Protein AF-0000000082504392 (afdb_homodimer)

Structure (mmCIF, N/CA/C/O backbone):
data_AF-0000000082504392-model_v1
#
loop_
_entity.id
_entity.type
_entity.pdbx_description
1 polymer 'NADH kinase'
#
loop_
_atom_site.group_PDB
_atom_site.id
_atom_site.type_symbol
_atom_site.label_atom_id
_atom_site.label_alt_id
_atom_site.label_comp_id
_atom_site.label_asym_id
_atom_site.label_entity_id
_atom_site.label_seq_id
_atom_site.pdbx_PDB_ins_code
_atom_site.Cartn_x
_atom_site.Cartn_y
_atom_site.Cartn_z
_atom_site.occupancy
_atom_site.B_iso_or_equiv
_atom_site.auth_seq_id
_atom_site.auth_comp_id
_atom_site.auth_asym_id
_atom_site.auth_atom_id
_atom_site.pdbx_PDB_model_num
ATOM 1 N N . MET A 1 1 ? 8.898 -50.594 -17.516 1 49.12 1 MET A N 1
ATOM 2 C CA . MET A 1 1 ? 9.023 -49.156 -17.797 1 49.12 1 MET A CA 1
ATOM 3 C C . MET A 1 1 ? 8.969 -48.375 -16.5 1 49.12 1 MET A C 1
ATOM 5 O O . MET A 1 1 ? 8.086 -48.594 -15.664 1 49.12 1 MET A O 1
ATOM 9 N N . VAL A 1 2 ? 10.023 -47.75 -16.062 1 69.94 2 VAL A N 1
ATOM 10 C CA . VAL A 1 2 ? 10.141 -47.094 -14.75 1 69.94 2 VAL A CA 1
ATOM 11 C C . VAL A 1 2 ? 8.992 -46.094 -14.562 1 69.94 2 VAL A C 1
ATOM 13 O O . VAL A 1 2 ? 8.734 -45.281 -15.438 1 69.94 2 VAL A O 1
ATOM 16 N N . ARG A 1 3 ? 8.156 -46.344 -13.633 1 87.62 3 ARG A N 1
ATOM 17 C CA . ARG A 1 3 ? 6.988 -45.5 -13.336 1 87.62 3 ARG A CA 1
ATOM 18 C C . ARG A 1 3 ? 7.398 -44.094 -12.938 1 87.62 3 ARG A C 1
ATOM 20 O O . ARG A 1 3 ? 8.344 -43.906 -12.18 1 87.62 3 ARG A O 1
ATOM 27 N N . LYS A 1 4 ? 6.793 -43.219 -13.602 1 93.06 4 LYS A N 1
ATOM 28 C CA . LYS A 1 4 ? 7.016 -41.812 -13.227 1 93.06 4 LYS A CA 1
ATOM 29 C C . LYS A 1 4 ? 6.5 -41.531 -11.82 1 93.06 4 LYS A C 1
ATOM 31 O O . LYS A 1 4 ? 5.473 -42.062 -11.406 1 93.06 4 LYS A O 1
ATOM 36 N N . ARG A 1 5 ? 7.223 -40.781 -11.07 1 96.75 5 ARG A N 1
ATOM 37 C CA . ARG A 1 5 ? 6.863 -40.375 -9.727 1 96.75 5 ARG A CA 1
ATOM 38 C C . ARG A 1 5 ? 6.312 -38.938 -9.727 1 96.75 5 ARG A C 1
ATOM 40 O O . ARG A 1 5 ? 6.98 -38 -10.195 1 96.75 5 ARG A O 1
ATOM 47 N N . LEU A 1 6 ? 5.133 -38.844 -9.18 1 97.69 6 LEU A N 1
ATOM 48 C CA . LEU A 1 6 ? 4.469 -37.531 -9.195 1 97.69 6 LEU A CA 1
ATOM 49 C C . LEU A 1 6 ? 4.203 -37.062 -7.773 1 97.69 6 LEU A C 1
ATOM 51 O O . LEU A 1 6 ? 4.098 -37.844 -6.848 1 97.69 6 LEU A O 1
ATOM 55 N N . LEU A 1 7 ? 4.227 -35.75 -7.57 1 97.62 7 LEU A N 1
ATOM 56 C CA . LEU A 1 7 ? 3.764 -35.125 -6.34 1 97.62 7 LEU A CA 1
ATOM 57 C C . LEU A 1 7 ? 2.494 -34.312 -6.59 1 97.62 7 LEU A C 1
ATOM 59 O O . LEU A 1 7 ? 2.48 -33.406 -7.434 1 97.62 7 LEU A O 1
ATOM 63 N N . LEU A 1 8 ? 1.458 -34.688 -5.953 1 97.69 8 LEU A N 1
ATOM 64 C CA . LEU A 1 8 ? 0.21 -33.938 -5.98 1 97.69 8 LEU A CA 1
ATOM 65 C C . LEU A 1 8 ? 0.154 -32.938 -4.832 1 97.69 8 LEU A C 1
ATOM 67 O O . LEU A 1 8 ? -0.003 -33.312 -3.674 1 97.69 8 LEU A O 1
ATOM 71 N N . LEU A 1 9 ? 0.314 -31.688 -5.133 1 97.31 9 LEU A N 1
ATOM 72 C CA . LEU A 1 9 ? 0.281 -30.609 -4.145 1 97.31 9 LEU A CA 1
ATOM 73 C C . LEU A 1 9 ? -1.089 -29.938 -4.117 1 97.31 9 LEU A C 1
ATOM 75 O O . LEU A 1 9 ? -1.537 -29.391 -5.125 1 97.31 9 LEU A O 1
ATOM 79 N N . LEU A 1 10 ? -1.695 -29.875 -2.91 1 97.12 10 LEU A N 1
ATOM 80 C CA . LEU A 1 10 ? -3.104 -29.5 -2.83 1 97.12 10 LEU A CA 1
ATOM 81 C C . LEU A 1 10 ? -3.281 -28.219 -2.039 1 97.12 10 LEU A C 1
ATOM 83 O O . LEU A 1 10 ? -2.619 -28 -1.021 1 97.12 10 LEU A O 1
ATOM 87 N N . LYS A 1 11 ? -4.129 -27.344 -2.533 1 95.44 11 LYS A N 1
ATOM 88 C CA . LYS A 1 11 ? -4.66 -26.266 -1.714 1 95.44 11 LYS A CA 1
ATOM 89 C C . LYS A 1 11 ? -5.426 -26.812 -0.51 1 95.44 11 LYS A C 1
ATOM 91 O O . LYS A 1 11 ? -6.254 -27.719 -0.649 1 95.44 11 LYS A O 1
ATOM 96 N N . PRO A 1 12 ? -5.199 -26.234 0.63 1 89.81 12 PRO A N 1
ATOM 97 C CA . PRO A 1 12 ? -5.934 -26.719 1.805 1 89.81 12 PRO A CA 1
ATOM 98 C C . PRO A 1 12 ? -7.418 -26.359 1.753 1 89.81 12 PRO A C 1
ATOM 100 O O . PRO A 1 12 ? -7.812 -25.438 1.054 1 89.81 12 PRO A O 1
ATOM 103 N N . PHE A 1 13 ? -8.195 -27.062 2.527 1 81.88 13 PHE A N 1
ATOM 104 C CA . PHE A 1 13 ? -9.641 -26.875 2.531 1 81.88 13 PHE A CA 1
ATOM 105 C C . PHE A 1 13 ? -10.039 -25.734 3.467 1 81.88 13 PHE A C 1
ATOM 107 O O . PHE A 1 13 ? -11.141 -25.203 3.359 1 81.88 13 PHE A O 1
ATOM 114 N N . ASP A 1 14 ? -9.211 -25.359 4.418 1 70.5 14 ASP A N 1
ATOM 115 C CA . ASP A 1 14 ? -9.562 -24.391 5.457 1 70.5 14 ASP A CA 1
ATOM 116 C C . ASP A 1 14 ? -9.305 -22.969 4.988 1 70.5 14 ASP A C 1
ATOM 118 O O . ASP A 1 14 ? -9.242 -22.047 5.805 1 70.5 14 ASP A O 1
ATOM 122 N N . VAL A 1 15 ? -9.18 -22.719 3.805 1 65 15 VAL A N 1
ATOM 123 C CA . VAL A 1 15 ? -8.969 -21.375 3.291 1 65 15 VAL A CA 1
ATOM 124 C C . VAL A 1 15 ? -10.281 -20.578 3.346 1 65 15 VAL A C 1
ATOM 126 O O . VAL A 1 15 ? -10.273 -19.344 3.354 1 65 15 VAL A O 1
ATOM 129 N N . TYR A 1 16 ? -11.391 -21.266 3.494 1 59.88 16 TYR A N 1
ATOM 130 C CA . TYR A 1 16 ? -12.688 -20.594 3.514 1 59.88 16 TYR A CA 1
ATOM 131 C C . TYR A 1 16 ? -13.227 -20.5 4.934 1 59.88 16 TYR A C 1
ATOM 133 O O . TYR A 1 16 ? -13.016 -21.391 5.754 1 59.88 16 TYR A O 1
ATOM 141 N N . PRO A 1 17 ? -13.68 -19.25 5.297 1 58.81 17 PRO A N 1
ATOM 142 C CA . PRO A 1 17 ? -14.234 -19.141 6.648 1 58.81 17 PRO A CA 1
ATOM 143 C C . PRO A 1 17 ? -15.258 -20.219 6.965 1 58.81 17 PRO A C 1
ATOM 145 O O . PRO A 1 17 ? -15.992 -20.656 6.078 1 58.81 17 PRO A O 1
ATOM 148 N N . SER A 1 18 ? -15.117 -20.875 8.18 1 53.66 18 SER A N 1
ATOM 149 C CA . SER A 1 18 ? -16.078 -21.875 8.641 1 53.66 18 SER A CA 1
ATOM 150 C C . SER A 1 18 ? -17.391 -21.234 9.047 1 53.66 18 SER A C 1
ATOM 152 O O . SER A 1 18 ? -17.438 -20.031 9.328 1 53.66 18 SER A O 1
ATOM 154 N N . HIS A 1 19 ? -18.531 -21.938 8.82 1 53.16 19 HIS A N 1
ATOM 155 C CA . HIS A 1 19 ? -19.875 -21.547 9.266 1 53.16 19 HIS A CA 1
ATOM 156 C C . HIS A 1 19 ? -19.828 -20.906 10.648 1 53.16 19 HIS A C 1
ATOM 158 O O . HIS A 1 19 ? -20.578 -19.969 10.922 1 53.16 19 HIS A O 1
ATOM 164 N N . GLU A 1 20 ? -19.078 -21.469 11.484 1 49.19 20 GLU A N 1
ATOM 165 C CA . GLU A 1 20 ? -19.078 -21.062 12.883 1 49.19 20 GLU A CA 1
ATOM 166 C C . GLU A 1 20 ? -18.609 -19.609 13.039 1 49.19 20 GLU A C 1
ATOM 168 O O . GLU A 1 20 ? -19.047 -18.906 13.945 1 49.19 20 GLU A O 1
ATOM 173 N N . SER A 1 21 ? -17.812 -19.266 12.148 1 50.88 21 SER A N 1
ATOM 174 C CA . SER A 1 21 ? -17.25 -17.938 12.336 1 50.88 21 SER A CA 1
ATOM 175 C C . SER A 1 21 ? -18.25 -16.859 11.945 1 50.88 21 SER A C 1
ATOM 177 O O . SER A 1 21 ? -18.078 -15.688 12.281 1 50.88 21 SER A O 1
ATOM 179 N N . ILE A 1 22 ? -19.188 -17.234 11.125 1 51.91 22 ILE A N 1
ATOM 180 C CA . ILE A 1 22 ? -20.156 -16.219 10.703 1 51.91 22 ILE A CA 1
ATOM 181 C C . ILE A 1 22 ? -21.438 -16.328 11.531 1 51.91 22 ILE A C 1
ATOM 183 O O . ILE A 1 22 ? -22.328 -17.109 11.188 1 51.91 22 ILE A O 1
ATOM 187 N N . ALA A 1 23 ? -21.375 -16.5 12.852 1 45.53 23 ALA A N 1
ATOM 188 C CA . ALA A 1 23 ? -22.578 -16.547 13.664 1 45.53 23 ALA A CA 1
ATOM 189 C C . ALA A 1 23 ? -23.516 -15.383 13.328 1 45.53 23 ALA A C 1
ATOM 191 O O . ALA A 1 23 ? -23.109 -14.219 13.414 1 45.53 23 ALA A O 1
ATOM 192 N N . CYS A 1 24 ? -24.344 -15.633 12.367 1 46.5 24 CYS A N 1
ATOM 193 C CA . CYS A 1 24 ? -25.391 -14.633 12.125 1 46.5 24 CYS A CA 1
ATOM 194 C C . CYS A 1 24 ? -26.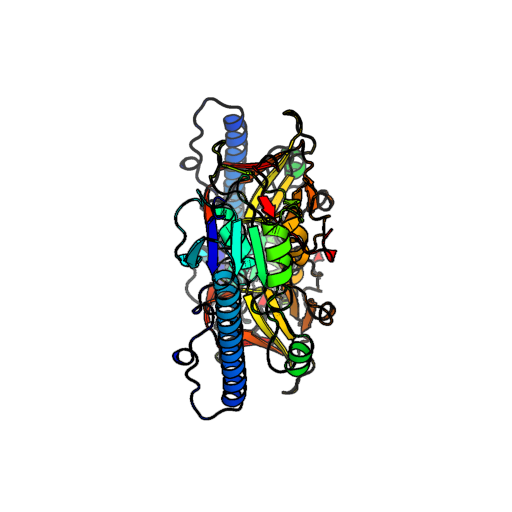312 -14.492 13.328 1 46.5 24 CYS A C 1
ATOM 196 O O . CYS A 1 24 ? -26.828 -15.492 13.836 1 46.5 24 CYS A O 1
ATOM 198 N N . SER A 1 25 ? -26.234 -13.68 14.125 1 40.56 25 SER A N 1
ATOM 199 C CA . SER A 1 25 ? -27.438 -13.43 14.891 1 40.56 25 SER A CA 1
ATOM 200 C C . SER A 1 25 ? -28.656 -13.312 13.977 1 40.56 25 SER A C 1
ATOM 202 O O . SER A 1 25 ? -28.594 -12.68 12.922 1 40.56 25 SER A O 1
ATOM 204 N N . ALA A 1 26 ? -29.766 -14.188 14.078 1 38.25 26 ALA A N 1
ATOM 205 C CA . ALA A 1 26 ? -31.031 -14.531 13.438 1 38.25 26 ALA A CA 1
ATOM 206 C C . ALA A 1 26 ? -31.656 -13.312 12.773 1 38.25 26 ALA A C 1
ATOM 208 O O . ALA A 1 26 ? -32.625 -13.438 12.016 1 38.25 26 ALA A O 1
ATOM 209 N N . PHE A 1 27 ? -31.734 -12.086 13.258 1 41.75 27 PHE A N 1
ATOM 210 C CA . PHE A 1 27 ? -32.906 -11.25 12.992 1 41.75 27 PHE A CA 1
ATOM 211 C C . PHE A 1 27 ? -32.75 -10.539 11.648 1 41.75 27 PHE A C 1
ATOM 213 O O . PHE A 1 27 ? -33.75 -10.039 11.102 1 41.75 27 PHE A O 1
ATOM 220 N N . SER A 1 28 ? -31.594 -9.734 11.094 1 46.06 28 SER A N 1
ATOM 221 C CA . SER A 1 28 ? -31.688 -8.656 10.117 1 46.06 28 SER A CA 1
ATOM 222 C C . SER A 1 28 ? -31.344 -9.148 8.711 1 46.06 28 SER A C 1
ATOM 224 O O . SER A 1 28 ? -30.797 -10.242 8.555 1 46.06 28 SER A O 1
ATOM 226 N N . SER A 1 29 ? -31.875 -8.477 7.539 1 51.91 29 SER A N 1
ATOM 227 C CA . SER A 1 29 ? -31.531 -8.508 6.121 1 51.91 29 SER A CA 1
ATOM 228 C C . SER A 1 29 ? -30.078 -8.922 5.906 1 51.91 29 SER A C 1
ATOM 230 O O . SER A 1 29 ? -29.766 -9.578 4.914 1 51.91 29 SER A O 1
ATOM 232 N N . ASN A 1 30 ? -29.266 -8.82 6.918 1 61 30 ASN A N 1
ATOM 233 C CA . ASN A 1 30 ? -27.844 -9.172 6.918 1 61 30 ASN A CA 1
ATOM 234 C C . ASN A 1 30 ? -27.641 -10.68 7.086 1 61 30 ASN A C 1
ATOM 236 O O . ASN A 1 30 ? -26.672 -11.234 6.582 1 61 30 ASN A O 1
ATOM 240 N N . CYS A 1 31 ? -28.75 -11.281 7.496 1 62.56 31 CYS A N 1
ATOM 241 C CA . CYS A 1 31 ? -28.641 -12.719 7.73 1 62.56 31 CYS A CA 1
ATOM 242 C C . CYS A 1 31 ? -28.766 -13.492 6.426 1 62.56 31 CYS A C 1
ATOM 244 O O . CYS A 1 31 ? -28.047 -14.469 6.199 1 62.56 31 CYS A O 1
ATOM 246 N N . ASN A 1 32 ? -29.797 -12.969 5.617 1 71.81 32 ASN A N 1
ATOM 247 C CA . ASN A 1 32 ? -29.969 -13.656 4.34 1 71.81 32 ASN A CA 1
ATOM 248 C C . ASN A 1 32 ? -28.719 -13.531 3.465 1 71.81 32 ASN A C 1
ATOM 250 O O . ASN A 1 32 ? -28.312 -14.5 2.822 1 71.81 32 ASN A O 1
ATOM 254 N N . LYS A 1 33 ? -28.141 -12.43 3.447 1 74.5 33 LYS A N 1
ATOM 255 C CA . LYS A 1 33 ? -26.906 -12.219 2.678 1 74.5 33 LYS A CA 1
ATOM 256 C C . LYS A 1 33 ? -25.781 -13.102 3.199 1 74.5 33 LYS A C 1
ATOM 258 O O . LYS A 1 33 ? -25.047 -13.703 2.416 1 74.5 33 LYS A O 1
ATOM 263 N N . MET A 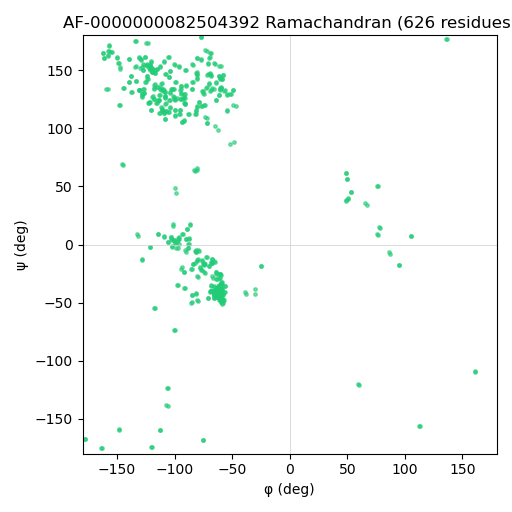1 34 ? -25.797 -13.211 4.477 1 75 34 MET A N 1
ATOM 264 C CA . MET A 1 34 ? -24.75 -14.008 5.105 1 75 34 MET A CA 1
ATOM 265 C C . MET A 1 34 ? -24.922 -15.484 4.762 1 75 34 MET A C 1
ATOM 267 O O . MET A 1 34 ? -23.938 -16.188 4.512 1 75 34 MET A O 1
ATOM 271 N N . LEU A 1 35 ? -26.141 -15.852 4.656 1 78 35 LEU A N 1
ATOM 272 C CA . LEU A 1 35 ? -26.422 -17.25 4.332 1 78 35 LEU A CA 1
ATOM 273 C C . LEU A 1 35 ? -26.016 -17.562 2.898 1 78 35 LEU A C 1
ATOM 275 O O . LEU A 1 35 ? -25.469 -18.641 2.625 1 78 35 LEU A O 1
ATOM 279 N N . LYS A 1 36 ? -26.281 -16.625 2.002 1 81.69 36 LYS A N 1
ATOM 280 C CA . LYS A 1 36 ? -25.891 -16.797 0.604 1 81.69 36 LYS A CA 1
ATOM 281 C C . LYS A 1 36 ? -24.375 -16.906 0.45 1 81.69 36 LYS A C 1
ATOM 283 O O . LYS A 1 36 ? -23.891 -17.75 -0.298 1 81.69 36 LYS A O 1
ATOM 288 N N . VAL A 1 37 ? -23.719 -16.141 1.172 1 81.62 37 VAL A N 1
ATOM 289 C CA . VAL A 1 37 ? -22.266 -16.141 1.132 1 81.62 37 VAL A CA 1
ATOM 290 C C . VAL A 1 37 ? -21.734 -17.453 1.68 1 81.62 37 VAL A C 1
ATOM 292 O O . VAL A 1 37 ? -20.812 -18.047 1.112 1 81.62 37 VAL A O 1
ATOM 295 N N . LEU A 1 38 ? -22.344 -17.906 2.689 1 81.69 38 LEU A N 1
ATOM 296 C CA . LEU A 1 38 ? -21.906 -19.156 3.295 1 81.69 38 LEU A CA 1
ATOM 297 C C . LEU A 1 38 ? -22.125 -20.328 2.34 1 81.69 38 LEU A C 1
ATOM 299 O O . LEU A 1 38 ? -21.266 -21.203 2.221 1 81.69 38 LEU A O 1
ATOM 303 N N . ARG A 1 39 ? -23.281 -20.297 1.712 1 85.62 39 ARG A N 1
ATOM 304 C CA . ARG A 1 39 ? -23.562 -21.344 0.731 1 85.62 39 ARG A CA 1
ATOM 305 C C . ARG A 1 39 ? -22.562 -21.297 -0.417 1 85.62 39 ARG A C 1
ATOM 307 O O . ARG A 1 39 ? -22.125 -22.344 -0.895 1 85.62 39 ARG A O 1
ATOM 314 N N . TYR A 1 40 ? -22.312 -20.172 -0.766 1 87.12 40 TYR A N 1
ATOM 315 C CA . TYR A 1 40 ? -21.328 -19.984 -1.834 1 87.12 40 TYR A CA 1
ATOM 316 C C . TYR A 1 40 ? -19.969 -20.547 -1.427 1 87.12 40 TYR A C 1
ATOM 318 O O . TYR A 1 40 ? -19.328 -21.25 -2.201 1 87.12 40 TYR A O 1
ATOM 326 N N . LEU A 1 41 ? -19.516 -20.281 -0.316 1 85.94 41 LEU A N 1
ATOM 327 C CA . LEU A 1 41 ? -18.234 -20.75 0.185 1 85.94 41 LEU A CA 1
ATOM 328 C C . LEU A 1 41 ? -18.219 -22.266 0.29 1 85.94 41 LEU A C 1
ATOM 330 O O . LEU A 1 41 ? -17.219 -22.906 -0.012 1 85.94 41 LEU A O 1
ATOM 334 N N . ASP A 1 42 ? -19.328 -22.812 0.688 1 88.94 42 ASP A N 1
ATOM 335 C CA . ASP A 1 42 ? -19.453 -24.266 0.751 1 88.94 42 ASP A CA 1
ATOM 336 C C . ASP A 1 42 ? -19.359 -24.891 -0.64 1 88.94 42 ASP A C 1
ATOM 338 O O . ASP A 1 42 ? -18.75 -25.953 -0.808 1 88.94 42 ASP A O 1
ATOM 342 N N . ASP A 1 43 ? -20 -24.25 -1.498 1 91.88 43 ASP A N 1
ATOM 343 C CA . ASP A 1 43 ? -19.938 -24.719 -2.879 1 91.88 43 ASP A CA 1
ATOM 344 C C . ASP A 1 43 ? -18.5 -24.719 -3.393 1 91.88 43 ASP A C 1
ATOM 346 O O . ASP A 1 43 ? -18.078 -25.656 -4.062 1 91.88 43 ASP A O 1
ATOM 350 N N . ARG A 1 44 ? -17.75 -23.672 -3.098 1 92.31 44 ARG A N 1
ATOM 351 C CA . ARG A 1 44 ? -16.359 -23.594 -3.529 1 92.31 44 ARG A CA 1
ATOM 352 C C . ARG A 1 44 ? -15.539 -24.734 -2.943 1 92.31 44 ARG A C 1
ATOM 354 O O . ARG A 1 44 ? -14.695 -25.312 -3.629 1 92.31 44 ARG A O 1
ATOM 361 N N . 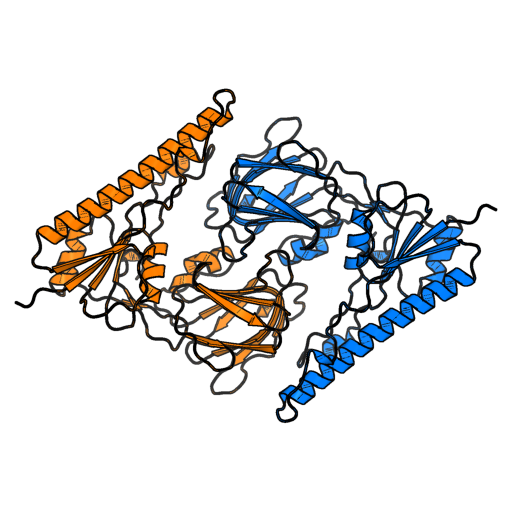ARG A 1 45 ? -15.797 -25.047 -1.698 1 92.44 45 ARG A N 1
ATOM 362 C CA . ARG A 1 45 ? -15.094 -26.141 -1.04 1 92.44 45 ARG A CA 1
ATOM 363 C C . ARG A 1 45 ? -15.398 -27.469 -1.722 1 92.44 45 ARG A C 1
ATOM 365 O O . ARG A 1 45 ? -14.5 -28.281 -1.95 1 92.44 45 ARG A O 1
ATOM 372 N N . LEU A 1 46 ? -16.641 -27.656 -2.006 1 94.25 46 LEU A N 1
ATOM 373 C CA . LEU A 1 46 ? -17.062 -28.906 -2.629 1 94.25 46 LEU A CA 1
ATOM 374 C C . LEU A 1 46 ? -16.453 -29.062 -4.016 1 94.25 46 LEU A C 1
ATOM 376 O O . LEU A 1 46 ? -15.984 -30.141 -4.371 1 94.25 46 LEU A O 1
ATOM 380 N N . VAL A 1 47 ? -16.484 -28 -4.754 1 95.75 47 VAL A N 1
ATOM 381 C CA . VAL A 1 47 ? -15.938 -28.016 -6.105 1 95.75 47 VAL A CA 1
ATOM 382 C C . VAL A 1 47 ? -14.453 -28.359 -6.055 1 95.75 47 VAL A C 1
ATOM 384 O O . VAL A 1 47 ? -13.961 -29.156 -6.859 1 95.75 47 VAL A O 1
ATOM 387 N N . HIS A 1 48 ? -13.703 -27.797 -5.133 1 95.94 48 HIS A N 1
ATOM 388 C CA . HIS A 1 48 ? -12.289 -28.078 -4.945 1 95.94 48 HIS A CA 1
ATOM 389 C C . HIS A 1 48 ? -12.062 -29.531 -4.551 1 95.94 48 HIS A C 1
ATOM 391 O O . HIS A 1 48 ? -11.203 -30.219 -5.125 1 95.94 48 HIS A O 1
ATOM 397 N N . LYS A 1 49 ? -12.859 -30.047 -3.666 1 96.12 49 LYS A N 1
ATOM 398 C CA . LYS A 1 49 ? -12.766 -31.438 -3.242 1 96.12 49 LYS A CA 1
ATOM 399 C C . LYS A 1 49 ? -13.008 -32.406 -4.414 1 96.12 49 LYS A C 1
ATOM 401 O O . LYS A 1 49 ? -12.297 -33.375 -4.57 1 96.12 49 LYS A O 1
ATOM 406 N N . ASN A 1 50 ? -14.008 -32.062 -5.145 1 97.38 50 ASN A N 1
ATOM 407 C CA . ASN A 1 50 ? -14.336 -32.875 -6.309 1 97.38 50 ASN A CA 1
ATOM 408 C C . ASN A 1 50 ? -13.203 -32.906 -7.324 1 97.38 50 ASN A C 1
ATOM 410 O O . ASN A 1 50 ? -12.914 -33.938 -7.938 1 97.38 50 ASN A O 1
ATOM 414 N N . ALA A 1 51 ? -12.609 -31.734 -7.496 1 97.94 51 ALA A N 1
ATOM 415 C CA . ALA A 1 51 ? -11.492 -31.641 -8.43 1 97.94 51 ALA A CA 1
ATOM 416 C C . ALA A 1 51 ? -10.328 -32.531 -7.973 1 97.94 51 ALA A C 1
ATOM 418 O O . ALA A 1 51 ? -9.695 -33.188 -8.789 1 97.94 51 ALA A O 1
ATOM 419 N N . ILE A 1 52 ? -10.023 -32.469 -6.691 1 97.88 52 ILE A N 1
ATOM 420 C CA . ILE A 1 52 ? -8.961 -33.312 -6.137 1 97.88 52 ILE A CA 1
ATOM 421 C C . ILE A 1 52 ? -9.266 -34.781 -6.387 1 97.88 52 ILE A C 1
ATOM 423 O O . ILE A 1 52 ? -8.414 -35.531 -6.871 1 97.88 52 ILE A O 1
ATOM 427 N N . SER A 1 53 ? -10.508 -35.188 -6.102 1 97.88 53 SER A N 1
ATOM 428 C CA . SER A 1 53 ? -10.93 -36.562 -6.301 1 97.88 53 SER A CA 1
ATOM 429 C C . SER A 1 53 ? -10.812 -36.969 -7.766 1 97.88 53 SER A C 1
ATOM 431 O O . SER A 1 53 ? -10.359 -38.062 -8.07 1 97.88 53 SER A O 1
ATOM 433 N N . PHE A 1 54 ? -11.219 -36.062 -8.547 1 98.06 54 PHE A N 1
ATOM 434 C CA . PHE A 1 54 ? -11.141 -36.312 -9.977 1 98.06 54 PHE A CA 1
ATOM 435 C C . PHE A 1 54 ? -9.703 -36.594 -10.398 1 98.06 54 PHE A C 1
ATOM 437 O O . PHE A 1 54 ? -9.422 -37.594 -11.078 1 98.06 54 PHE A O 1
ATOM 444 N N . CYS A 1 55 ? -8.766 -35.75 -10.023 1 98.38 55 CYS A N 1
ATOM 445 C CA . CYS A 1 55 ? -7.355 -35.906 -10.367 1 98.38 55 CYS A CA 1
ATOM 446 C C . CYS A 1 55 ? -6.801 -37.219 -9.828 1 98.38 55 CYS A C 1
ATOM 448 O O . CYS A 1 55 ? -6.105 -37.938 -10.547 1 98.38 55 CYS A O 1
ATOM 450 N N . GLN A 1 56 ? -7.121 -37.5 -8.633 1 97.94 56 GLN A N 1
ATOM 451 C CA . GLN A 1 56 ? -6.633 -38.719 -8.016 1 97.94 56 GLN A CA 1
ATOM 452 C C . GLN A 1 56 ? -7.168 -39.969 -8.742 1 97.94 56 GLN A C 1
ATOM 454 O O . GLN A 1 56 ? -6.449 -40.938 -8.93 1 97.94 56 GLN A O 1
ATOM 459 N N . ASN A 1 57 ? -8.453 -39.906 -9.117 1 98.12 57 ASN A N 1
ATOM 460 C CA . ASN A 1 57 ? -9.047 -41 -9.852 1 98.12 57 ASN A CA 1
ATOM 461 C C . ASN A 1 57 ? -8.352 -41.219 -11.188 1 98.12 57 ASN A C 1
ATOM 463 O O . ASN A 1 57 ? -8.164 -42.375 -11.609 1 98.12 57 ASN A O 1
ATOM 467 N N . ILE A 1 58 ? -8.023 -40.156 -11.812 1 97.94 58 ILE A N 1
ATOM 468 C CA . ILE A 1 58 ? -7.309 -40.25 -13.086 1 97.94 58 ILE A CA 1
ATOM 469 C C . ILE A 1 58 ? -5.934 -40.875 -12.852 1 97.94 58 ILE A C 1
ATOM 471 O O . ILE A 1 58 ? -5.504 -41.75 -13.609 1 97.94 58 ILE A O 1
ATOM 475 N N . LEU A 1 59 ? -5.215 -40.438 -11.812 1 97.12 59 LEU A N 1
ATOM 476 C CA . LEU A 1 59 ? -3.879 -40.938 -11.508 1 97.12 59 LEU A CA 1
ATOM 477 C C . LEU A 1 59 ? -3.922 -42.438 -11.211 1 97.12 59 LEU A C 1
ATOM 479 O O . LEU A 1 59 ? -3.01 -43.188 -11.586 1 97.12 59 LEU A O 1
ATOM 483 N N . LYS A 1 60 ? -4.98 -42.906 -10.594 1 96.62 60 LYS A N 1
ATOM 484 C CA . LYS A 1 60 ? -5.141 -44.312 -10.242 1 96.62 60 LYS A CA 1
ATOM 485 C C . LYS A 1 60 ? -5.207 -45.188 -11.484 1 96.62 60 LYS A C 1
ATOM 487 O O . LYS A 1 60 ? -4.824 -46.375 -11.453 1 96.62 60 LYS A O 1
ATOM 492 N N . LYS A 1 61 ? -5.625 -44.594 -12.547 1 95.62 61 LYS A N 1
ATOM 493 C CA . LYS A 1 61 ? -5.812 -45.344 -13.789 1 95.62 61 LYS A CA 1
ATOM 494 C C . LYS A 1 61 ? -4.543 -45.344 -14.633 1 95.62 61 LYS A C 1
ATOM 496 O O . LYS A 1 61 ? -4.484 -45.969 -15.688 1 95.62 61 LYS A O 1
ATOM 501 N N . LYS A 1 62 ? -3.578 -44.594 -14.188 1 94.88 62 LYS A N 1
ATOM 502 C CA . LYS A 1 62 ? -2.34 -44.469 -14.953 1 94.88 62 LYS A CA 1
ATOM 503 C C . LYS A 1 62 ? -1.189 -45.188 -14.266 1 94.88 62 LYS A C 1
ATOM 505 O O . LYS A 1 62 ? -1.264 -45.5 -13.07 1 94.88 62 LYS A O 1
ATOM 510 N N . ALA A 1 63 ? -0.187 -45.531 -15.031 1 93.19 63 ALA A N 1
ATOM 511 C CA . ALA A 1 63 ? 0.985 -46.25 -14.508 1 93.19 63 ALA A CA 1
ATOM 512 C C . ALA A 1 63 ? 1.973 -45.25 -13.883 1 93.19 63 ALA A C 1
ATOM 514 O O . ALA A 1 63 ? 3.107 -45.125 -14.352 1 93.19 63 ALA A O 1
ATOM 515 N N . VAL A 1 64 ? 1.551 -44.594 -12.82 1 96.38 64 VAL A N 1
ATOM 516 C CA . VAL A 1 64 ? 2.387 -43.594 -12.125 1 96.38 64 VAL A CA 1
ATOM 517 C C . VAL A 1 64 ? 2.301 -43.844 -10.617 1 96.38 64 VAL A C 1
ATOM 519 O O . VAL A 1 64 ? 1.344 -44.438 -10.133 1 96.38 64 VAL A O 1
ATOM 522 N N . ASP A 1 65 ? 3.34 -43.469 -9.914 1 96.75 65 ASP A N 1
ATOM 523 C CA . ASP A 1 65 ? 3.324 -43.344 -8.461 1 96.75 65 ASP A CA 1
ATOM 524 C C . ASP A 1 65 ? 3.148 -41.875 -8.047 1 96.75 65 ASP A C 1
ATOM 526 O O . ASP A 1 65 ? 3.652 -40.969 -8.719 1 96.75 65 ASP A O 1
ATOM 530 N N . TRP A 1 66 ? 2.383 -41.719 -7.078 1 95.38 66 TRP A N 1
ATOM 531 C CA . TRP A 1 66 ? 2.256 -40.312 -6.652 1 95.38 66 TRP A CA 1
ATOM 532 C C . TRP A 1 66 ? 2.049 -40.219 -5.145 1 95.38 66 TRP A C 1
ATOM 534 O O . TRP A 1 66 ? 1.616 -41.188 -4.512 1 95.38 66 TRP A O 1
ATOM 544 N N . LYS A 1 67 ? 2.473 -39.156 -4.547 1 95.56 67 LYS A N 1
ATOM 545 C CA . LYS A 1 67 ? 2.195 -38.75 -3.172 1 95.56 67 LYS A CA 1
ATOM 546 C C . LYS A 1 67 ? 1.431 -37.438 -3.123 1 95.56 67 LYS A C 1
ATOM 548 O O . LYS A 1 67 ? 1.545 -36.594 -4.031 1 95.56 67 LYS A O 1
ATOM 553 N N . THR A 1 68 ? 0.633 -37.312 -2.088 1 95.94 68 THR A N 1
ATOM 554 C CA . THR A 1 68 ? -0.161 -36.125 -1.905 1 95.94 68 THR A CA 1
ATOM 555 C C . THR A 1 68 ? 0.353 -35.312 -0.716 1 95.94 68 THR A C 1
ATOM 557 O O . THR A 1 68 ? 0.687 -35.875 0.327 1 95.94 68 THR A O 1
ATOM 560 N N . VAL A 1 69 ? 0.472 -34 -0.938 1 95.19 69 VAL A N 1
ATOM 561 C CA . VAL A 1 69 ? 0.858 -33.125 0.144 1 95.19 69 VAL A CA 1
ATOM 562 C C . VAL A 1 69 ? 0.04 -31.828 0.063 1 95.19 69 VAL A C 1
ATOM 564 O O . VAL A 1 69 ? -0.209 -31.312 -1.028 1 95.19 69 VAL A O 1
ATOM 567 N N . PHE A 1 70 ? -0.391 -31.328 1.226 1 93.56 70 PHE A N 1
ATOM 568 C CA . PHE A 1 70 ? -1.001 -30 1.259 1 93.56 70 PHE A CA 1
ATOM 569 C C . PHE A 1 70 ? 0.067 -28.922 1.259 1 93.56 70 PHE A C 1
ATOM 571 O O . PHE A 1 70 ? 1.105 -29.062 1.906 1 93.56 70 PHE A O 1
ATOM 578 N N . ARG A 1 71 ? -0.264 -27.844 0.62 1 88.19 71 ARG A N 1
ATOM 579 C CA . ARG A 1 71 ? 0.728 -26.781 0.438 1 88.19 71 ARG A CA 1
ATOM 580 C C . ARG A 1 71 ? 1.226 -26.266 1.783 1 88.19 71 ARG A C 1
ATOM 582 O O . ARG A 1 71 ? 2.385 -25.859 1.908 1 88.19 71 ARG A O 1
ATOM 589 N N . ASN A 1 72 ? 0.351 -26.25 2.807 1 86.94 72 ASN A N 1
ATOM 590 C CA . ASN A 1 72 ? 0.729 -25.719 4.117 1 86.94 72 ASN A CA 1
ATOM 591 C C . ASN A 1 72 ? 1.689 -26.672 4.84 1 86.94 72 ASN A C 1
ATOM 593 O O . ASN A 1 72 ? 2.33 -26.281 5.816 1 86.94 72 ASN A O 1
ATOM 597 N N . ASP A 1 73 ? 1.842 -27.844 4.316 1 87.81 73 ASP A N 1
ATOM 598 C CA . ASP A 1 73 ? 2.674 -28.859 4.965 1 87.81 73 ASP A CA 1
ATOM 599 C C . ASP A 1 73 ? 4.031 -28.969 4.277 1 87.81 73 ASP A C 1
ATOM 601 O O . ASP A 1 73 ? 4.887 -29.75 4.711 1 87.81 73 ASP A O 1
ATOM 605 N N . LEU A 1 74 ? 4.195 -28.234 3.273 1 88.06 74 LEU A N 1
ATOM 606 C CA . LEU A 1 74 ? 5.469 -28.266 2.561 1 88.06 74 LEU A CA 1
ATOM 607 C C . LEU A 1 74 ? 6.539 -27.5 3.326 1 88.06 74 LEU A C 1
ATOM 609 O O . LEU A 1 74 ? 6.375 -26.312 3.611 1 88.06 74 LEU A O 1
ATOM 613 N N . SER A 1 75 ? 7.59 -28.156 3.713 1 87.38 75 SER A N 1
ATOM 614 C CA . SER A 1 75 ? 8.641 -27.5 4.488 1 87.38 75 SER A CA 1
ATOM 615 C C . SER A 1 75 ? 10.008 -27.719 3.863 1 87.38 75 SER A C 1
ATOM 617 O O . SER A 1 75 ? 10.984 -27.062 4.223 1 87.38 75 SER A O 1
ATOM 619 N N . GLN A 1 76 ? 10.023 -28.641 2.938 1 89.62 76 GLN A N 1
ATOM 620 C CA . GLN A 1 76 ? 11.305 -28.969 2.312 1 89.62 76 GLN A CA 1
ATOM 621 C C . GLN A 1 76 ? 11.219 -28.859 0.793 1 89.62 76 GLN A C 1
ATOM 623 O O . GLN A 1 76 ? 10.125 -28.891 0.225 1 89.62 76 GLN A O 1
ATOM 628 N N . SER A 1 77 ? 12.352 -28.766 0.209 1 93.5 77 SER A N 1
ATOM 629 C CA . SER A 1 77 ? 12.445 -28.703 -1.246 1 93.5 77 SER A CA 1
ATOM 630 C C . SER A 1 77 ? 11.859 -29.953 -1.893 1 93.5 77 SER A C 1
ATOM 632 O O . SER A 1 77 ? 12.023 -31.062 -1.374 1 93.5 77 SER A O 1
ATOM 634 N N . ILE A 1 78 ? 11.227 -29.797 -2.965 1 94.31 78 ILE A N 1
ATOM 635 C CA . ILE A 1 78 ? 10.656 -30.906 -3.719 1 94.31 78 ILE A CA 1
ATOM 636 C C . ILE A 1 78 ? 11.742 -31.578 -4.559 1 94.31 78 ILE A C 1
ATOM 638 O O . ILE A 1 78 ? 12.336 -30.938 -5.434 1 94.31 78 ILE A O 1
ATOM 642 N N . ARG A 1 79 ? 11.953 -32.812 -4.273 1 91.69 79 ARG A N 1
ATOM 643 C CA . ARG A 1 79 ? 12.953 -33.594 -4.992 1 91.69 79 ARG A CA 1
ATOM 644 C C . ARG A 1 79 ? 12.445 -35.031 -5.27 1 91.69 79 ARG A C 1
ATOM 646 O O . ARG A 1 79 ? 11.516 -35.5 -4.613 1 91.69 79 ARG A O 1
ATOM 653 N N . GLY A 1 80 ? 13.047 -35.656 -6.23 1 92.12 80 GLY A N 1
ATOM 654 C CA . GLY A 1 80 ? 12.812 -37.062 -6.461 1 92.12 80 GLY A CA 1
ATOM 655 C C . GLY A 1 80 ? 11.5 -37.344 -7.172 1 92.12 80 GLY A C 1
ATOM 656 O O . GLY A 1 80 ? 10.977 -38.469 -7.098 1 92.12 80 GLY A O 1
ATOM 657 N N . VAL A 1 81 ? 10.945 -36.344 -7.719 1 96.25 81 VAL A N 1
ATOM 658 C CA . VAL A 1 81 ? 9.727 -36.562 -8.5 1 96.25 81 VAL A CA 1
ATOM 659 C C . VAL A 1 81 ? 9.945 -36.094 -9.93 1 96.25 81 VAL A C 1
ATOM 661 O O . VAL A 1 81 ? 10.836 -35.281 -10.195 1 96.25 81 VAL A O 1
ATOM 664 N N . ASP A 1 82 ? 9.133 -36.625 -10.805 1 96.56 82 ASP A N 1
ATOM 665 C CA . ASP A 1 82 ? 9.258 -36.312 -12.219 1 96.56 82 ASP A CA 1
ATOM 666 C C . ASP A 1 82 ? 8.328 -35.156 -12.609 1 96.56 82 ASP A C 1
ATOM 668 O O . ASP A 1 82 ? 8.523 -34.531 -13.656 1 96.56 82 ASP A O 1
ATOM 672 N N . LEU A 1 83 ? 7.34 -34.969 -11.781 1 97.81 83 LEU A N 1
ATOM 673 C CA . LEU A 1 83 ? 6.316 -33.969 -12.07 1 97.81 83 LEU A CA 1
ATOM 674 C C . LEU A 1 83 ? 5.59 -33.531 -10.797 1 97.81 83 LEU A C 1
ATOM 676 O O . LEU A 1 83 ? 5.246 -34.375 -9.969 1 97.81 83 LEU A O 1
ATOM 680 N N . VAL A 1 84 ? 5.418 -32.281 -10.625 1 98.25 84 VAL A N 1
ATOM 681 C CA . VAL A 1 84 ? 4.543 -31.734 -9.594 1 98.25 84 VAL A CA 1
ATOM 682 C C . VAL A 1 84 ? 3.207 -31.312 -10.203 1 98.25 84 VAL A C 1
ATOM 684 O O . VAL A 1 84 ? 3.176 -30.641 -11.234 1 98.25 84 VAL A O 1
ATOM 687 N N . ILE A 1 85 ? 2.123 -31.781 -9.664 1 98.5 85 ILE A N 1
ATOM 688 C CA . ILE A 1 85 ? 0.778 -31.344 -10.031 1 98.5 85 ILE A CA 1
ATOM 689 C C . ILE A 1 85 ? 0.182 -30.516 -8.898 1 98.5 85 ILE A C 1
ATOM 691 O O . ILE A 1 85 ? -0.087 -31.031 -7.812 1 98.5 85 ILE A O 1
ATOM 695 N N . SER A 1 86 ? 0.065 -29.25 -9.094 1 98.19 86 SER A N 1
ATOM 696 C CA . SER A 1 86 ? -0.559 -28.375 -8.102 1 98.19 86 SER A CA 1
ATOM 697 C C . SER A 1 86 ? -2.057 -28.234 -8.359 1 98.19 86 SER A C 1
ATOM 699 O O . SER A 1 86 ? -2.473 -27.812 -9.438 1 98.19 86 SER A O 1
ATOM 701 N N . VAL A 1 87 ? -2.912 -28.594 -7.406 1 98.25 87 VAL A N 1
ATOM 702 C CA . VAL A 1 87 ? -4.363 -28.531 -7.539 1 98.25 87 VAL A CA 1
ATOM 703 C C . VAL A 1 87 ? -4.914 -27.422 -6.656 1 98.25 87 VAL A C 1
ATOM 705 O O . VAL A 1 87 ? -4.887 -27.516 -5.43 1 98.25 87 VAL A O 1
ATOM 708 N N . GLY A 1 88 ? -5.422 -26.453 -7.176 1 96.62 88 GLY A N 1
ATOM 709 C CA . GLY A 1 88 ? -5.906 -25.219 -6.566 1 96.62 88 GLY A CA 1
ATOM 710 C C . GLY A 1 88 ? -6.039 -24.078 -7.555 1 96.62 88 GLY A C 1
ATOM 711 O O . GLY A 1 88 ? -6.984 -24.031 -8.344 1 96.62 88 GLY A O 1
ATOM 712 N N . GLY A 1 89 ? -5.25 -23.141 -7.492 1 95.25 89 GLY A N 1
ATOM 713 C CA . GLY A 1 89 ? -5.113 -22 -8.391 1 95.25 89 GLY A CA 1
ATOM 714 C C . GLY A 1 89 ? -3.688 -21.5 -8.492 1 95.25 89 GLY A C 1
ATOM 715 O O . GLY A 1 89 ? -2.736 -22.234 -8.211 1 95.25 89 GLY A O 1
ATOM 716 N N . ASP A 1 90 ? -3.535 -20.297 -8.906 1 94.5 90 ASP A N 1
ATOM 717 C CA . ASP A 1 90 ? -2.217 -19.703 -9.07 1 94.5 90 ASP A CA 1
ATOM 718 C C . ASP A 1 90 ? -1.482 -19.625 -7.734 1 94.5 90 ASP A C 1
ATOM 720 O O . ASP A 1 90 ? -0.271 -19.844 -7.676 1 94.5 90 ASP A O 1
ATOM 724 N N . GLY A 1 91 ? -2.242 -19.312 -6.699 1 93.75 91 GLY A N 1
ATOM 725 C CA . GLY A 1 91 ? -1.627 -19.219 -5.387 1 93.75 91 GLY A CA 1
ATOM 726 C C . GLY A 1 91 ? -0.974 -20.516 -4.938 1 93.75 91 GLY A C 1
ATOM 727 O O . GLY A 1 91 ? 0.096 -20.5 -4.324 1 93.75 91 GLY A O 1
ATOM 728 N N . THR A 1 92 ? -1.615 -21.578 -5.203 1 95 92 THR A N 1
ATOM 729 C CA . THR A 1 92 ? -1.07 -22.891 -4.852 1 95 92 THR A CA 1
ATOM 730 C C . THR A 1 92 ? 0.189 -23.188 -5.66 1 95 92 THR A C 1
ATOM 732 O O . THR A 1 92 ? 1.187 -23.656 -5.113 1 95 92 THR A O 1
ATOM 735 N N . LEU A 1 93 ? 0.09 -22.922 -6.918 1 96.38 93 LEU A N 1
ATOM 736 C CA . LEU A 1 93 ? 1.26 -23.109 -7.77 1 96.38 93 LEU A CA 1
ATOM 737 C C . LEU A 1 93 ? 2.406 -22.203 -7.32 1 96.38 93 LEU A C 1
ATOM 739 O O . LEU A 1 93 ? 3.562 -22.641 -7.297 1 96.38 93 LEU A O 1
ATOM 743 N N . LEU A 1 94 ? 2.053 -21.031 -7.008 1 95.44 94 LEU A N 1
ATOM 744 C CA . LEU A 1 94 ? 3.035 -20.078 -6.52 1 95.44 94 LEU A CA 1
ATOM 745 C C . LEU A 1 94 ? 3.738 -20.609 -5.273 1 95.44 94 LEU A C 1
ATOM 747 O O . LEU A 1 94 ? 4.965 -20.516 -5.164 1 95.44 94 LEU A O 1
ATOM 751 N N . ARG A 1 95 ? 3.01 -21.172 -4.406 1 93.38 95 ARG A N 1
ATOM 752 C CA . ARG A 1 95 ? 3.588 -21.75 -3.193 1 93.38 95 ARG A CA 1
ATOM 753 C C . ARG A 1 95 ? 4.488 -22.922 -3.523 1 93.38 95 ARG A C 1
ATOM 755 O O . ARG A 1 95 ? 5.57 -23.078 -2.945 1 93.38 95 ARG A O 1
ATOM 762 N N . ALA A 1 96 ? 4.055 -23.703 -4.383 1 94.06 96 ALA A N 1
ATOM 763 C CA . ALA A 1 96 ? 4.875 -24.828 -4.832 1 94.06 96 ALA A CA 1
ATOM 764 C C . ALA A 1 96 ? 6.219 -24.344 -5.375 1 94.06 96 ALA A C 1
ATOM 766 O O . ALA A 1 96 ? 7.262 -24.938 -5.086 1 94.06 96 ALA A O 1
ATOM 767 N N . SER A 1 97 ? 6.184 -23.328 -6.07 1 96.31 97 SER A N 1
ATOM 768 C CA . SER A 1 97 ? 7.352 -22.828 -6.781 1 96.31 97 SER A CA 1
ATOM 769 C C . SER A 1 97 ? 8.484 -22.484 -5.816 1 96.31 97 SER A C 1
ATOM 771 O O . SER A 1 97 ? 9.656 -22.562 -6.168 1 96.31 97 SER A O 1
ATOM 773 N N . HIS A 1 98 ? 8.148 -22.109 -4.613 1 95.81 98 HIS A N 1
ATOM 774 C CA . HIS A 1 98 ? 9.141 -21.734 -3.617 1 95.81 98 HIS A CA 1
ATOM 775 C C . HIS A 1 98 ? 9.977 -22.922 -3.188 1 95.81 98 HIS A C 1
ATOM 777 O O . HIS A 1 98 ? 11.047 -22.766 -2.598 1 95.81 98 HIS A O 1
ATOM 783 N N . PHE A 1 99 ? 9.469 -24.141 -3.516 1 95.56 99 PHE A 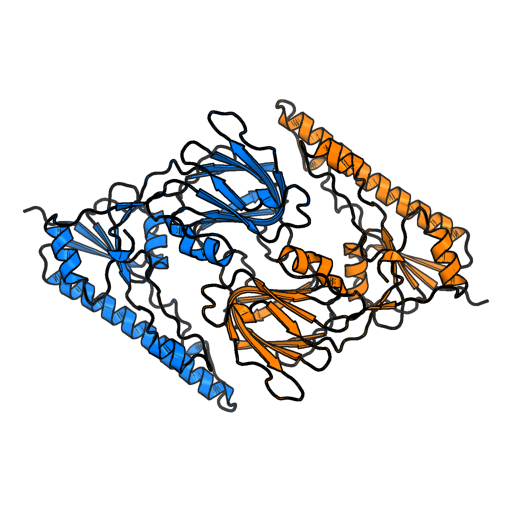N 1
ATOM 784 C CA . PHE A 1 99 ? 10.141 -25.359 -3.064 1 95.56 99 PHE A CA 1
ATOM 785 C C . PHE A 1 99 ? 10.695 -26.141 -4.25 1 95.56 99 PHE A C 1
ATOM 787 O O . PHE A 1 99 ? 11.133 -27.281 -4.094 1 95.56 99 PHE A O 1
ATOM 794 N N . MET A 1 100 ? 10.633 -25.531 -5.355 1 95.75 100 MET A N 1
ATOM 795 C CA . MET A 1 100 ? 11.047 -26.219 -6.578 1 95.75 100 MET A CA 1
ATOM 796 C C . MET A 1 100 ? 12.266 -25.547 -7.195 1 95.75 100 MET A C 1
ATOM 798 O O . MET A 1 100 ? 12.484 -24.359 -7 1 95.75 100 MET A O 1
ATOM 802 N N . ASP A 1 101 ? 13.031 -26.312 -7.855 1 91.62 101 ASP A N 1
ATOM 803 C CA . ASP A 1 101 ? 14.102 -25.766 -8.688 1 91.62 101 ASP A CA 1
ATOM 804 C C . ASP A 1 101 ? 13.82 -26.016 -10.172 1 91.62 101 ASP A C 1
ATOM 806 O O . ASP A 1 101 ? 12.672 -26.203 -10.57 1 91.62 101 ASP A O 1
ATOM 810 N N . ASP A 1 102 ? 14.891 -25.953 -10.969 1 93.38 102 ASP A N 1
ATOM 811 C CA . ASP A 1 102 ? 14.672 -26 -12.414 1 93.38 102 ASP A CA 1
ATOM 812 C C . ASP A 1 102 ? 14.68 -27.438 -12.938 1 93.38 102 ASP A C 1
ATOM 814 O O . ASP A 1 102 ? 14.672 -27.656 -14.148 1 93.38 102 ASP A O 1
ATOM 818 N N . SER A 1 103 ? 14.602 -28.391 -12.062 1 93.44 103 SER A N 1
ATOM 819 C CA . SER A 1 103 ? 14.742 -29.781 -12.5 1 93.44 103 SER A CA 1
ATOM 820 C C . SER A 1 103 ? 13.383 -30.438 -12.688 1 93.44 103 SER A C 1
ATOM 822 O O . SER A 1 103 ? 13.211 -31.281 -13.57 1 93.44 103 SER A O 1
ATOM 824 N N . VAL A 1 104 ? 12.445 -30.078 -11.875 1 95.69 104 VAL A N 1
ATOM 825 C CA . VAL A 1 104 ? 11.141 -30.734 -11.875 1 95.69 104 VAL A CA 1
ATOM 826 C C . VAL A 1 104 ? 10.086 -29.797 -12.453 1 95.69 104 VAL A C 1
ATOM 828 O O . VAL A 1 104 ? 9.961 -28.641 -12.016 1 95.69 104 VAL A O 1
ATOM 831 N N . PRO A 1 105 ? 9.312 -30.234 -13.469 1 97.75 105 PRO A N 1
ATOM 832 C CA . PRO A 1 105 ? 8.242 -29.391 -14.008 1 97.75 105 PRO A CA 1
ATOM 833 C C . PRO A 1 105 ? 6.973 -29.422 -13.164 1 97.75 105 PRO A C 1
ATOM 835 O O . PRO A 1 105 ? 6.785 -30.344 -12.359 1 97.75 105 PRO A O 1
ATOM 838 N N . VAL A 1 106 ? 6.156 -28.422 -13.344 1 98.38 106 VAL A N 1
ATOM 839 C CA . VAL A 1 106 ? 4.906 -28.328 -12.594 1 98.38 106 VAL A CA 1
ATOM 840 C C . VAL A 1 106 ? 3.738 -28.141 -13.562 1 98.38 106 VAL A C 1
ATOM 842 O O . VAL A 1 106 ? 3.848 -27.406 -14.547 1 98.38 106 VAL A O 1
ATOM 845 N N . LEU A 1 107 ? 2.709 -28.875 -13.359 1 98.5 107 LEU A N 1
ATOM 846 C CA . LEU A 1 107 ? 1.409 -28.703 -14 1 98.5 107 LEU A CA 1
ATOM 847 C C . LEU A 1 107 ? 0.381 -28.156 -13.016 1 98.5 107 LEU A C 1
ATOM 849 O O . LEU A 1 107 ? 0.058 -28.812 -12.023 1 98.5 107 LEU A O 1
ATOM 853 N N . GLY A 1 108 ? -0.114 -26.938 -13.258 1 98.38 108 GLY A N 1
ATOM 854 C CA . GLY A 1 108 ? -1.171 -26.375 -12.438 1 98.38 108 GLY A CA 1
ATOM 855 C C . GLY A 1 108 ? -2.561 -26.797 -12.875 1 98.38 108 GLY A C 1
ATOM 856 O O . GLY A 1 108 ? -2.863 -26.812 -14.07 1 98.38 108 GLY A O 1
ATOM 857 N N . VAL A 1 109 ? -3.4 -27.188 -11.938 1 98.56 109 VAL A N 1
ATOM 858 C CA . VAL A 1 109 ? -4.809 -27.5 -12.156 1 98.56 109 VAL A CA 1
ATOM 859 C C . VAL A 1 109 ? -5.684 -26.484 -11.438 1 98.56 109 VAL A C 1
ATOM 861 O O . VAL A 1 109 ? -5.672 -26.406 -10.203 1 98.56 109 VAL A O 1
ATOM 864 N N . ASN A 1 110 ? -6.387 -25.703 -12.156 1 98.19 110 ASN A N 1
ATOM 865 C CA . ASN A 1 110 ? -7.383 -24.812 -11.57 1 98.19 110 ASN A CA 1
ATOM 866 C C . ASN A 1 110 ? -8.602 -25.594 -11.07 1 98.19 110 ASN A C 1
ATOM 868 O O . ASN A 1 110 ? -9.461 -25.969 -11.859 1 98.19 110 ASN A O 1
ATOM 872 N N . SER A 1 111 ? -8.688 -25.75 -9.766 1 98 111 SER A N 1
ATOM 873 C CA . SER A 1 111 ? -9.703 -26.641 -9.195 1 98 111 SER A CA 1
ATOM 874 C C . SER A 1 111 ? -11.039 -25.922 -9.047 1 98 111 SER A C 1
ATOM 876 O O . SER A 1 111 ? -12.07 -26.578 -8.836 1 98 111 SER A O 1
ATOM 878 N N . ASP A 1 112 ? -11.016 -24.609 -9.109 1 96.44 112 ASP A N 1
ATOM 879 C CA . ASP A 1 112 ? -12.211 -23.812 -8.867 1 96.44 112 ASP A CA 1
ATOM 880 C C . ASP A 1 112 ? -12.234 -22.578 -9.758 1 96.44 112 ASP A C 1
ATOM 882 O O . ASP A 1 112 ? -12.18 -21.438 -9.258 1 96.44 112 ASP A O 1
ATOM 886 N N . PRO A 1 113 ? -12.398 -22.828 -11.07 1 96.06 113 PRO A N 1
ATOM 887 C CA . PRO A 1 113 ? -12.344 -21.688 -11.984 1 96.06 113 PRO A CA 1
ATOM 888 C C . PRO A 1 113 ? -13.531 -20.75 -11.82 1 96.06 113 PRO A C 1
ATOM 890 O O . PRO A 1 113 ? -14.648 -21.188 -11.555 1 96.06 113 PRO A O 1
ATOM 893 N N . THR A 1 114 ? -13.328 -19.516 -11.992 1 94 114 THR A N 1
ATOM 894 C CA . THR A 1 114 ? -14.367 -18.5 -11.945 1 94 114 THR A CA 1
ATOM 895 C C . THR A 1 114 ? -15.438 -18.766 -12.992 1 94 114 THR A C 1
ATOM 897 O O . THR A 1 114 ? -15.117 -19.109 -14.133 1 94 114 THR A O 1
ATOM 900 N N . GLN A 1 115 ? -16.641 -18.641 -12.562 1 93.44 115 GLN A N 1
ATOM 901 C CA . GLN A 1 115 ? -17.781 -18.688 -13.461 1 93.44 115 GLN A CA 1
ATOM 902 C C . GLN A 1 115 ? -18.375 -17.297 -13.68 1 93.44 115 GLN A C 1
ATOM 904 O O . GLN A 1 115 ? -18.984 -16.719 -12.773 1 93.44 115 GLN A O 1
ATOM 909 N N . GLN A 1 116 ? -18.297 -16.797 -14.836 1 90.44 116 GLN A N 1
ATOM 910 C CA . GLN A 1 116 ? -18.703 -15.422 -15.102 1 90.44 116 GLN A CA 1
ATOM 911 C C . GLN A 1 116 ? -20.172 -15.203 -14.789 1 90.44 116 GLN A C 1
ATOM 913 O O . GLN A 1 116 ? -20.562 -14.133 -14.305 1 90.44 116 GLN A O 1
ATOM 918 N N . GLU A 1 117 ? -20.953 -16.188 -15.086 1 93.44 117 GLU A N 1
ATOM 919 C CA . GLU A 1 117 ? -22.391 -16.078 -14.82 1 93.44 117 GLU A CA 1
ATOM 920 C C . GLU A 1 117 ? -22.672 -15.859 -13.336 1 93.44 117 GLU A C 1
ATOM 922 O O . GLU A 1 117 ? -23.547 -15.078 -12.969 1 93.44 117 GLU A O 1
ATOM 927 N N . GLU A 1 118 ? -21.922 -16.547 -12.523 1 91.94 118 GLU A N 1
ATOM 928 C CA . GLU A 1 118 ? -22.062 -16.391 -11.086 1 91.94 118 GLU A CA 1
ATOM 929 C C . GLU A 1 118 ? -21.656 -14.992 -10.641 1 91.94 118 GLU A C 1
ATOM 931 O O . GLU A 1 118 ? -22.312 -14.391 -9.781 1 91.94 118 GLU A O 1
ATOM 936 N N . VAL A 1 119 ? -20.578 -14.469 -11.188 1 89.12 119 VAL A N 1
ATOM 937 C CA . VAL A 1 119 ? -20.094 -13.133 -10.852 1 89.12 119 VAL A CA 1
ATOM 938 C C . VAL A 1 119 ? -21.156 -12.094 -11.188 1 89.12 119 VAL A C 1
ATOM 940 O O . VAL A 1 119 ? -21.453 -11.203 -10.383 1 89.12 119 VAL A O 1
ATOM 943 N N . GLU A 1 120 ? -21.781 -12.242 -12.312 1 89.25 120 GLU A N 1
ATOM 944 C CA . GLU A 1 120 ? -22.828 -11.312 -12.758 1 89.25 120 GLU A CA 1
ATOM 945 C C . GLU A 1 120 ? -24.078 -11.422 -11.891 1 89.25 120 GLU A C 1
ATOM 947 O O . GLU A 1 120 ? -24.688 -10.414 -11.531 1 89.25 120 GLU A O 1
ATOM 952 N N . GLU A 1 121 ? -24.375 -12.602 -11.578 1 90.06 121 GLU A N 1
ATOM 953 C CA . GLU A 1 121 ? -25.578 -12.867 -10.805 1 90.06 121 GLU A CA 1
ATOM 954 C C . GLU A 1 121 ? -25.484 -12.273 -9.406 1 90.06 121 GLU A C 1
ATOM 956 O O . GLU A 1 121 ? -26.453 -11.727 -8.891 1 90.06 121 GLU A O 1
ATOM 961 N N . PHE A 1 122 ? -24.312 -12.281 -8.789 1 88.12 122 PHE A N 1
ATOM 962 C CA . PHE A 1 122 ? -24.203 -11.953 -7.375 1 88.12 122 PHE A CA 1
ATOM 963 C C . PHE A 1 122 ? -23.516 -10.602 -7.188 1 88.12 122 PHE A C 1
ATOM 965 O O . PHE A 1 122 ? -23.25 -10.188 -6.055 1 88.12 122 PHE A O 1
ATOM 972 N N . CYS A 1 123 ? -23.266 -9.898 -8.227 1 82.94 123 CYS A N 1
ATOM 973 C CA . CYS A 1 123 ? -22.438 -8.695 -8.188 1 82.94 123 CYS A CA 1
ATOM 974 C C . CYS A 1 123 ? -23.047 -7.652 -7.254 1 82.94 123 CYS A C 1
ATOM 976 O O . CYS A 1 123 ? -22.328 -6.828 -6.688 1 82.94 123 CYS A O 1
ATOM 978 N N . GLU A 1 124 ? -24.375 -7.68 -7.023 1 82.81 124 GLU A N 1
ATOM 979 C CA . GLU A 1 124 ? -25.031 -6.699 -6.16 1 82.81 124 GLU A CA 1
ATOM 980 C C . GLU A 1 124 ? -25.031 -7.164 -4.707 1 82.81 124 GLU A C 1
ATOM 982 O O . GLU A 1 124 ? -25.484 -6.43 -3.818 1 82.81 124 GLU A O 1
ATOM 987 N N . GLU A 1 125 ? -24.516 -8.328 -4.531 1 82.75 125 GLU A N 1
ATOM 988 C CA . GLU A 1 125 ? -24.578 -8.875 -3.178 1 82.75 125 GLU A CA 1
ATOM 989 C C . GLU A 1 125 ? -23.188 -9.109 -2.611 1 82.75 125 GLU A C 1
ATOM 991 O O . GLU A 1 125 ? -22.875 -8.656 -1.508 1 82.75 125 GLU A O 1
ATOM 996 N N . PHE A 1 126 ? -22.406 -9.859 -3.357 1 84.5 126 PHE A N 1
ATOM 997 C CA . PHE A 1 126 ? -21.031 -10.125 -2.93 1 84.5 126 PHE A CA 1
ATOM 998 C C . PHE A 1 126 ? -20.156 -10.5 -4.117 1 84.5 126 PHE A C 1
ATOM 1000 O O . PHE A 1 126 ? -20.656 -10.688 -5.23 1 84.5 126 PHE A O 1
ATOM 1007 N N . ASP A 1 127 ? -18.859 -10.578 -3.904 1 86.06 127 ASP A N 1
ATOM 1008 C CA . ASP A 1 127 ? -17.906 -10.953 -4.938 1 86.06 127 ASP A CA 1
ATOM 1009 C C . ASP A 1 127 ? -17.844 -12.469 -5.109 1 86.06 127 ASP A C 1
ATOM 1011 O O . ASP A 1 127 ? -17.297 -13.172 -4.258 1 86.06 127 ASP A O 1
ATOM 1015 N N . ALA A 1 128 ? -18.297 -12.891 -6.234 1 88.81 128 ALA A N 1
ATOM 1016 C CA . ALA A 1 128 ? -18.375 -14.328 -6.465 1 88.81 128 ALA A CA 1
ATOM 1017 C C . ALA A 1 128 ? -17.203 -14.797 -7.34 1 88.81 128 ALA A C 1
ATOM 1019 O O . ALA A 1 128 ? -17.25 -15.891 -7.906 1 88.81 128 ALA A O 1
ATOM 1020 N N . THR A 1 129 ? -16.203 -13.961 -7.449 1 89.31 129 THR A N 1
ATOM 1021 C CA . THR A 1 129 ? -15.031 -14.359 -8.227 1 89.31 129 THR A CA 1
ATOM 1022 C C . THR A 1 129 ? -14.312 -15.531 -7.562 1 89.31 129 THR A C 1
ATOM 1024 O O . THR A 1 129 ? -14.141 -15.555 -6.344 1 89.31 129 THR A O 1
ATOM 1027 N N . ARG A 1 130 ? -13.977 -16.516 -8.398 1 92.25 130 ARG A N 1
ATOM 1028 C CA . ARG A 1 130 ? -13.203 -17.672 -7.941 1 92.25 130 ARG A CA 1
ATOM 1029 C C . ARG A 1 130 ? -11.766 -17.594 -8.445 1 92.25 130 ARG A C 1
ATOM 1031 O O . ARG A 1 130 ? -11.125 -16.547 -8.352 1 92.25 130 ARG A O 1
ATOM 1038 N N . SER A 1 131 ? -11.188 -18.719 -8.891 1 93.06 131 SER A N 1
ATOM 1039 C CA . SER A 1 131 ? -9.789 -18.703 -9.32 1 93.06 131 SER A CA 1
ATOM 1040 C C . SER A 1 131 ? -9.664 -18.391 -10.805 1 93.06 131 SER A C 1
ATOM 1042 O O . SER A 1 131 ? -10.43 -18.906 -11.617 1 93.06 131 SER A O 1
ATOM 1044 N N . THR A 1 132 ? -8.711 -17.547 -11.141 1 90.81 132 THR A N 1
ATOM 1045 C CA . THR A 1 132 ? -8.43 -17.234 -12.539 1 90.81 132 THR A CA 1
ATOM 1046 C C . THR A 1 132 ? -7.582 -18.328 -13.172 1 90.81 132 THR A C 1
ATOM 1048 O O . THR A 1 132 ? -7.883 -18.797 -14.281 1 90.81 132 THR A O 1
ATOM 1051 N N . GLY A 1 133 ? -6.59 -18.719 -12.547 1 94.06 133 GLY A N 1
ATOM 1052 C CA . GLY A 1 133 ? -5.754 -19.812 -13.031 1 94.06 133 GLY A CA 1
ATOM 1053 C C . GLY A 1 133 ? -4.844 -19.391 -14.172 1 94.06 133 GLY A C 1
ATOM 1054 O O . GLY A 1 133 ? -4.77 -20.078 -15.195 1 94.06 133 GLY A O 1
ATOM 1055 N N . TYR A 1 134 ? -4.129 -18.344 -14.047 1 92.88 134 TYR A N 1
ATOM 1056 C CA . TYR A 1 134 ? -3.258 -17.812 -15.094 1 92.88 134 TYR A CA 1
ATOM 1057 C C . TYR A 1 134 ? -2.152 -18.812 -15.438 1 92.88 134 TYR A C 1
ATOM 1059 O O . TYR A 1 134 ? -1.804 -18.984 -16.609 1 92.88 134 TYR A O 1
ATOM 1067 N N . LEU A 1 135 ? -1.642 -19.484 -14.469 1 95.69 135 LEU A N 1
ATOM 1068 C CA . LEU A 1 135 ? -0.51 -20.375 -14.672 1 95.69 135 LEU A CA 1
ATOM 1069 C C . LEU A 1 135 ? -0.972 -21.828 -14.719 1 95.69 135 LEU A C 1
ATOM 1071 O O . LEU A 1 135 ? -0.149 -22.75 -14.781 1 95.69 135 LEU A O 1
ATOM 1075 N N . CYS A 1 136 ? -2.25 -22 -14.656 1 97.06 136 CYS A N 1
ATOM 1076 C CA . CYS A 1 136 ? -2.801 -23.344 -14.648 1 97.06 136 CYS A CA 1
ATOM 1077 C C . CYS A 1 136 ? -3.207 -23.781 -16.047 1 97.06 136 CYS A C 1
ATOM 1079 O O . CYS A 1 136 ? -4.203 -23.297 -16.594 1 97.06 136 CYS A O 1
ATOM 1081 N N . ALA A 1 137 ? -2.535 -24.703 -16.547 1 97.44 137 ALA A N 1
ATOM 1082 C CA . ALA A 1 137 ? -2.85 -25.188 -17.891 1 97.44 137 ALA A CA 1
ATOM 1083 C C . ALA A 1 137 ? -4.055 -26.109 -17.859 1 97.44 137 ALA A C 1
ATOM 1085 O O . ALA A 1 137 ? -4.703 -26.328 -18.891 1 97.44 137 ALA A O 1
ATOM 1086 N N . ALA A 1 138 ? -4.352 -26.641 -16.688 1 97.81 138 ALA A N 1
ATOM 1087 C CA . ALA A 1 138 ? -5.395 -27.672 -16.625 1 97.81 138 ALA A CA 1
ATOM 1088 C C . ALA A 1 138 ? -6.539 -27.234 -15.719 1 97.81 138 ALA A C 1
ATOM 1090 O O . ALA A 1 138 ? -6.348 -26.406 -14.82 1 97.81 138 ALA A O 1
ATOM 1091 N N . THR A 1 139 ? -7.676 -27.656 -16.016 1 97.5 139 THR A N 1
ATOM 1092 C CA . THR A 1 139 ? -8.828 -27.844 -15.133 1 97.5 139 THR A CA 1
ATOM 1093 C C . THR A 1 139 ? -9.266 -29.297 -15.109 1 97.5 139 THR A C 1
ATOM 1095 O O . THR A 1 139 ? -8.641 -30.156 -15.734 1 97.5 139 THR A O 1
ATOM 1098 N N . THR A 1 140 ? -10.352 -29.578 -14.445 1 97.12 140 THR A N 1
ATOM 1099 C CA . THR A 1 140 ? -10.852 -30.938 -14.469 1 97.12 140 THR A CA 1
ATOM 1100 C C . THR A 1 140 ? -11.289 -31.328 -15.875 1 97.12 140 THR A C 1
ATOM 1102 O O . THR A 1 140 ? -11.359 -32.531 -16.203 1 97.12 140 THR A O 1
ATOM 1105 N N . ASN A 1 141 ? -11.453 -30.391 -16.734 1 96.88 141 ASN A N 1
ATOM 1106 C CA . ASN A 1 141 ? -11.992 -30.641 -18.062 1 96.88 141 ASN A CA 1
ATOM 1107 C C . ASN A 1 141 ? -10.922 -31.188 -19 1 96.88 141 ASN A C 1
ATOM 1109 O O . ASN A 1 141 ? -11.234 -31.906 -19.953 1 96.88 141 ASN A O 1
ATOM 1113 N N . ASN A 1 142 ? -9.688 -30.906 -18.797 1 96.94 142 ASN A N 1
ATOM 1114 C CA . ASN A 1 142 ? -8.664 -31.297 -19.766 1 96.94 142 ASN A CA 1
ATOM 1115 C C . ASN A 1 142 ? -7.469 -31.953 -19.062 1 96.94 142 ASN A C 1
ATOM 1117 O O . ASN A 1 142 ? -6.465 -32.25 -19.703 1 96.94 142 ASN A O 1
ATOM 1121 N N . PHE A 1 143 ? -7.609 -32.219 -17.797 1 98.25 143 PHE A N 1
ATOM 1122 C CA . PHE A 1 143 ? -6.516 -32.719 -16.984 1 98.25 143 PHE A CA 1
ATOM 1123 C C . PHE A 1 143 ? -5.996 -34.031 -17.531 1 98.25 143 PHE A C 1
ATOM 1125 O O . PHE A 1 143 ? -4.789 -34.219 -17.719 1 98.25 143 PHE A O 1
ATOM 1132 N N . GLU A 1 144 ? -6.879 -34.938 -17.797 1 98.12 144 GLU A N 1
ATOM 1133 C CA . GLU A 1 144 ? -6.469 -36.25 -18.234 1 98.12 144 GLU A CA 1
ATOM 1134 C C . GLU A 1 144 ? -5.688 -36.188 -19.531 1 98.12 144 GLU A C 1
ATOM 1136 O O . GLU A 1 144 ? -4.621 -36.812 -19.656 1 98.12 144 GLU A O 1
ATOM 1141 N N . ARG A 1 145 ? -6.254 -35.469 -20.422 1 97.31 145 ARG A N 1
ATOM 1142 C CA . ARG A 1 145 ? -5.594 -35.344 -21.719 1 97.31 145 ARG A CA 1
ATOM 1143 C C . ARG A 1 145 ? -4.207 -34.719 -21.562 1 97.31 145 ARG A C 1
ATOM 1145 O O . ARG A 1 145 ? -3.236 -35.219 -22.141 1 97.31 145 ARG A O 1
ATOM 1152 N N . LEU A 1 146 ? -4.059 -33.688 -20.828 1 97.38 146 LEU A N 1
ATOM 1153 C CA . LEU A 1 146 ? -2.779 -33 -20.641 1 97.38 146 LEU A CA 1
ATOM 1154 C C . LEU A 1 146 ? -1.788 -33.906 -19.922 1 97.38 146 LEU A C 1
ATOM 1156 O O . LEU A 1 146 ? -0.606 -33.969 -20.266 1 97.38 146 LEU A O 1
ATOM 1160 N N . LEU A 1 147 ? -2.279 -34.625 -18.953 1 97.62 147 LEU A N 1
ATOM 1161 C CA . LEU A 1 147 ? -1.43 -35.594 -18.234 1 97.62 147 LEU A CA 1
ATOM 1162 C C . LEU A 1 147 ? -0.897 -36.656 -19.172 1 97.62 147 LEU A C 1
ATOM 1164 O O . LEU A 1 147 ? 0.289 -37 -19.125 1 97.62 147 LEU A O 1
ATOM 1168 N N . ASP A 1 148 ? -1.776 -37.156 -20.016 1 97.38 148 ASP A N 1
ATOM 1169 C CA . ASP A 1 148 ? -1.354 -38.125 -21.016 1 97.38 148 ASP A CA 1
ATOM 1170 C C . ASP A 1 148 ? -0.252 -37.594 -21.906 1 97.38 148 ASP A C 1
ATOM 1172 O O . ASP A 1 148 ? 0.757 -38.25 -22.141 1 97.38 148 ASP A O 1
ATOM 1176 N N . ASP A 1 149 ? -0.506 -36.406 -22.359 1 96.94 149 ASP A N 1
ATOM 1177 C CA . ASP A 1 149 ? 0.48 -35.781 -23.234 1 96.94 149 ASP A CA 1
ATOM 1178 C C . ASP A 1 149 ? 1.83 -35.656 -22.531 1 96.94 149 ASP A C 1
ATOM 1180 O O . ASP A 1 149 ? 2.877 -35.875 -23.141 1 96.94 149 ASP A O 1
ATOM 1184 N N . ILE A 1 150 ? 1.831 -35.344 -21.266 1 96.81 150 ILE A N 1
ATOM 1185 C CA . ILE A 1 150 ? 3.051 -35.156 -20.484 1 96.81 150 ILE A CA 1
ATOM 1186 C C . ILE A 1 150 ? 3.727 -36.5 -20.266 1 96.81 150 ILE A C 1
ATOM 1188 O O . ILE A 1 150 ? 4.93 -36.656 -20.484 1 96.81 150 ILE A O 1
ATOM 1192 N N . LEU A 1 151 ? 2.947 -37.5 -19.891 1 95.5 151 LEU A N 1
ATOM 1193 C CA . LEU A 1 151 ? 3.486 -38.844 -19.562 1 95.5 151 LEU A CA 1
ATOM 1194 C C . LEU A 1 151 ? 4.059 -39.5 -20.797 1 95.5 151 LEU A C 1
ATOM 1196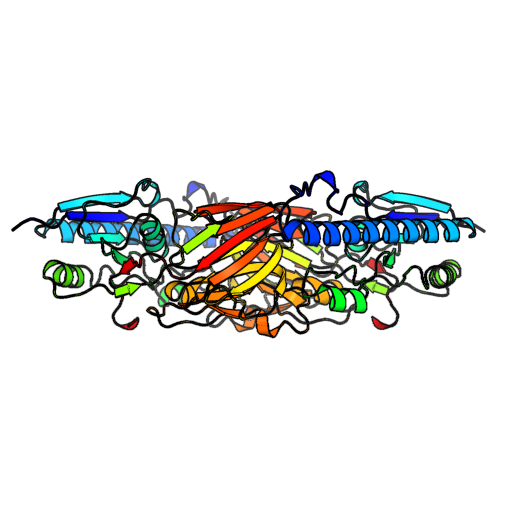 O O . LEU A 1 151 ? 5.008 -40.281 -20.703 1 95.5 151 LEU A O 1
ATOM 1200 N N . GLU A 1 152 ? 3.486 -39.125 -21.953 1 94.94 152 GLU A N 1
ATOM 1201 C CA . GLU A 1 152 ? 3.928 -39.719 -23.203 1 94.94 152 GLU A CA 1
ATOM 1202 C C . GLU A 1 152 ? 4.965 -38.844 -23.906 1 94.94 152 GLU A C 1
ATOM 1204 O O . GLU A 1 152 ? 5.316 -39.094 -25.062 1 94.94 152 GLU A O 1
ATOM 1209 N N . ASN A 1 153 ? 5.375 -37.781 -23.281 1 94.56 153 ASN A N 1
ATOM 1210 C CA . ASN A 1 153 ? 6.398 -36.875 -23.781 1 94.56 153 ASN A CA 1
ATOM 1211 C C . ASN A 1 153 ? 5.949 -36.156 -25.062 1 94.56 153 ASN A C 1
ATOM 1213 O O . ASN A 1 153 ? 6.742 -35.969 -25.984 1 94.56 153 ASN A O 1
ATOM 1217 N N . ARG A 1 154 ? 4.652 -35.844 -25.109 1 95.19 154 ARG A N 1
ATOM 1218 C CA . ARG A 1 154 ? 4.094 -35.125 -26.234 1 95.19 154 ARG A CA 1
ATOM 1219 C C . ARG A 1 154 ? 3.951 -33.625 -25.922 1 95.19 154 ARG A C 1
ATOM 1221 O O . ARG A 1 154 ? 3.447 -32.875 -26.75 1 95.19 154 ARG A O 1
ATOM 1228 N N . SER A 1 155 ? 4.266 -33.281 -24.766 1 94.5 155 SER A N 1
ATOM 1229 C CA . SER A 1 155 ? 4.238 -31.875 -24.344 1 94.5 155 SER A CA 1
ATOM 1230 C C . SER A 1 155 ? 5.512 -31.5 -23.594 1 94.5 155 SER A C 1
ATOM 1232 O O . SER A 1 155 ? 6.035 -32.312 -22.812 1 94.5 155 SER A O 1
ATOM 1234 N N . GLU A 1 156 ? 6.012 -30.281 -23.859 1 95.31 156 GLU A N 1
ATOM 1235 C CA . GLU A 1 156 ? 7.191 -29.781 -23.172 1 95.31 156 GLU A CA 1
ATOM 1236 C C . GLU A 1 156 ? 6.848 -28.578 -22.297 1 95.31 156 GLU A C 1
ATOM 1238 O O . GLU A 1 156 ? 6.09 -27.703 -22.734 1 95.31 156 GLU A O 1
ATOM 1243 N N . PRO A 1 157 ? 7.359 -28.578 -21.094 1 97.06 157 PRO A N 1
ATOM 1244 C CA . PRO A 1 157 ? 7.117 -27.406 -20.25 1 97.06 157 PRO A CA 1
ATOM 1245 C C . PRO A 1 157 ? 7.898 -26.172 -20.719 1 97.06 157 PRO A C 1
ATOM 1247 O O . PRO A 1 157 ? 8.898 -26.312 -21.438 1 97.06 157 PRO A O 1
ATOM 1250 N N . SER A 1 158 ? 7.453 -25 -20.406 1 97 158 SER A N 1
ATOM 1251 C CA . SER A 1 158 ? 8.141 -23.734 -20.641 1 97 158 SER A CA 1
ATOM 1252 C C . SER A 1 158 ? 9.016 -23.359 -19.453 1 97 158 SER A C 1
ATOM 1254 O O . SER A 1 158 ? 8.711 -23.703 -18.312 1 97 158 SER A O 1
ATOM 1256 N N . GLU A 1 159 ? 10.094 -22.641 -19.734 1 97.06 159 GLU A N 1
ATOM 1257 C CA . GLU A 1 159 ? 10.953 -22.125 -18.672 1 97.06 159 GLU A CA 1
ATOM 1258 C C . GLU A 1 159 ? 10.562 -20.703 -18.281 1 97.06 159 GLU A C 1
ATOM 1260 O O . GLU A 1 159 ? 10.859 -19.75 -19.016 1 97.06 159 GLU A O 1
ATOM 1265 N N . VAL A 1 160 ? 9.938 -20.562 -17.156 1 97.75 160 VAL A N 1
ATOM 1266 C CA . VAL A 1 160 ? 9.453 -19.281 -16.672 1 97.75 160 VAL A CA 1
ATOM 1267 C C . VAL A 1 160 ? 10.484 -18.656 -15.742 1 97.75 160 VAL A C 1
ATOM 1269 O O . VAL A 1 160 ? 10.977 -19.312 -14.828 1 97.75 160 VAL A O 1
ATOM 1272 N N . SER A 1 161 ? 10.805 -17.406 -16 1 97.94 161 SER A N 1
ATOM 1273 C CA . SER A 1 161 ? 11.828 -16.703 -15.227 1 97.94 161 SER A CA 1
ATOM 1274 C C . SER A 1 161 ? 11.359 -16.438 -13.805 1 97.94 161 SER A C 1
ATOM 1276 O O . SER A 1 161 ? 10.164 -16.219 -13.57 1 97.94 161 SER A O 1
ATOM 1278 N N . ARG A 1 162 ? 12.312 -16.469 -12.883 1 98.38 162 ARG A N 1
ATOM 1279 C CA . ARG A 1 162 ? 12.109 -16.062 -11.492 1 98.38 162 ARG A CA 1
ATOM 1280 C C . ARG A 1 162 ? 13.094 -14.961 -11.094 1 98.38 162 ARG A C 1
ATOM 1282 O O . ARG A 1 162 ? 13.922 -14.539 -11.898 1 98.38 162 ARG A O 1
ATOM 1289 N N . MET A 1 163 ? 12.906 -14.43 -9.914 1 98.56 163 MET A N 1
ATOM 1290 C CA . MET A 1 163 ? 13.719 -13.312 -9.445 1 98.56 163 MET A CA 1
ATOM 1291 C C . MET A 1 163 ? 14.594 -13.727 -8.273 1 98.56 163 MET A C 1
ATOM 1293 O O . MET A 1 163 ? 14.109 -14.297 -7.297 1 98.56 163 MET A O 1
ATOM 1297 N N . ALA A 1 164 ? 15.883 -13.508 -8.438 1 98.44 164 ALA A N 1
ATOM 1298 C CA . ALA A 1 164 ? 16.812 -13.703 -7.332 1 98.44 164 ALA A CA 1
ATOM 1299 C C . ALA A 1 164 ? 16.891 -12.461 -6.453 1 98.44 164 ALA A C 1
ATOM 1301 O O . ALA A 1 164 ? 16.891 -11.336 -6.957 1 98.44 164 ALA A O 1
ATOM 1302 N N . ILE A 1 165 ? 16.953 -12.633 -5.16 1 98.69 165 ILE A N 1
ATOM 1303 C CA . ILE A 1 165 ? 16.984 -11.555 -4.18 1 98.69 165 ILE A CA 1
ATOM 1304 C C . ILE A 1 165 ? 18.188 -11.734 -3.25 1 98.69 165 ILE A C 1
ATOM 1306 O O . ILE A 1 165 ? 18.422 -12.82 -2.723 1 98.69 165 ILE A O 1
ATOM 1310 N N . SER A 1 166 ? 18.953 -10.727 -3.059 1 98.5 166 SER A N 1
ATOM 1311 C CA . SER A 1 166 ? 20.016 -10.727 -2.064 1 98.5 166 SER A CA 1
ATOM 1312 C C . SER A 1 166 ? 19.859 -9.57 -1.079 1 98.5 166 SER A C 1
ATOM 1314 O O . SER A 1 166 ? 19.359 -8.508 -1.44 1 98.5 166 SER A O 1
ATOM 1316 N N . VAL A 1 167 ? 20.203 -9.766 0.115 1 98.44 167 VAL A N 1
ATOM 1317 C CA . VAL A 1 167 ? 20.25 -8.742 1.153 1 98.44 167 VAL A CA 1
ATOM 1318 C C . VAL A 1 167 ? 21.656 -8.656 1.728 1 98.44 167 VAL A C 1
ATOM 1320 O O . VAL A 1 167 ? 22.203 -9.656 2.193 1 98.44 167 VAL A O 1
ATOM 1323 N N . ASN A 1 168 ? 22.25 -7.465 1.662 1 97.5 168 ASN A N 1
ATOM 1324 C CA . ASN A 1 168 ? 23.625 -7.266 2.088 1 97.5 168 ASN A CA 1
ATOM 1325 C C . ASN A 1 168 ? 24.562 -8.289 1.45 1 97.5 168 ASN A C 1
ATOM 1327 O O . ASN A 1 168 ? 25.375 -8.914 2.141 1 97.5 168 ASN A O 1
ATOM 1331 N N . SER A 1 169 ? 24.297 -8.547 0.22 1 95.75 169 SER A N 1
ATOM 1332 C CA . SER A 1 169 ? 25.125 -9.383 -0.649 1 95.75 169 SER A CA 1
ATOM 1333 C C . SER A 1 169 ? 24.953 -10.859 -0.328 1 95.75 169 SER A C 1
ATOM 1335 O O . SER A 1 169 ? 25.766 -11.688 -0.735 1 95.75 169 SER A O 1
ATOM 1337 N N . LYS A 1 170 ? 24.016 -11.172 0.5 1 97.56 170 LYS A N 1
ATOM 1338 C CA . LYS A 1 170 ? 23.688 -12.57 0.767 1 97.56 170 LYS A CA 1
ATOM 1339 C C . LYS A 1 170 ? 22.391 -12.977 0.064 1 97.56 170 LYS A C 1
ATOM 1341 O O . LYS A 1 170 ? 21.344 -12.375 0.292 1 97.56 170 LYS A O 1
ATOM 1346 N N . LEU A 1 171 ? 22.5 -13.984 -0.712 1 97 171 LEU A N 1
ATOM 1347 C CA . LEU A 1 171 ? 21.344 -14.477 -1.471 1 97 171 LEU A CA 1
ATOM 1348 C C . LEU A 1 171 ? 20.312 -15.094 -0.544 1 97 171 LEU A C 1
ATOM 1350 O O . LEU A 1 171 ? 20.641 -15.875 0.347 1 97 171 LEU A O 1
ATOM 1354 N N . ILE A 1 172 ? 19.031 -14.711 -0.746 1 95.69 172 ILE A N 1
ATOM 1355 C CA . ILE A 1 172 ? 17.922 -15.352 -0.066 1 95.69 172 ILE A CA 1
ATOM 1356 C C . ILE A 1 172 ? 17.547 -16.641 -0.789 1 95.69 172 ILE A C 1
ATOM 1358 O O . ILE A 1 172 ? 17.672 -16.734 -2.014 1 95.69 172 ILE A O 1
ATOM 1362 N N . SER A 1 173 ? 17.109 -17.609 -0.096 1 92.06 173 SER A N 1
ATOM 1363 C CA . SER A 1 173 ? 16.891 -18.953 -0.643 1 92.06 173 SER A CA 1
ATOM 1364 C C . SER A 1 173 ? 15.656 -18.969 -1.544 1 92.06 173 SER A C 1
ATOM 1366 O O . SER A 1 173 ? 15.57 -19.797 -2.463 1 92.06 173 SER A O 1
ATOM 1368 N N . THR A 1 174 ? 14.758 -18.125 -1.388 1 94.94 174 THR A N 1
ATOM 1369 C CA . THR A 1 174 ? 13.508 -18.125 -2.135 1 94.94 174 THR A CA 1
ATOM 1370 C C . THR A 1 174 ? 13.625 -17.297 -3.4 1 94.94 174 THR A C 1
ATOM 1372 O O . THR A 1 174 ? 14.055 -16.141 -3.348 1 94.94 174 THR A O 1
ATOM 1375 N N . PHE A 1 175 ? 13.297 -17.875 -4.527 1 97.56 175 PHE A N 1
ATOM 1376 C CA . PHE A 1 175 ? 13.172 -17.156 -5.789 1 97.56 175 PHE A CA 1
ATOM 1377 C C . PHE A 1 175 ? 11.727 -16.75 -6.047 1 97.56 175 PHE A C 1
ATOM 1379 O O . PHE A 1 175 ? 10.82 -17.578 -5.98 1 97.56 175 PHE A O 1
ATOM 1386 N N . ALA A 1 176 ? 11.508 -15.492 -6.27 1 98.38 176 ALA A N 1
ATOM 1387 C CA . ALA A 1 176 ? 10.148 -15.016 -6.5 1 98.38 176 ALA A CA 1
ATOM 1388 C C . ALA A 1 176 ? 9.672 -15.375 -7.906 1 98.38 176 ALA A C 1
ATOM 1390 O O . ALA A 1 176 ? 10.383 -15.148 -8.891 1 98.38 176 ALA A O 1
ATOM 1391 N N . LEU A 1 177 ? 8.508 -15.898 -7.973 1 98.31 177 LEU A N 1
ATOM 1392 C CA . LEU A 1 177 ? 7.91 -16.219 -9.266 1 98.31 177 LEU A CA 1
ATOM 1393 C C . LEU A 1 177 ? 7.07 -15.047 -9.773 1 98.31 177 LEU A C 1
ATOM 1395 O O . LEU A 1 177 ? 7.016 -14.797 -10.977 1 98.31 177 LEU A O 1
ATOM 1399 N N . ASN A 1 178 ? 6.371 -14.352 -8.875 1 98.12 178 ASN A N 1
ATOM 1400 C CA . ASN A 1 178 ? 5.52 -13.219 -9.234 1 98.12 178 ASN A CA 1
ATOM 1401 C C . ASN A 1 178 ? 6.211 -11.891 -8.961 1 98.12 178 ASN A C 1
ATOM 1403 O O . ASN A 1 178 ? 6.648 -11.211 -9.891 1 98.12 178 ASN A O 1
ATOM 1407 N N . ASP A 1 179 ? 6.309 -11.539 -7.75 1 98.69 179 ASP A N 1
ATOM 1408 C CA . ASP A 1 179 ? 6.812 -10.203 -7.43 1 98.69 179 ASP A CA 1
ATOM 1409 C C . ASP A 1 179 ? 7.375 -10.156 -6.012 1 98.69 179 ASP A C 1
ATOM 1411 O O . ASP A 1 179 ? 7.195 -11.094 -5.234 1 98.69 179 ASP A O 1
ATOM 1415 N N . ILE A 1 180 ? 8.086 -9.117 -5.715 1 98.81 180 ILE A N 1
ATOM 1416 C CA . ILE A 1 180 ? 8.391 -8.742 -4.34 1 98.81 180 ILE A CA 1
ATOM 1417 C C . ILE A 1 180 ? 7.844 -7.344 -4.059 1 98.81 180 ILE A C 1
ATOM 1419 O O . ILE A 1 180 ? 7.676 -6.539 -4.977 1 98.81 180 ILE A O 1
ATOM 1423 N N . LEU A 1 181 ? 7.516 -7.09 -2.838 1 98.88 181 LEU A N 1
ATOM 1424 C CA . LEU A 1 181 ? 7.207 -5.762 -2.312 1 98.88 181 LEU A CA 1
ATOM 1425 C C . LEU A 1 181 ? 8.156 -5.391 -1.18 1 98.88 181 LEU A C 1
ATOM 1427 O O . LEU A 1 181 ? 8.234 -6.102 -0.173 1 98.88 181 LEU A O 1
ATOM 1431 N N . VAL A 1 182 ? 8.945 -4.383 -1.366 1 98.94 182 VAL A N 1
ATOM 1432 C CA . VAL A 1 182 ? 9.773 -3.809 -0.311 1 98.94 182 VAL A CA 1
ATOM 1433 C C . VAL A 1 182 ? 9.055 -2.615 0.316 1 98.94 182 VAL A C 1
ATOM 1435 O O . VAL A 1 182 ? 8.82 -1.604 -0.348 1 98.94 182 VAL A O 1
ATOM 1438 N N . ALA A 1 183 ? 8.719 -2.742 1.583 1 98.88 183 ALA A N 1
ATOM 1439 C CA . ALA A 1 183 ? 7.895 -1.691 2.174 1 98.88 183 ALA A CA 1
ATOM 1440 C C . ALA A 1 183 ? 7.977 -1.723 3.697 1 98.88 183 ALA A C 1
ATOM 1442 O O . ALA A 1 183 ? 8.391 -2.725 4.285 1 98.88 183 ALA A O 1
ATOM 1443 N N . HIS A 1 184 ? 7.629 -0.632 4.309 1 98.69 184 HIS A N 1
ATOM 1444 C CA . HIS A 1 184 ? 7.348 -0.637 5.742 1 98.69 184 HIS A CA 1
ATOM 1445 C C . HIS A 1 184 ? 6.223 -1.61 6.078 1 98.69 184 HIS A C 1
ATOM 1447 O O . HIS A 1 184 ? 5.254 -1.729 5.324 1 98.69 184 HIS A O 1
ATOM 1453 N N . PRO A 1 185 ? 6.332 -2.309 7.223 1 98.12 185 PRO A N 1
ATOM 1454 C CA . PRO A 1 185 ? 5.297 -3.293 7.555 1 98.12 185 PRO A CA 1
ATOM 1455 C C . PRO A 1 185 ? 3.928 -2.658 7.781 1 98.12 185 PRO A C 1
ATOM 1457 O O . PRO A 1 185 ? 2.902 -3.328 7.637 1 98.12 185 PRO A O 1
ATOM 1460 N N . CYS A 1 186 ? 3.85 -1.426 8.117 1 98.12 186 CYS A N 1
ATOM 1461 C CA . CYS A 1 186 ? 2.594 -0.692 8.234 1 98.12 186 CYS A CA 1
ATOM 1462 C C . CYS A 1 186 ? 2.242 -0.007 6.918 1 98.12 186 CYS A C 1
ATOM 1464 O O . CYS A 1 186 ? 2.996 0.837 6.43 1 98.12 186 CYS A O 1
ATOM 1466 N N . PRO A 1 187 ? 1.07 -0.332 6.359 1 98.25 187 PRO A N 1
ATOM 1467 C CA . PRO A 1 187 ? 0.722 0.216 5.047 1 98.25 187 PRO A CA 1
ATOM 1468 C C . PRO A 1 187 ? 0.485 1.724 5.082 1 98.25 187 PRO A C 1
ATOM 1470 O O . PRO A 1 187 ? 0.403 2.363 4.031 1 98.25 187 PRO A O 1
ATOM 1473 N N . ALA A 1 188 ? 0.373 2.311 6.227 1 97.94 188 ALA A N 1
ATOM 1474 C CA . ALA A 1 188 ? 0.112 3.742 6.352 1 97.94 188 ALA A CA 1
ATOM 1475 C C . ALA A 1 188 ? 1.395 4.508 6.664 1 97.94 188 ALA A C 1
ATOM 1477 O O . ALA A 1 188 ? 1.353 5.699 6.977 1 97.94 188 ALA A O 1
ATOM 1478 N N . THR A 1 189 ? 2.469 3.859 6.699 1 97.25 189 THR A N 1
ATOM 1479 C CA . THR A 1 189 ? 3.754 4.488 6.988 1 97.25 189 THR A CA 1
ATOM 1480 C C . THR A 1 189 ? 4.582 4.629 5.715 1 97.25 189 THR A C 1
ATOM 1482 O O . THR A 1 189 ? 4.594 3.73 4.871 1 97.25 189 THR A O 1
ATOM 1485 N N . VAL A 1 190 ? 5.289 5.688 5.641 1 95.94 190 VAL A N 1
ATOM 1486 C CA . VAL A 1 190 ? 6.121 5.984 4.48 1 95.94 190 VAL A CA 1
ATOM 1487 C C . VAL A 1 190 ? 7.332 5.051 4.465 1 95.94 190 VAL A C 1
ATOM 1489 O O . VAL A 1 190 ? 7.949 4.809 5.504 1 95.94 190 VAL A O 1
ATOM 1492 N N . SER A 1 191 ? 7.625 4.527 3.311 1 97.5 191 SER A N 1
ATOM 1493 C CA . SER A 1 191 ? 8.867 3.814 3.045 1 97.5 191 SER A CA 1
ATOM 1494 C C . SER A 1 191 ? 9.914 4.738 2.43 1 97.5 191 SER A C 1
ATOM 1496 O O . SER A 1 191 ? 9.602 5.527 1.532 1 97.5 191 SER A O 1
ATOM 1498 N N . ARG A 1 192 ? 11.125 4.684 2.943 1 94.94 192 ARG A N 1
ATOM 1499 C CA . ARG A 1 192 ? 12.234 5.48 2.424 1 94.94 192 ARG A CA 1
ATOM 1500 C C . ARG A 1 192 ? 13.344 4.586 1.894 1 94.94 192 ARG A C 1
ATOM 1502 O O . ARG A 1 192 ? 13.859 3.732 2.617 1 94.94 192 ARG A O 1
ATOM 1509 N N . PHE A 1 193 ? 13.695 4.809 0.671 1 96.06 193 PHE A N 1
ATOM 1510 C CA . PHE A 1 193 ? 14.727 4 0.034 1 96.06 193 PHE A CA 1
ATOM 1511 C C . PHE A 1 193 ? 15.281 4.699 -1.203 1 96.06 193 PHE A C 1
ATOM 1513 O O . PHE A 1 193 ? 14.719 5.703 -1.654 1 96.06 193 PHE A O 1
ATOM 1520 N N . SER A 1 194 ? 16.359 4.266 -1.667 1 94.62 194 SER A N 1
ATOM 1521 C CA . SER A 1 194 ? 16.891 4.637 -2.973 1 94.62 194 SER A CA 1
ATOM 1522 C C . SER A 1 194 ? 17.156 3.404 -3.834 1 94.62 194 SER A C 1
ATOM 1524 O O . SER A 1 194 ? 17.234 2.287 -3.32 1 94.62 194 SER A O 1
ATOM 1526 N N . PHE A 1 195 ? 17.141 3.605 -5.109 1 96.38 195 PHE A N 1
ATOM 1527 C CA . PHE A 1 195 ? 17.516 2.486 -5.969 1 96.38 195 PHE A CA 1
ATOM 1528 C C . PHE A 1 195 ? 18.156 2.984 -7.258 1 96.38 195 PHE A C 1
ATOM 1530 O O . PHE A 1 195 ? 18.047 4.164 -7.598 1 96.38 195 PHE A O 1
ATOM 1537 N N . ARG A 1 196 ? 18.844 2.143 -7.867 1 95.69 196 ARG A N 1
ATOM 1538 C CA . ARG A 1 196 ? 19.422 2.354 -9.188 1 95.69 196 ARG A CA 1
ATOM 1539 C C . ARG A 1 196 ? 19.5 1.047 -9.969 1 95.69 196 ARG A C 1
ATOM 1541 O O . ARG A 1 196 ? 19.453 -0.037 -9.383 1 95.69 196 ARG A O 1
ATOM 1548 N N . ILE A 1 197 ? 19.531 1.145 -11.211 1 97 197 ILE A N 1
ATOM 1549 C CA . ILE A 1 197 ? 19.734 0.009 -12.109 1 97 197 ILE A CA 1
ATOM 1550 C C . ILE A 1 197 ? 21.172 -0.033 -12.578 1 97 197 ILE A C 1
ATOM 1552 O O . ILE A 1 197 ? 21.75 0.998 -12.945 1 97 197 ILE A O 1
ATOM 1556 N N . ARG A 1 198 ? 21.766 -1.189 -12.531 1 95.81 198 ARG A N 1
ATOM 1557 C CA . ARG A 1 198 ? 23.172 -1.352 -12.906 1 95.81 198 ARG A CA 1
ATOM 1558 C C . ARG A 1 198 ? 23.312 -2.363 -14.039 1 95.81 198 ARG A C 1
ATOM 1560 O O . ARG A 1 198 ? 22.484 -3.262 -14.188 1 95.81 198 ARG A O 1
ATOM 1567 N N . LYS A 1 199 ? 24.328 -2.141 -14.781 1 93.88 199 LYS A N 1
ATOM 1568 C CA . LYS A 1 199 ? 24.781 -3.078 -15.805 1 93.88 199 LYS A CA 1
ATOM 1569 C C . LYS A 1 199 ? 26.297 -3.213 -15.789 1 93.88 199 LYS A C 1
ATOM 1571 O O . LYS A 1 199 ? 27.016 -2.213 -15.828 1 93.88 199 LYS A O 1
ATOM 1576 N N . ASP A 1 200 ? 26.812 -4.398 -15.789 1 88.62 200 ASP A N 1
ATOM 1577 C CA . ASP A 1 200 ? 28.25 -4.676 -15.82 1 88.62 200 ASP A CA 1
ATOM 1578 C C . ASP A 1 200 ? 28.984 -3.85 -14.773 1 88.62 200 ASP A C 1
ATOM 1580 O O . ASP A 1 200 ? 30.016 -3.244 -15.07 1 88.62 200 ASP A O 1
ATOM 1584 N N . GLY A 1 201 ? 28.406 -3.674 -13.648 1 81 201 GLY A N 1
ATOM 1585 C CA . GLY A 1 201 ? 29.062 -2.99 -12.539 1 81 201 GLY A CA 1
ATOM 1586 C C . GLY A 1 201 ? 28.891 -1.483 -12.586 1 81 201 GLY A C 1
ATOM 1587 O O . GLY A 1 201 ? 29.234 -0.785 -11.633 1 81 201 GLY A O 1
ATOM 1588 N N . ALA A 1 202 ? 28.297 -1.006 -13.68 1 86.69 202 ALA A N 1
ATOM 1589 C CA . ALA A 1 202 ? 28.125 0.437 -13.828 1 86.69 202 ALA A CA 1
ATOM 1590 C C . ALA A 1 202 ? 26.672 0.832 -13.672 1 86.69 202 ALA A C 1
ATOM 1592 O O . ALA A 1 202 ? 25.766 0.083 -14.062 1 86.69 202 ALA A O 1
ATOM 1593 N N . SER A 1 203 ? 26.5 1.992 -13.133 1 86 203 SER A N 1
ATOM 1594 C CA . SER A 1 203 ? 25.141 2.5 -13 1 86 203 SER A CA 1
ATOM 1595 C C . SER A 1 203 ? 24.594 2.969 -14.336 1 86 203 SER A C 1
ATOM 1597 O O . SER A 1 203 ? 25.266 3.713 -15.062 1 86 203 SER A O 1
ATOM 1599 N N . ARG A 1 204 ? 23.469 2.523 -14.664 1 85.06 204 ARG A N 1
ATOM 1600 C CA . ARG A 1 204 ? 22.797 2.912 -15.898 1 85.06 204 ARG A CA 1
ATOM 1601 C C . ARG A 1 204 ? 21.891 4.113 -15.672 1 85.06 204 ARG A C 1
ATOM 1603 O O . ARG A 1 204 ? 21.578 4.855 -16.609 1 85.06 204 ARG A O 1
ATOM 1610 N N . THR A 1 205 ? 21.5 4.234 -14.398 1 84.31 205 THR A N 1
ATOM 1611 C CA . THR A 1 205 ? 20.594 5.328 -14.047 1 84.31 205 THR A CA 1
ATOM 1612 C C . THR A 1 205 ? 21.141 6.113 -12.852 1 84.31 205 THR A C 1
ATOM 1614 O O . THR A 1 205 ? 22.031 5.633 -12.141 1 84.31 205 THR A O 1
ATOM 1617 N N . SER A 1 206 ? 20.656 7.281 -12.773 1 85.75 206 SER A N 1
ATOM 1618 C CA . SER A 1 206 ? 20.953 8.047 -11.57 1 85.75 206 SER A CA 1
ATOM 1619 C C . SER A 1 206 ? 20.328 7.398 -10.336 1 85.75 206 SER A C 1
ATOM 1621 O O . SER A 1 206 ? 19.422 6.57 -10.453 1 85.75 206 SER A O 1
ATOM 1623 N N . LEU A 1 207 ? 20.906 7.688 -9.266 1 90.62 207 LEU A N 1
ATOM 1624 C CA . LEU A 1 207 ? 20.312 7.254 -8.008 1 90.62 207 LEU A CA 1
ATOM 1625 C C . LEU A 1 207 ? 18.953 7.918 -7.793 1 90.62 207 LEU A C 1
ATOM 1627 O O . LEU A 1 207 ? 18.828 9.141 -7.922 1 90.62 207 LEU A O 1
ATOM 1631 N N . LEU A 1 208 ? 17.984 7.156 -7.598 1 92.62 208 LEU A N 1
ATOM 1632 C CA . LEU A 1 208 ? 16.656 7.668 -7.316 1 92.62 208 LEU A CA 1
ATOM 1633 C C . LEU A 1 208 ? 16.312 7.531 -5.832 1 92.62 208 LEU A C 1
ATOM 1635 O O . LEU A 1 208 ? 16.312 6.422 -5.297 1 92.62 208 LEU A O 1
ATOM 1639 N N . ASN A 1 209 ? 16.094 8.617 -5.191 1 91.44 209 ASN A N 1
ATOM 1640 C CA . ASN A 1 209 ? 15.633 8.641 -3.809 1 91.44 209 ASN A CA 1
ATOM 1641 C C . ASN A 1 209 ? 14.109 8.695 -3.734 1 91.44 209 ASN A C 1
ATOM 1643 O O . ASN A 1 209 ? 13.484 9.555 -4.355 1 91.44 209 ASN A O 1
ATOM 1647 N N . CYS A 1 210 ? 13.57 7.777 -2.92 1 93.44 210 CYS A N 1
ATOM 1648 C CA . CYS A 1 210 ? 12.117 7.652 -2.973 1 93.44 210 CYS A CA 1
ATOM 1649 C C . CYS A 1 210 ? 11.516 7.676 -1.573 1 93.44 210 CYS A C 1
ATOM 1651 O O . CYS A 1 210 ? 12.055 7.059 -0.653 1 93.44 210 CYS A O 1
ATOM 1653 N N . LYS A 1 211 ? 10.5 8.438 -1.393 1 94.69 211 LYS A N 1
ATOM 1654 C CA . LYS A 1 211 ? 9.492 8.312 -0.345 1 94.69 211 LYS A CA 1
ATOM 1655 C C . LYS A 1 211 ? 8.164 7.82 -0.917 1 94.69 211 LYS A C 1
ATOM 1657 O O . LYS A 1 211 ? 7.625 8.422 -1.85 1 94.69 211 LYS A O 1
ATOM 1662 N N . SER A 1 212 ? 7.691 6.711 -0.413 1 97.31 212 SER A N 1
ATOM 1663 C CA . SER A 1 212 ? 6.523 6.086 -1.024 1 97.31 212 SER A CA 1
ATOM 1664 C C . SER A 1 212 ? 5.895 5.059 -0.09 1 97.31 212 SER A C 1
ATOM 1666 O O . SER A 1 212 ? 6.27 4.961 1.08 1 97.31 212 SER A O 1
ATOM 1668 N N . SER A 1 213 ? 4.859 4.363 -0.635 1 98 213 SER A N 1
ATOM 1669 C CA . SER A 1 213 ? 4.273 3.262 0.123 1 98 213 SER A CA 1
ATOM 1670 C C . SER A 1 213 ? 5.012 1.955 -0.135 1 98 213 SER A C 1
ATOM 1672 O O . SER A 1 213 ? 4.59 0.894 0.329 1 98 213 SER A O 1
ATOM 1674 N N . GLY A 1 214 ? 6.105 2.006 -0.893 1 98.44 214 GLY A N 1
ATOM 1675 C CA . GLY A 1 214 ? 6.922 0.828 -1.148 1 98.44 214 GLY A CA 1
ATOM 1676 C C . GLY A 1 214 ? 7.348 0.702 -2.598 1 98.44 214 GLY A C 1
ATOM 1677 O O . GLY A 1 214 ? 7.012 1.551 -3.426 1 98.44 214 GLY A O 1
ATOM 1678 N N . LEU A 1 215 ? 8.125 -0.306 -2.844 1 98.81 215 LEU A N 1
ATOM 1679 C CA . LEU A 1 215 ? 8.617 -0.637 -4.176 1 98.81 215 LEU A CA 1
ATOM 1680 C C . LEU A 1 215 ? 8.219 -2.055 -4.57 1 98.81 215 LEU A C 1
ATOM 1682 O O . LEU A 1 215 ? 8.523 -3.012 -3.852 1 98.81 215 LEU A O 1
ATOM 1686 N N . ARG A 1 216 ? 7.488 -2.148 -5.684 1 98.81 216 ARG A N 1
ATOM 1687 C CA . ARG A 1 216 ? 7.141 -3.455 -6.23 1 98.81 216 ARG A CA 1
ATOM 1688 C C . ARG A 1 216 ? 8.023 -3.797 -7.43 1 98.81 216 ARG A C 1
ATOM 1690 O O . ARG A 1 216 ? 8.266 -2.945 -8.281 1 98.81 216 ARG A O 1
ATOM 1697 N N . VAL A 1 217 ? 8.539 -4.988 -7.457 1 98.88 217 VAL A N 1
ATOM 1698 C CA . VAL A 1 217 ? 9.273 -5.508 -8.609 1 98.88 217 VAL A CA 1
ATOM 1699 C C . VAL A 1 217 ? 8.703 -6.863 -9.016 1 98.88 217 VAL A C 1
ATOM 1701 O O . VAL A 1 217 ? 8.523 -7.746 -8.172 1 98.88 217 VAL A O 1
ATOM 1704 N N . SER A 1 218 ? 8.406 -7.02 -10.234 1 98.81 218 SER A N 1
ATOM 1705 C CA . SER A 1 218 ? 7.727 -8.234 -10.656 1 98.81 218 SER A CA 1
ATOM 1706 C C . SER A 1 218 ? 8.461 -8.906 -11.82 1 98.81 218 SER A C 1
ATOM 1708 O O . SER A 1 218 ? 9.172 -8.242 -12.57 1 98.81 218 SER A O 1
ATOM 1710 N N . THR A 1 219 ? 8.359 -10.203 -11.898 1 98.69 219 THR A N 1
ATOM 1711 C CA . THR A 1 219 ? 8.734 -10.961 -13.086 1 98.69 219 THR A CA 1
ATOM 1712 C C . THR A 1 219 ? 7.668 -10.836 -14.172 1 98.69 219 THR A C 1
ATOM 1714 O O . THR A 1 219 ? 6.645 -10.18 -13.969 1 98.69 219 THR A O 1
ATOM 1717 N N . ALA A 1 220 ? 7.938 -11.484 -15.328 1 98.06 220 ALA A N 1
ATOM 1718 C CA . ALA A 1 220 ? 6.945 -11.516 -16.406 1 98.06 220 ALA A CA 1
ATOM 1719 C C . ALA A 1 220 ? 5.684 -12.25 -15.961 1 98.06 220 ALA A C 1
ATOM 1721 O O . ALA A 1 220 ? 4.566 -11.797 -16.234 1 98.06 220 ALA A O 1
ATOM 1722 N N . ALA A 1 221 ? 5.82 -13.359 -15.266 1 97.31 221 ALA A N 1
ATOM 1723 C CA . ALA A 1 221 ? 4.672 -14.109 -14.766 1 97.31 221 ALA A CA 1
ATOM 1724 C C . ALA A 1 221 ? 3.836 -13.258 -13.812 1 97.31 221 ALA A C 1
ATOM 1726 O O . ALA A 1 221 ? 2.605 -13.25 -13.891 1 97.31 221 ALA A O 1
ATOM 1727 N N . GLY A 1 222 ? 4.52 -12.445 -13.008 1 97.69 222 GLY A N 1
ATOM 1728 C CA . GLY A 1 222 ? 3.846 -11.617 -12.016 1 97.69 222 GLY A CA 1
ATOM 1729 C C . GLY A 1 222 ? 3.27 -10.336 -12.594 1 97.69 222 GLY A C 1
ATOM 1730 O O . GLY A 1 222 ? 2.545 -9.609 -11.914 1 97.69 222 GLY A O 1
ATOM 1731 N N . SER A 1 223 ? 3.539 -10.023 -13.875 1 97.81 223 SER A N 1
ATOM 1732 C CA . SER A 1 223 ? 3.123 -8.758 -14.477 1 97.81 223 SER A CA 1
ATOM 1733 C C . SER A 1 223 ? 1.605 -8.688 -14.617 1 97.81 223 SER A C 1
ATOM 1735 O O . SER A 1 223 ? 1.041 -7.602 -14.773 1 97.81 223 SER A O 1
ATOM 1737 N N . THR A 1 224 ? 0.887 -9.852 -14.5 1 94.38 224 THR A N 1
ATOM 1738 C CA . THR A 1 224 ? -0.566 -9.883 -14.625 1 94.38 224 THR A CA 1
ATOM 1739 C C . THR A 1 224 ? -1.229 -9.914 -13.25 1 94.38 224 THR A C 1
ATOM 1741 O O . THR A 1 224 ? -2.455 -9.984 -13.148 1 94.38 224 THR A O 1
ATOM 1744 N N . ALA A 1 225 ? -0.435 -9.859 -12.211 1 95.5 225 ALA A N 1
ATOM 1745 C CA . ALA A 1 225 ? -0.94 -9.945 -10.844 1 95.5 225 ALA A CA 1
ATOM 1746 C C . ALA A 1 225 ? -0.889 -8.586 -10.156 1 95.5 225 ALA A C 1
ATOM 1748 O O . ALA A 1 225 ? -1.464 -7.613 -10.648 1 95.5 225 ALA A O 1
ATOM 1749 N N . ALA A 1 226 ? -0.216 -8.469 -9.023 1 96.69 226 ALA A N 1
ATOM 1750 C CA . ALA A 1 226 ? -0.177 -7.238 -8.234 1 96.69 226 ALA A CA 1
ATOM 1751 C C . ALA A 1 226 ? 0.398 -6.086 -9.055 1 96.69 226 ALA A C 1
ATOM 1753 O O . ALA A 1 226 ? -0.016 -4.934 -8.898 1 96.69 226 ALA A O 1
ATOM 1754 N N . MET A 1 227 ? 1.336 -6.352 -9.93 1 97.88 227 MET A N 1
ATOM 1755 C CA . MET A 1 227 ? 1.928 -5.312 -10.773 1 97.88 227 MET A CA 1
ATOM 1756 C C . MET A 1 227 ? 0.871 -4.656 -11.648 1 97.88 227 MET A C 1
ATOM 1758 O O . MET A 1 227 ? 0.824 -3.428 -11.758 1 97.88 227 MET A O 1
ATOM 1762 N N . LEU A 1 228 ? 0.09 -5.484 -12.219 1 96.62 228 LEU A N 1
ATOM 1763 C CA . LEU A 1 228 ? -0.965 -4.941 -13.062 1 96.62 228 LEU A CA 1
ATOM 1764 C C . LEU A 1 228 ? -1.937 -4.094 -12.25 1 96.62 228 LEU A C 1
ATOM 1766 O O . LEU A 1 228 ? -2.348 -3.018 -12.68 1 96.62 228 LEU A O 1
ATOM 1770 N N . SER A 1 229 ? -2.312 -4.547 -11.102 1 95.62 229 SER A N 1
ATOM 1771 C CA . SER A 1 229 ? -3.203 -3.812 -10.211 1 95.62 229 SER A CA 1
ATOM 1772 C C . SER A 1 229 ? -2.611 -2.459 -9.836 1 95.62 229 SER A C 1
ATOM 1774 O O . SER A 1 229 ? -3.346 -1.497 -9.602 1 95.62 229 SER A O 1
ATOM 1776 N N . ALA A 1 230 ? -1.297 -2.389 -9.742 1 95.56 230 ALA A N 1
ATOM 1777 C CA . ALA A 1 230 ? -0.589 -1.177 -9.344 1 95.56 230 ALA A CA 1
ATOM 1778 C C . ALA A 1 230 ? -0.477 -0.193 -10.5 1 95.56 230 ALA A C 1
ATOM 1780 O O . ALA A 1 230 ? 0.016 0.925 -10.328 1 95.56 230 ALA A O 1
ATOM 1781 N N . GLY A 1 231 ? -0.898 -0.581 -11.625 1 94.06 231 GLY A N 1
ATOM 1782 C CA . GLY A 1 231 ? -0.846 0.305 -12.773 1 94.06 231 GLY A CA 1
ATOM 1783 C C . GLY A 1 231 ? 0.256 -0.053 -13.758 1 94.06 231 GLY A C 1
ATOM 1784 O O . GLY A 1 231 ? 0.522 0.694 -14.695 1 94.06 231 GLY A O 1
ATOM 1785 N N . GLY A 1 232 ? 0.918 -1.173 -13.539 1 97.31 232 GLY A N 1
ATOM 1786 C CA . GLY A 1 232 ? 1.909 -1.655 -14.484 1 97.31 232 GLY A CA 1
ATOM 1787 C C . GLY A 1 232 ? 1.295 -2.258 -15.734 1 97.31 232 GLY A C 1
ATOM 1788 O O . GLY A 1 232 ? 0.125 -2.014 -16.047 1 97.31 232 GLY A O 1
ATOM 1789 N N . PHE A 1 233 ? 2.186 -2.939 -16.516 1 97.56 233 PHE A N 1
ATOM 1790 C CA . PHE A 1 233 ? 1.688 -3.541 -17.75 1 97.56 233 PHE A CA 1
ATOM 1791 C C . PHE A 1 233 ? 2.041 -5.023 -17.812 1 97.56 233 PHE A C 1
ATOM 1793 O O . PHE A 1 233 ? 2.982 -5.469 -17.156 1 97.56 233 PHE A O 1
ATOM 1800 N N . THR A 1 234 ? 1.251 -5.723 -18.547 1 97.06 234 THR A N 1
ATOM 1801 C CA . THR A 1 234 ? 1.476 -7.148 -18.766 1 97.06 234 THR A CA 1
ATOM 1802 C C . THR A 1 234 ? 2.707 -7.379 -19.641 1 97.06 234 THR A C 1
ATOM 1804 O O . THR A 1 234 ? 2.912 -6.676 -20.625 1 97.06 234 THR A O 1
ATOM 1807 N N . MET A 1 235 ? 3.477 -8.344 -19.281 1 97.62 235 MET A N 1
ATOM 1808 C CA . MET A 1 235 ? 4.648 -8.734 -20.062 1 97.62 235 MET A CA 1
ATOM 1809 C C . MET A 1 235 ? 4.461 -10.117 -20.672 1 97.62 235 MET A C 1
ATOM 1811 O O . MET A 1 235 ? 3.721 -10.945 -20.141 1 97.62 235 MET A O 1
ATOM 1815 N N . PRO A 1 236 ? 5.168 -10.336 -21.828 1 96.5 236 PRO A N 1
ATOM 1816 C CA . PRO A 1 236 ? 5.156 -11.727 -22.297 1 96.5 236 PRO A CA 1
ATOM 1817 C C . PRO A 1 236 ? 5.664 -12.711 -21.25 1 96.5 236 PRO A C 1
ATOM 1819 O O . PRO A 1 236 ? 6.715 -12.492 -20.656 1 96.5 236 PRO A O 1
ATOM 1822 N N . ILE A 1 237 ? 5.004 -13.75 -21.047 1 96.31 237 ILE A N 1
ATOM 1823 C CA . ILE A 1 237 ? 5.188 -14.633 -19.906 1 96.31 237 ILE A CA 1
ATOM 1824 C C . ILE A 1 237 ? 6.609 -15.188 -19.891 1 96.31 237 ILE A C 1
ATOM 1826 O O . ILE A 1 237 ? 7.16 -15.492 -18.844 1 96.31 237 ILE A O 1
ATOM 1830 N N . LEU A 1 238 ? 7.277 -15.273 -21.062 1 96.81 238 LEU A N 1
ATOM 1831 C CA . LEU A 1 238 ? 8.602 -15.883 -21.125 1 96.81 238 LEU A CA 1
ATOM 1832 C C . LEU A 1 238 ? 9.688 -14.812 -21.094 1 96.81 238 LEU A C 1
ATOM 1834 O O . LEU A 1 238 ? 10.883 -15.125 -21.156 1 96.81 238 LEU A O 1
ATOM 1838 N N . SER A 1 239 ? 9.266 -13.594 -20.984 1 97.88 239 SER A N 1
ATOM 1839 C CA . SER A 1 239 ? 10.25 -12.523 -20.828 1 97.88 239 SER A CA 1
ATOM 1840 C C . SER A 1 239 ? 11.125 -12.742 -19.609 1 97.88 239 SER A C 1
ATOM 1842 O O . SER A 1 239 ? 10.641 -13.195 -18.562 1 97.88 239 SER A O 1
ATOM 1844 N N . LYS A 1 240 ? 12.391 -12.336 -19.719 1 97.94 240 LYS A N 1
ATOM 1845 C CA . LYS A 1 240 ? 13.328 -12.453 -18.609 1 97.94 240 LYS A CA 1
ATOM 1846 C C . LYS A 1 240 ? 13.555 -11.102 -17.938 1 97.94 240 LYS A C 1
ATOM 1848 O O . LYS A 1 240 ? 14.414 -10.977 -17.062 1 97.94 240 LYS A O 1
ATOM 1853 N N . GLU A 1 241 ? 12.812 -10.148 -18.359 1 98.31 241 GLU A N 1
ATOM 1854 C CA . GLU A 1 241 ? 12.93 -8.82 -17.766 1 98.31 241 GLU A CA 1
ATOM 1855 C C . GLU A 1 241 ? 12.094 -8.695 -16.5 1 98.31 241 GLU A C 1
ATOM 1857 O O . GLU A 1 241 ? 11.164 -9.469 -16.281 1 98.31 241 GLU A O 1
ATOM 1862 N N . LEU A 1 242 ? 12.539 -7.789 -15.688 1 98.75 242 LEU A N 1
ATOM 1863 C CA . LEU A 1 242 ? 11.727 -7.406 -14.531 1 98.75 242 LEU A CA 1
ATOM 1864 C C . LEU A 1 242 ? 11.055 -6.055 -14.766 1 98.75 242 LEU A C 1
ATOM 1866 O O . LEU A 1 242 ? 11.539 -5.246 -15.562 1 98.75 242 LEU A O 1
ATOM 1870 N N . GLN A 1 243 ? 9.938 -5.887 -14.203 1 98.75 243 GLN A N 1
ATOM 1871 C CA . GLN A 1 243 ? 9.234 -4.613 -14.156 1 98.75 243 GLN A CA 1
ATOM 1872 C C . GLN A 1 243 ? 9.18 -4.07 -12.727 1 98.75 243 GLN A C 1
ATOM 1874 O O . GLN A 1 243 ? 8.945 -4.824 -11.781 1 98.75 243 GLN A O 1
ATOM 1879 N N . TYR A 1 244 ? 9.484 -2.779 -12.539 1 98.62 244 TYR A N 1
ATOM 1880 C CA . TYR A 1 244 ? 9.383 -2.197 -11.203 1 98.62 244 TYR A CA 1
ATOM 1881 C C . TYR A 1 244 ? 8.414 -1.023 -11.195 1 98.62 244 TYR A C 1
ATOM 1883 O O . TYR A 1 244 ? 8.172 -0.4 -12.227 1 98.62 244 TYR A O 1
ATOM 1891 N N . MET A 1 245 ? 7.859 -0.767 -10.031 1 98.06 245 MET A N 1
ATOM 1892 C CA . MET A 1 245 ? 6.941 0.342 -9.797 1 98.06 245 MET A CA 1
ATOM 1893 C C . MET A 1 245 ? 7.078 0.869 -8.375 1 98.06 245 MET A C 1
ATOM 1895 O O . MET A 1 245 ? 6.941 0.111 -7.41 1 98.06 245 MET A O 1
ATOM 1899 N N . VAL A 1 246 ? 7.43 2.145 -8.25 1 98.19 246 VAL A N 1
ATOM 1900 C CA . VAL A 1 246 ? 7.355 2.807 -6.949 1 98.19 246 VAL A CA 1
ATOM 1901 C C . VAL A 1 246 ? 5.898 3.098 -6.598 1 98.19 246 VAL A C 1
ATOM 1903 O O . VAL A 1 246 ? 5.207 3.801 -7.336 1 98.19 246 VAL A O 1
ATOM 1906 N N . ARG A 1 247 ? 5.426 2.549 -5.48 1 97.75 247 ARG A N 1
ATOM 1907 C CA . ARG A 1 247 ? 4.023 2.676 -5.098 1 97.75 247 ARG A CA 1
ATOM 1908 C C . ARG A 1 247 ? 3.748 4.039 -4.473 1 97.75 247 ARG A C 1
ATOM 1910 O O . ARG A 1 247 ? 4.379 4.414 -3.484 1 97.75 247 ARG A O 1
ATOM 1917 N N . GLU A 1 248 ? 2.812 4.816 -5.043 1 97.06 248 GLU A N 1
ATOM 1918 C CA . GLU A 1 248 ? 2.354 6.086 -4.488 1 97.06 248 GLU A CA 1
ATOM 1919 C C . GLU A 1 248 ? 3.531 6.988 -4.129 1 97.06 248 GLU A C 1
ATOM 1921 O O . GLU A 1 248 ? 3.662 7.418 -2.98 1 97.06 248 GLU A O 1
ATOM 1926 N N . PRO A 1 249 ? 4.395 7.281 -5.094 1 96.62 249 PRO A N 1
ATOM 1927 C CA . PRO A 1 249 ? 5.562 8.117 -4.809 1 96.62 249 PRO A CA 1
ATOM 1928 C C . PRO A 1 249 ? 5.184 9.508 -4.309 1 96.62 249 PRO A C 1
ATOM 1930 O O . PRO A 1 249 ? 4.289 10.148 -4.867 1 96.62 249 PRO A O 1
ATOM 1933 N N . ILE A 1 250 ? 5.793 9.945 -3.295 1 93.44 250 ILE A N 1
ATOM 1934 C CA . ILE A 1 250 ? 5.543 11.258 -2.717 1 93.44 250 ILE A CA 1
ATOM 1935 C C . ILE A 1 250 ? 6.422 12.297 -3.406 1 93.44 250 ILE A C 1
ATOM 1937 O O . ILE A 1 250 ? 7.648 12.266 -3.283 1 93.44 250 ILE A O 1
ATOM 1941 N N . SER A 1 251 ? 5.875 13.195 -4.141 1 85.31 251 SER A N 1
ATOM 1942 C CA . SER A 1 251 ? 6.508 14.336 -4.793 1 85.31 251 SER A CA 1
ATOM 1943 C C . SER A 1 251 ? 7.766 13.914 -5.551 1 85.31 251 SER A C 1
ATOM 1945 O O . SER A 1 251 ? 8.852 14.43 -5.289 1 85.31 251 SER A O 1
ATOM 1947 N N . PRO A 1 252 ? 7.598 13.086 -6.496 1 81.62 252 PRO A N 1
ATOM 1948 C CA . PRO A 1 252 ? 8.789 12.617 -7.211 1 81.62 252 PRO A CA 1
ATOM 1949 C C . PRO A 1 252 ? 9.422 13.711 -8.078 1 81.62 252 PRO A C 1
ATOM 1951 O O . PRO A 1 252 ? 10.57 13.578 -8.5 1 81.62 252 PRO A O 1
ATOM 1954 N N . GLY A 1 253 ? 8.641 14.719 -8.352 1 80.5 253 GLY A N 1
ATOM 1955 C CA . GLY A 1 253 ? 9.18 15.828 -9.125 1 80.5 253 GLY A CA 1
ATOM 1956 C C . GLY A 1 253 ? 9.688 15.406 -10.492 1 80.5 253 GLY A C 1
ATOM 1957 O O . GLY A 1 253 ? 8.953 14.781 -11.266 1 80.5 253 GLY A O 1
ATOM 1958 N N . THR A 1 254 ? 10.977 15.625 -10.773 1 77.44 254 THR A N 1
ATOM 1959 C CA . THR A 1 254 ? 11.586 15.367 -12.078 1 77.44 254 THR A CA 1
ATOM 1960 C C . THR A 1 254 ? 11.82 13.875 -12.273 1 77.44 254 THR A C 1
ATOM 1962 O O . THR A 1 254 ? 12.055 13.422 -13.398 1 77.44 254 THR A O 1
ATOM 1965 N N . SER A 1 255 ? 11.711 13.188 -11.203 1 83.12 255 SER A N 1
ATOM 1966 C CA . SER A 1 255 ? 11.969 11.75 -11.297 1 83.12 255 SER A CA 1
ATOM 1967 C C . SER A 1 255 ? 10.68 10.969 -11.523 1 83.12 255 SER A C 1
ATOM 1969 O O . SER A 1 255 ? 10.672 9.742 -11.438 1 83.12 255 SER A O 1
ATOM 1971 N N . ALA A 1 256 ? 9.594 11.672 -11.789 1 86.69 256 ALA A N 1
ATOM 1972 C CA . ALA A 1 256 ? 8.289 11.023 -11.914 1 86.69 256 ALA A CA 1
ATOM 1973 C C . ALA A 1 256 ? 8.32 9.93 -12.977 1 86.69 256 ALA A C 1
ATOM 1975 O O . ALA A 1 256 ? 7.723 8.867 -12.797 1 86.69 256 ALA A O 1
ATOM 1976 N N . HIS A 1 257 ? 9.039 10.148 -14 1 89.75 257 HIS A N 1
ATOM 1977 C CA . HIS A 1 257 ? 9.07 9.195 -15.109 1 89.75 257 HIS A CA 1
ATOM 1978 C C . HIS A 1 257 ? 9.867 7.949 -14.742 1 89.75 257 HIS A C 1
ATOM 1980 O O . HIS A 1 257 ? 9.773 6.926 -15.422 1 89.75 257 HIS A O 1
ATOM 1986 N N . SER A 1 258 ? 10.656 8.055 -13.695 1 94 258 SER A N 1
ATOM 1987 C CA . SER A 1 258 ? 11.523 6.945 -13.305 1 94 258 SER A CA 1
ATOM 1988 C C . SER A 1 258 ? 10.883 6.105 -12.211 1 94 258 SER A C 1
ATOM 1990 O O . SER A 1 258 ? 11.5 5.172 -11.688 1 94 258 SER A O 1
ATOM 1992 N N . MET A 1 259 ? 9.641 6.41 -11.883 1 96.12 259 MET A N 1
ATOM 1993 C CA . MET A 1 259 ? 8.977 5.688 -10.805 1 96.12 259 MET A CA 1
ATOM 1994 C C . MET A 1 259 ? 8.414 4.359 -11.305 1 96.12 259 MET A C 1
ATOM 1996 O O . MET A 1 259 ? 7.875 3.574 -10.523 1 96.12 259 MET A O 1
ATOM 2000 N N . HIS A 1 260 ? 8.5 4.117 -12.602 1 97.38 260 HIS A N 1
ATOM 2001 C CA . HIS A 1 260 ? 8.078 2.891 -13.273 1 97.38 260 HIS A CA 1
ATOM 2002 C C . HIS A 1 260 ? 9.008 2.547 -14.43 1 97.38 260 HIS A C 1
ATOM 2004 O O . HIS A 1 260 ? 9.406 3.43 -15.195 1 97.38 260 HIS A O 1
ATOM 2010 N N . GLY A 1 261 ? 9.375 1.286 -14.492 1 97.19 261 GLY A N 1
ATOM 2011 C CA . GLY A 1 261 ? 10.266 0.914 -15.578 1 97.19 261 GLY A CA 1
ATOM 2012 C C . GLY A 1 261 ? 10.602 -0.566 -15.594 1 97.19 261 GLY A C 1
ATOM 2013 O O . GLY A 1 261 ? 9.914 -1.37 -14.961 1 97.19 261 GLY A O 1
ATOM 2014 N N . LEU A 1 262 ? 11.641 -0.878 -16.438 1 97.94 262 LEU A N 1
ATOM 2015 C CA . LEU A 1 262 ? 12.07 -2.26 -16.625 1 97.94 262 LEU A CA 1
ATOM 2016 C C . LEU A 1 262 ? 13.5 -2.459 -16.141 1 97.94 262 LEU A C 1
ATOM 2018 O O . LEU A 1 262 ? 14.281 -1.505 -16.094 1 97.94 262 LEU A O 1
ATOM 2022 N N . VAL A 1 263 ? 13.773 -3.559 -15.672 1 97.94 263 VAL A N 1
ATOM 2023 C CA . VAL A 1 263 ? 15.125 -4.055 -15.438 1 97.94 263 VAL A CA 1
ATOM 2024 C C . VAL A 1 263 ? 15.438 -5.184 -16.422 1 97.94 263 VAL A C 1
ATOM 2026 O O . VAL A 1 263 ? 14.859 -6.266 -16.328 1 97.94 263 VAL A O 1
ATOM 2029 N N . LYS A 1 264 ? 16.359 -5.02 -17.297 1 97.12 264 LYS A N 1
ATOM 2030 C CA . LYS A 1 264 ? 16.703 -6 -18.328 1 97.12 264 LYS A CA 1
ATOM 2031 C C . LYS A 1 264 ? 17.422 -7.199 -17.719 1 97.12 264 LYS A C 1
ATOM 2033 O O . LYS A 1 264 ? 17.906 -7.137 -16.594 1 97.12 264 LYS A O 1
ATOM 2038 N N . PHE A 1 265 ? 17.531 -8.266 -18.484 1 96.31 265 PHE A N 1
ATOM 2039 C CA . PHE A 1 265 ? 18.109 -9.523 -18.031 1 96.31 265 PHE A CA 1
ATOM 2040 C C . PHE A 1 265 ? 19.547 -9.32 -17.578 1 96.31 265 PHE A C 1
ATOM 2042 O O . PHE A 1 265 ? 19.984 -9.922 -16.594 1 96.31 265 PHE A O 1
ATOM 2049 N N . GLU A 1 266 ? 20.297 -8.445 -18.25 1 95.31 266 GLU A N 1
ATOM 2050 C CA . GLU A 1 266 ? 21.719 -8.242 -17.953 1 95.31 266 GLU A CA 1
ATOM 2051 C C . GLU A 1 266 ? 21.922 -7.184 -16.875 1 95.31 266 GLU A C 1
ATOM 2053 O O . GLU A 1 266 ? 23.047 -6.898 -16.469 1 95.31 266 GLU A O 1
ATOM 2058 N N . GLU A 1 267 ? 20.797 -6.699 -16.438 1 96.94 267 GLU A N 1
ATOM 2059 C CA . GLU A 1 267 ? 20.844 -5.629 -15.453 1 96.94 267 GLU A CA 1
ATOM 2060 C C . GLU A 1 267 ? 20.469 -6.137 -14.062 1 96.94 267 GLU A C 1
ATOM 2062 O O . GLU A 1 267 ? 19.922 -7.23 -13.922 1 96.94 267 GLU A O 1
ATOM 2067 N N . THR A 1 268 ? 20.859 -5.352 -13.078 1 97.25 268 THR A N 1
ATOM 2068 C CA . THR A 1 268 ? 20.469 -5.578 -11.688 1 97.25 268 THR A CA 1
ATOM 2069 C C . THR A 1 268 ? 19.891 -4.305 -11.078 1 97.25 268 THR A C 1
ATOM 2071 O O . THR A 1 268 ? 20.188 -3.201 -11.539 1 97.25 268 THR A O 1
ATOM 2074 N N . MET A 1 269 ? 19.062 -4.496 -10.148 1 98 269 MET A N 1
ATOM 2075 C CA . MET A 1 269 ? 18.562 -3.377 -9.359 1 98 269 MET A CA 1
ATOM 2076 C C . MET A 1 269 ? 19.141 -3.396 -7.953 1 98 269 MET A C 1
ATOM 2078 O O . MET A 1 269 ? 19.078 -4.418 -7.262 1 98 269 MET A O 1
ATOM 2082 N N . ASP A 1 270 ? 19.641 -2.285 -7.52 1 97.44 270 ASP A N 1
ATOM 2083 C CA . ASP A 1 270 ? 20.188 -2.125 -6.176 1 97.44 270 ASP A CA 1
ATOM 2084 C C . ASP A 1 270 ? 19.359 -1.151 -5.355 1 97.44 270 ASP A C 1
ATOM 2086 O O . ASP A 1 270 ? 19.188 0.008 -5.738 1 97.44 270 ASP A O 1
ATOM 2090 N N . ILE A 1 271 ? 18.906 -1.609 -4.254 1 98.06 271 ILE A N 1
ATOM 2091 C CA . ILE A 1 271 ? 18.062 -0.812 -3.379 1 98.06 271 ILE A CA 1
ATOM 2092 C C . ILE A 1 271 ? 18.75 -0.603 -2.035 1 98.06 271 ILE A C 1
ATOM 2094 O O . ILE A 1 271 ? 19.344 -1.534 -1.482 1 98.06 271 ILE A O 1
ATOM 2098 N N . THR A 1 272 ? 18.734 0.544 -1.545 1 95.88 272 THR A N 1
ATOM 2099 C CA . THR A 1 272 ? 19.156 0.823 -0.174 1 95.88 272 THR A CA 1
ATOM 2100 C C . THR A 1 272 ? 17.969 1.282 0.667 1 95.88 272 THR A C 1
ATOM 2102 O O . THR A 1 272 ? 17.234 2.191 0.272 1 95.88 272 THR A O 1
ATOM 2105 N N . TRP A 1 273 ? 17.797 0.631 1.799 1 96.19 273 TRP A N 1
ATOM 2106 C CA . TRP A 1 273 ? 16.672 0.909 2.678 1 96.19 273 TRP A CA 1
ATOM 2107 C C . TRP A 1 273 ? 17.062 1.909 3.762 1 96.19 273 TRP A C 1
ATOM 2109 O O . TRP A 1 273 ? 18.094 1.759 4.414 1 96.19 273 TRP A O 1
ATOM 2119 N N . PHE A 1 274 ? 16.172 2.889 4.016 1 92.06 274 PHE A N 1
ATOM 2120 C CA . PHE A 1 274 ? 16.547 3.943 4.953 1 92.06 274 PHE A CA 1
ATOM 2121 C C . PHE A 1 274 ? 15.562 4.004 6.117 1 92.06 274 PHE A C 1
ATOM 2123 O O . PHE A 1 274 ? 15.719 4.82 7.027 1 92.06 274 PHE A O 1
ATOM 2130 N N . GLY A 1 275 ? 14.531 3.205 6.145 1 91.12 275 GLY A N 1
ATOM 2131 C CA . GLY A 1 275 ? 13.641 3.117 7.293 1 91.12 275 GLY A CA 1
ATOM 2132 C C . GLY A 1 275 ? 14.227 2.311 8.438 1 91.12 275 GLY A C 1
ATOM 2133 O O . GLY A 1 275 ? 15.117 1.49 8.234 1 91.12 275 GLY A O 1
ATOM 2134 N N . ARG A 1 276 ? 13.656 2.586 9.641 1 91.38 276 ARG A N 1
ATOM 2135 C CA . ARG A 1 276 ? 14.078 1.785 10.781 1 91.38 276 ARG A CA 1
ATOM 2136 C C . ARG A 1 276 ? 13.688 0.323 10.602 1 91.38 276 ARG A C 1
ATOM 2138 O O . ARG A 1 276 ? 14.492 -0.577 10.859 1 91.38 276 ARG A O 1
ATOM 2145 N N . GLU A 1 277 ? 12.477 0.173 10.188 1 96.56 277 GLU A N 1
ATOM 2146 C CA . GLU A 1 277 ? 11.953 -1.163 9.93 1 96.56 277 GLU A CA 1
ATOM 2147 C C . GLU A 1 277 ? 11.438 -1.284 8.5 1 96.56 277 GLU A C 1
ATOM 2149 O O . GLU A 1 277 ? 10.898 -0.324 7.945 1 96.56 277 GLU A O 1
ATOM 2154 N N . GLY A 1 278 ? 11.648 -2.445 7.887 1 98.38 278 GLY A N 1
ATOM 2155 C CA . GLY A 1 278 ? 11.133 -2.779 6.57 1 98.38 278 GLY A CA 1
ATOM 2156 C C . GLY A 1 278 ? 10.984 -4.273 6.348 1 98.38 278 GLY A C 1
ATOM 2157 O O . GLY A 1 278 ? 11.477 -5.074 7.148 1 98.38 278 GLY A O 1
ATOM 2158 N N . ASN A 1 279 ? 10.289 -4.617 5.363 1 98.88 279 ASN A N 1
ATOM 2159 C CA . ASN A 1 279 ? 10.125 -6.016 4.973 1 98.88 279 ASN A CA 1
ATOM 2160 C C . ASN A 1 279 ? 10.203 -6.188 3.459 1 98.88 279 ASN A C 1
ATOM 2162 O O . ASN A 1 279 ? 9.789 -5.301 2.707 1 98.88 279 ASN A O 1
ATOM 2166 N N . ILE A 1 280 ? 10.742 -7.262 3.066 1 98.88 280 ILE A N 1
ATOM 2167 C CA . ILE A 1 280 ? 10.602 -7.781 1.71 1 98.88 280 ILE A CA 1
ATOM 2168 C C . ILE A 1 280 ? 9.547 -8.883 1.682 1 98.88 280 ILE A C 1
ATOM 2170 O O . ILE A 1 280 ? 9.727 -9.945 2.281 1 98.88 280 ILE A O 1
ATOM 2174 N N . TYR A 1 281 ? 8.477 -8.609 1.064 1 98.81 281 TYR A N 1
ATOM 2175 C CA . TYR A 1 281 ? 7.43 -9.602 0.87 1 98.81 281 TYR A CA 1
ATOM 2176 C C . TYR A 1 281 ? 7.602 -10.32 -0.463 1 98.81 281 TYR A C 1
ATOM 2178 O O . TYR A 1 281 ? 7.664 -9.688 -1.517 1 98.81 281 TYR A O 1
ATOM 2186 N N . ILE A 1 282 ? 7.656 -11.617 -0.433 1 98.38 282 ILE A N 1
ATOM 2187 C CA . ILE A 1 282 ? 7.945 -12.398 -1.629 1 98.38 282 ILE A CA 1
ATOM 2188 C C . ILE A 1 282 ? 6.699 -13.172 -2.055 1 98.38 282 ILE A C 1
ATOM 2190 O O . ILE A 1 282 ? 6.234 -14.062 -1.332 1 98.38 282 ILE A O 1
ATOM 2194 N N . ASP A 1 283 ? 6.199 -12.828 -3.223 1 97.75 283 ASP A N 1
ATOM 2195 C CA . ASP A 1 283 ? 5.039 -13.5 -3.812 1 97.75 283 ASP A CA 1
ATOM 2196 C C . ASP A 1 283 ? 3.865 -13.523 -2.838 1 97.75 283 ASP A C 1
ATOM 2198 O O . ASP A 1 283 ? 3.238 -14.562 -2.639 1 97.75 283 ASP A O 1
ATOM 2202 N N . GLY A 1 284 ? 3.645 -12.391 -2.23 1 96 284 GLY A N 1
ATOM 2203 C CA . GLY A 1 284 ? 2.57 -12.289 -1.257 1 96 284 GLY A CA 1
ATOM 2204 C C . GLY A 1 284 ? 3.068 -12.07 0.16 1 96 284 GLY A C 1
ATOM 2205 O O . GLY A 1 284 ? 4.168 -11.547 0.364 1 96 284 GLY A O 1
ATOM 2206 N N . SER A 1 285 ? 2.248 -12.453 1.181 1 95.56 285 SER A N 1
ATOM 2207 C CA . SER A 1 285 ? 2.535 -12.039 2.551 1 95.56 285 SER A CA 1
ATOM 2208 C C . SER A 1 285 ? 3.078 -13.203 3.377 1 95.56 285 SER A C 1
ATOM 2210 O O . SER A 1 285 ? 3.395 -13.039 4.555 1 95.56 285 SER A O 1
ATOM 2212 N N . HIS A 1 286 ? 3.252 -14.359 2.766 1 91.62 286 HIS A N 1
ATOM 2213 C CA . HIS A 1 286 ? 3.611 -15.539 3.545 1 91.62 286 HIS A CA 1
ATOM 2214 C C . HIS A 1 286 ? 5.117 -15.609 3.771 1 91.62 286 HIS A C 1
ATOM 2216 O O . HIS A 1 286 ? 5.57 -16 4.852 1 91.62 286 HIS A O 1
ATOM 2222 N N . VAL A 1 287 ? 5.902 -15.336 2.746 1 94.94 287 VAL A N 1
ATOM 2223 C CA . VAL A 1 287 ? 7.355 -15.328 2.859 1 94.94 287 VAL A CA 1
ATOM 2224 C C . VAL A 1 287 ? 7.855 -13.891 3.016 1 94.94 287 VAL A C 1
ATOM 2226 O O . VAL A 1 287 ? 7.695 -13.07 2.107 1 94.94 287 VAL A O 1
ATOM 2229 N N . VAL A 1 288 ? 8.438 -13.648 4.18 1 97.69 288 VAL A N 1
ATOM 2230 C CA . VAL A 1 288 ? 8.828 -12.281 4.52 1 97.69 288 VAL A CA 1
ATOM 2231 C C . VAL A 1 288 ? 10.273 -12.266 5.016 1 97.69 288 VAL A C 1
ATOM 2233 O O . VAL A 1 288 ? 10.688 -13.141 5.785 1 97.69 288 VAL A O 1
ATOM 2236 N N . HIS A 1 289 ? 11.055 -11.375 4.527 1 98.25 289 HIS A N 1
ATOM 2237 C CA . HIS A 1 289 ? 12.398 -11.109 5.027 1 98.25 289 HIS A CA 1
ATOM 2238 C C . HIS A 1 289 ? 12.508 -9.703 5.602 1 98.25 289 HIS A C 1
ATOM 2240 O O . HIS A 1 289 ? 12.312 -8.719 4.883 1 98.25 289 HIS A O 1
ATOM 2246 N N . SER A 1 290 ? 12.883 -9.578 6.852 1 98.25 290 SER A N 1
ATOM 2247 C CA . SER A 1 290 ? 12.969 -8.273 7.5 1 98.25 290 SER A CA 1
ATOM 2248 C C . SER A 1 290 ? 14.266 -7.559 7.129 1 98.25 290 SER A C 1
ATOM 2250 O O . SER A 1 290 ? 15.312 -8.195 6.996 1 98.25 290 SER A O 1
ATOM 2252 N N . ILE A 1 291 ? 14.156 -6.27 6.973 1 97.75 291 ILE A N 1
ATOM 2253 C CA . ILE A 1 291 ? 15.32 -5.43 6.711 1 97.75 291 ILE A CA 1
ATOM 2254 C C . ILE A 1 291 ? 15.312 -4.227 7.652 1 97.75 291 ILE A C 1
ATOM 2256 O O . ILE A 1 291 ? 14.281 -3.91 8.258 1 97.75 291 ILE A O 1
ATOM 2260 N N . GLN A 1 292 ? 16.406 -3.627 7.816 1 95.94 292 GLN A N 1
ATOM 2261 C CA . GLN A 1 292 ? 16.562 -2.459 8.68 1 95.94 292 GLN A CA 1
ATOM 2262 C C . GLN A 1 292 ? 17.359 -1.368 7.977 1 95.94 292 GLN A C 1
ATOM 2264 O O . GLN A 1 292 ? 17.906 -1.586 6.891 1 95.94 292 GLN A O 1
ATOM 2269 N N . HIS A 1 293 ? 17.453 -0.271 8.633 1 92.62 293 HIS A N 1
ATOM 2270 C CA . HIS A 1 293 ? 18.141 0.894 8.086 1 92.62 293 HIS A CA 1
ATOM 2271 C C . HIS A 1 293 ? 19.547 0.528 7.59 1 92.62 293 HIS A C 1
ATOM 2273 O O . HIS A 1 293 ? 20.312 -0.107 8.312 1 92.62 293 HIS A O 1
ATOM 2279 N N . GLY A 1 294 ? 19.828 0.932 6.34 1 91.25 294 GLY A N 1
ATOM 2280 C CA . GLY A 1 294 ? 21.172 0.741 5.793 1 91.25 294 GLY A CA 1
ATOM 2281 C C . GLY A 1 294 ? 21.297 -0.536 4.984 1 91.25 294 GLY A C 1
ATOM 2282 O O . GLY A 1 294 ? 22.266 -0.704 4.238 1 91.25 294 GLY A O 1
ATOM 2283 N N . ASP A 1 295 ? 20.359 -1.474 5.152 1 95.94 295 ASP A N 1
ATOM 2284 C CA . ASP A 1 295 ? 20.422 -2.725 4.402 1 95.94 295 ASP A CA 1
ATOM 2285 C C . ASP A 1 295 ? 20.344 -2.469 2.9 1 95.94 295 ASP A C 1
ATOM 2287 O O . ASP A 1 295 ? 19.672 -1.539 2.459 1 95.94 295 ASP A O 1
ATOM 2291 N N . THR A 1 296 ? 21.047 -3.264 2.164 1 97.5 296 THR A N 1
ATOM 2292 C CA . THR A 1 296 ? 21.031 -3.203 0.707 1 97.5 296 THR A CA 1
ATOM 2293 C C . THR A 1 296 ? 20.344 -4.438 0.122 1 97.5 296 THR A C 1
ATOM 2295 O O . THR A 1 296 ? 20.531 -5.551 0.623 1 97.5 296 THR A O 1
ATOM 2298 N N . ILE A 1 297 ? 19.562 -4.254 -0.871 1 98.69 297 ILE A N 1
ATOM 2299 C CA . ILE A 1 297 ? 18.828 -5.324 -1.538 1 98.69 297 ILE A CA 1
ATOM 2300 C C . ILE A 1 297 ? 19.234 -5.391 -3.008 1 98.69 297 ILE A C 1
ATOM 2302 O O . ILE A 1 297 ? 19.25 -4.371 -3.703 1 98.69 297 ILE A O 1
ATOM 2306 N N . GLY A 1 298 ? 19.609 -6.508 -3.451 1 98.38 298 GLY A N 1
ATOM 2307 C CA . GLY A 1 298 ? 19.891 -6.746 -4.855 1 98.38 298 GLY A CA 1
ATOM 2308 C C . GLY A 1 298 ? 18.859 -7.629 -5.535 1 98.38 298 GLY A C 1
ATOM 2309 O O . GLY A 1 298 ? 18.469 -8.664 -4.996 1 98.38 298 GLY A O 1
ATOM 2310 N N . LEU A 1 299 ? 18.406 -7.227 -6.703 1 98.62 299 LEU A N 1
ATOM 2311 C CA . LEU A 1 299 ? 17.422 -7.98 -7.473 1 98.62 299 LEU A CA 1
ATOM 2312 C C . LEU A 1 299 ? 17.938 -8.258 -8.883 1 98.62 299 LEU A C 1
ATOM 2314 O O . LEU A 1 299 ? 18.547 -7.391 -9.508 1 98.62 299 LEU A O 1
ATOM 2318 N N . SER A 1 300 ? 17.688 -9.438 -9.383 1 97.56 300 SER A N 1
ATOM 2319 C CA . SER A 1 300 ? 18.031 -9.781 -10.758 1 97.56 300 SER A CA 1
ATOM 2320 C C . SER A 1 300 ? 17.188 -10.953 -11.258 1 97.56 300 SER A C 1
ATOM 2322 O O . SER A 1 300 ? 16.609 -11.695 -10.461 1 97.56 300 SER A O 1
ATOM 2324 N N . SER A 1 301 ? 17.141 -11.125 -12.516 1 96.75 301 SER A N 1
ATOM 2325 C CA . SER A 1 301 ? 16.422 -12.242 -13.117 1 96.75 301 SER A CA 1
ATOM 2326 C C . SER A 1 301 ? 17.344 -13.461 -13.273 1 96.75 301 SER A C 1
ATOM 2328 O O . SER A 1 301 ? 16.953 -14.453 -13.883 1 96.75 301 SER A O 1
ATOM 2330 N N . LYS A 1 302 ? 18.516 -13.359 -12.781 1 95.5 302 LYS A N 1
ATOM 2331 C CA . LYS A 1 302 ? 19.453 -14.477 -12.867 1 95.5 302 LYS A CA 1
ATOM 2332 C C . LYS A 1 302 ? 19.172 -15.508 -11.773 1 95.5 302 LYS A C 1
ATOM 2334 O O . LYS A 1 302 ? 20.016 -15.734 -10.898 1 95.5 302 LYS A O 1
ATOM 2339 N N . ALA A 1 303 ? 18.062 -16.141 -11.773 1 96.75 303 ALA A N 1
ATOM 2340 C CA . ALA A 1 303 ? 17.609 -17.219 -10.891 1 96.75 303 ALA A CA 1
ATOM 2341 C C . ALA A 1 303 ? 17.266 -18.469 -11.688 1 96.75 303 ALA A C 1
ATOM 2343 O O . ALA A 1 303 ? 16.984 -18.391 -12.891 1 96.75 303 ALA A O 1
ATOM 2344 N N . PRO A 1 304 ? 17.375 -19.641 -11.016 1 96.12 304 PRO A N 1
ATOM 2345 C CA . PRO A 1 304 ? 16.875 -20.828 -11.711 1 96.12 304 PRO A CA 1
ATOM 2346 C C . PRO A 1 304 ? 15.422 -20.688 -12.172 1 96.12 304 PRO A C 1
ATOM 2348 O O . PRO A 1 304 ? 14.562 -20.25 -11.391 1 96.12 304 PRO A O 1
ATOM 2351 N N . THR A 1 305 ? 15.18 -20.984 -13.43 1 97.62 305 THR A N 1
ATOM 2352 C CA . THR A 1 305 ? 13.836 -20.891 -13.984 1 97.62 305 THR A CA 1
ATOM 2353 C C . THR A 1 305 ? 12.93 -21.984 -13.398 1 97.62 305 THR A C 1
ATOM 2355 O O . THR A 1 305 ? 13.406 -22.906 -12.742 1 97.62 305 THR A O 1
ATOM 2358 N N . LEU A 1 306 ? 11.711 -21.797 -13.578 1 98.12 306 LEU A N 1
ATOM 2359 C CA . LEU A 1 306 ? 10.727 -22.828 -13.25 1 98.12 306 LEU A CA 1
ATOM 2360 C C . LEU A 1 306 ? 10.133 -23.438 -14.516 1 98.12 306 LEU A C 1
ATOM 2362 O O . LEU A 1 306 ? 9.703 -22.719 -15.414 1 98.12 306 LEU A O 1
ATOM 2366 N N . LYS A 1 307 ? 10.172 -24.766 -14.586 1 97.94 307 LYS A N 1
ATOM 2367 C CA . LYS A 1 307 ? 9.516 -25.438 -15.703 1 97.94 307 LYS A CA 1
ATOM 2368 C C . LYS A 1 307 ? 8.016 -25.578 -15.461 1 97.94 307 LYS A C 1
ATOM 2370 O O . LYS A 1 307 ? 7.594 -26.281 -14.547 1 97.94 307 LYS A O 1
ATOM 2375 N N . VAL A 1 308 ? 7.215 -24.922 -16.297 1 98.19 308 VAL A N 1
ATOM 2376 C CA . VAL A 1 308 ? 5.77 -24.859 -16.094 1 98.19 308 VAL A CA 1
ATOM 2377 C C . VAL A 1 308 ? 5.051 -25.281 -17.359 1 98.19 308 VAL A C 1
ATOM 2379 O O . VAL A 1 308 ? 5.398 -24.828 -18.453 1 98.19 308 VAL A O 1
ATOM 2382 N N . TYR A 1 309 ? 4.16 -26.219 -17.281 1 97.81 309 TYR A N 1
ATOM 2383 C CA . TYR A 1 309 ? 3.23 -26.438 -18.375 1 97.81 309 TYR A CA 1
ATOM 2384 C C . TYR A 1 309 ? 2.191 -25.312 -18.438 1 97.81 309 TYR A C 1
ATOM 2386 O O . TYR A 1 309 ? 1.319 -25.219 -17.578 1 97.81 309 TYR A O 1
ATOM 2394 N N . LEU A 1 310 ? 2.277 -24.469 -19.438 1 96.38 310 LEU A N 1
ATOM 2395 C CA . LEU A 1 310 ? 1.438 -23.281 -19.562 1 96.38 310 LEU A CA 1
ATOM 2396 C C . LEU A 1 310 ? 0.237 -23.547 -20.453 1 96.38 310 LEU A C 1
ATOM 2398 O O . LEU A 1 310 ? 0.286 -24.438 -21.312 1 96.38 310 LEU A O 1
ATOM 2402 N N . PRO A 1 311 ? -0.809 -22.766 -20.156 1 90.25 311 PRO A N 1
ATOM 2403 C CA . PRO A 1 311 ? -1.935 -22.859 -21.094 1 90.25 311 PRO A CA 1
ATOM 2404 C C . PRO A 1 311 ? -1.557 -22.469 -22.516 1 90.25 311 PRO A C 1
ATOM 2406 O O . PRO A 1 311 ? -0.655 -21.656 -22.719 1 90.25 311 PRO A O 1
ATOM 2409 N N . SER A 1 312 ? -2.26 -23 -23.469 1 78.75 312 SER A N 1
ATOM 2410 C CA . SER A 1 312 ? -1.963 -22.75 -24.875 1 78.75 312 SER A CA 1
ATOM 2411 C C . SER A 1 312 ? -2.113 -21.281 -25.219 1 78.75 312 SER A C 1
ATOM 2413 O O . SER A 1 312 ? -1.362 -20.734 -26.047 1 78.75 312 SER A O 1
ATOM 2415 N N . HIS A 1 313 ? -3.111 -20.625 -24.578 1 71.44 313 HIS A N 1
ATOM 2416 C CA . HIS A 1 313 ? -3.365 -19.234 -24.906 1 71.44 313 HIS A CA 1
ATOM 2417 C C . HIS A 1 313 ? -2.303 -18.312 -24.297 1 71.44 313 HIS A C 1
ATOM 2419 O O . HIS A 1 313 ? -2.191 -17.156 -24.688 1 71.44 313 HIS A O 1
ATOM 2425 N N . SER A 1 314 ? -1.559 -18.766 -23.344 1 70.94 314 SER A N 1
ATOM 2426 C CA . SER A 1 314 ? -0.546 -17.953 -22.672 1 70.94 314 SER A CA 1
ATOM 2427 C C . SER A 1 314 ? 0.732 -17.875 -23.5 1 70.94 314 SER A C 1
ATOM 2429 O O . SER A 1 314 ? 1.616 -17.062 -23.203 1 70.94 314 SER A O 1
ATOM 2431 N N . LEU A 1 315 ? 0.818 -18.703 -24.469 1 54.06 315 LEU A N 1
ATOM 2432 C CA . LEU A 1 315 ? 2.006 -18.75 -25.312 1 54.06 315 LEU A CA 1
ATOM 2433 C C . LEU A 1 315 ? 1.778 -18 -26.625 1 54.06 315 LEU A C 1
ATOM 2435 O O . LEU A 1 315 ? 0.665 -17.984 -27.156 1 54.06 315 LEU A O 1
ATOM 2439 N N . MET B 1 1 ? -6.633 44.469 30.047 1 49.06 1 MET B N 1
ATOM 2440 C CA . MET B 1 1 ? -7.023 43.75 28.844 1 49.06 1 MET B CA 1
ATOM 2441 C C . MET B 1 1 ? -6.699 42.281 28.969 1 49.06 1 MET B C 1
ATOM 2443 O O . MET B 1 1 ? -5.594 41.906 29.375 1 49.06 1 MET B O 1
ATOM 2447 N N . VAL B 1 2 ? -7.652 41.406 29.047 1 69.75 2 VAL B N 1
ATOM 2448 C CA . VAL B 1 2 ? -7.473 40 29.359 1 69.75 2 VAL B CA 1
ATOM 2449 C C . VAL B 1 2 ? -6.469 39.375 28.406 1 69.75 2 VAL B C 1
ATOM 2451 O O . VAL B 1 2 ? -6.59 39.531 27.188 1 69.75 2 VAL B O 1
ATOM 2454 N N . ARG B 1 3 ? -5.371 38.938 28.875 1 87.81 3 ARG B N 1
ATOM 2455 C CA . ARG B 1 3 ? -4.289 38.344 28.094 1 87.81 3 ARG B CA 1
ATOM 2456 C C . ARG B 1 3 ? -4.754 37.094 27.391 1 87.81 3 ARG B C 1
ATOM 2458 O O . ARG B 1 3 ? -5.465 36.25 27.969 1 87.81 3 ARG B O 1
ATOM 2465 N N . LYS B 1 4 ? -4.492 37.094 26.156 1 93.25 4 LYS B N 1
ATOM 2466 C CA . LYS B 1 4 ? -4.781 35.875 25.406 1 93.25 4 LYS B CA 1
ATOM 2467 C C . LYS B 1 4 ? -3.926 34.719 25.891 1 93.25 4 LYS B C 1
ATOM 2469 O O . LYS B 1 4 ? -2.762 34.875 26.25 1 93.25 4 LYS B O 1
ATOM 2474 N N . ARG B 1 5 ? -4.492 33.562 25.984 1 96.75 5 ARG B N 1
ATOM 2475 C CA . ARG B 1 5 ? -3.82 32.312 26.359 1 96.75 5 ARG B CA 1
ATOM 2476 C C . ARG B 1 5 ? -3.486 31.484 25.141 1 96.75 5 ARG B C 1
ATOM 2478 O O . ARG B 1 5 ? -4.375 31.141 24.359 1 96.75 5 ARG B O 1
ATOM 2485 N N . LEU B 1 6 ? -2.219 31.172 25.047 1 97.69 6 LEU B N 1
ATOM 2486 C CA . LEU B 1 6 ? -1.766 30.422 23.875 1 97.69 6 LEU B CA 1
ATOM 2487 C C . LEU B 1 6 ? -1.175 29.078 24.281 1 97.69 6 LEU B C 1
ATOM 2489 O O . LEU B 1 6 ? -0.707 28.922 25.422 1 97.69 6 LEU B O 1
ATOM 2493 N N . LEU B 1 7 ? -1.311 28.094 23.438 1 97.62 7 LEU B N 1
ATOM 2494 C CA . LEU B 1 7 ? -0.604 26.812 23.562 1 97.62 7 LEU B CA 1
ATOM 2495 C C . LEU B 1 7 ? 0.421 26.656 22.453 1 97.62 7 LEU B C 1
ATOM 2497 O O . LEU B 1 7 ? 0.072 26.703 21.266 1 97.62 7 LEU B O 1
ATOM 2501 N N . LEU B 1 8 ? 1.631 26.562 22.812 1 97.69 8 LEU B N 1
ATOM 2502 C CA . LEU B 1 8 ? 2.705 26.266 21.875 1 97.69 8 LEU B CA 1
ATOM 2503 C C . LEU B 1 8 ? 2.949 24.766 21.797 1 97.69 8 LEU B C 1
ATOM 2505 O O . LEU B 1 8 ? 3.479 24.156 22.734 1 97.69 8 LEU B O 1
ATOM 2509 N N . LEU B 1 9 ? 2.547 24.156 20.703 1 97.25 9 LEU B N 1
ATOM 2510 C CA . LEU B 1 9 ? 2.715 22.734 20.484 1 97.25 9 LEU B CA 1
ATOM 2511 C C . LEU B 1 9 ? 3.932 22.453 19.594 1 97.25 9 LEU B C 1
ATOM 2513 O O . LEU B 1 9 ? 3.988 22.906 18.453 1 97.25 9 LEU B O 1
ATOM 2517 N N . LEU B 1 10 ? 4.84 21.594 20.109 1 97.06 10 LEU B N 1
ATOM 2518 C CA . LEU B 1 10 ? 6.148 21.484 19.469 1 97.06 10 LEU B CA 1
ATOM 2519 C C . LEU B 1 10 ? 6.367 20.078 18.922 1 97.06 10 LEU B C 1
ATOM 2521 O O . LEU B 1 10 ? 6.004 19.094 19.562 1 97.06 10 LEU B O 1
ATOM 2525 N N . LYS B 1 11 ? 6.926 20 17.734 1 95.31 11 LYS B N 1
ATOM 2526 C CA . LYS B 1 11 ? 7.52 18.75 17.25 1 95.31 11 LYS B CA 1
ATOM 2527 C C . LYS B 1 11 ? 8.664 18.297 18.156 1 95.31 11 LYS B C 1
ATOM 2529 O O . LYS B 1 11 ? 9.531 19.094 18.516 1 95.31 11 LYS B O 1
ATOM 2534 N N . PRO B 1 12 ? 8.695 17.047 18.484 1 89.69 12 PRO B N 1
ATOM 2535 C CA . PRO B 1 12 ? 9.789 16.578 19.328 1 89.69 12 PRO B CA 1
ATOM 2536 C C . PRO B 1 12 ? 11.141 16.594 18.609 1 89.69 12 PRO B C 1
ATOM 2538 O O . PRO B 1 12 ? 11.188 16.562 17.375 1 89.69 12 PRO B O 1
ATOM 2541 N N . PHE B 1 13 ? 12.195 16.562 19.359 1 81.69 13 PHE B N 1
ATOM 2542 C CA . PHE B 1 13 ? 13.539 16.641 18.812 1 81.69 13 PHE B CA 1
ATOM 2543 C C . PHE B 1 13 ? 14.031 15.25 18.406 1 81.69 13 PHE B C 1
ATOM 2545 O O . PHE B 1 13 ? 14.969 15.133 17.625 1 81.69 13 PHE B O 1
ATOM 2552 N N . ASP B 1 14 ? 13.477 14.188 18.922 1 70.5 14 ASP B N 1
ATOM 2553 C CA . ASP B 1 14 ? 13.977 12.836 18.719 1 70.5 14 ASP B CA 1
ATOM 2554 C C . ASP B 1 14 ? 13.406 12.227 17.438 1 70.5 14 ASP B C 1
ATOM 2556 O O . ASP B 1 14 ? 13.461 11.008 17.25 1 70.5 14 ASP B O 1
ATOM 2560 N N . VAL B 1 15 ? 12.906 12.938 16.594 1 64.69 15 VAL B N 1
ATOM 2561 C CA . VAL B 1 15 ? 12.391 12.422 15.32 1 64.69 15 VAL B CA 1
ATOM 2562 C C . VAL B 1 15 ? 13.547 12.062 14.398 1 64.69 15 VAL B C 1
ATOM 2564 O O . VAL B 1 15 ? 13.383 11.258 13.469 1 64.69 15 VAL B O 1
ATOM 2567 N N . TYR B 1 16 ? 14.734 12.523 14.688 1 59.69 16 TYR B N 1
ATOM 2568 C CA . TYR B 1 16 ? 15.883 12.266 13.828 1 59.69 16 TYR B CA 1
ATOM 2569 C C . TYR B 1 16 ? 16.781 11.195 14.438 1 59.69 16 TYR B C 1
ATOM 2571 O O . TYR B 1 16 ? 16.938 11.125 15.656 1 59.69 16 TYR B O 1
ATOM 2579 N N . PRO B 1 17 ? 17.141 10.18 13.586 1 58.56 17 PRO B N 1
ATOM 2580 C CA . PRO B 1 17 ? 18.031 9.156 14.141 1 58.56 17 PRO B CA 1
ATOM 2581 C C . PRO B 1 17 ? 19.25 9.75 14.852 1 58.56 17 PRO B C 1
ATOM 2583 O O . PRO B 1 17 ? 19.75 10.797 14.438 1 58.56 17 PRO B O 1
ATOM 2586 N N . SER B 1 18 ? 19.547 9.242 16.094 1 53.16 18 SER B N 1
ATOM 2587 C CA . SER B 1 18 ? 20.719 9.664 16.844 1 53.16 18 SER B CA 1
ATOM 2588 C C . SER B 1 18 ? 22 9.125 16.219 1 53.16 18 SER B C 1
ATOM 2590 O O . SER B 1 18 ? 21.969 8.148 15.469 1 53.16 18 SER B O 1
ATOM 2592 N N . HIS B 1 19 ? 23.125 9.906 16.297 1 52.97 19 HIS B N 1
ATOM 2593 C CA . HIS B 1 19 ? 24.469 9.508 15.875 1 52.97 19 HIS B CA 1
ATOM 2594 C C . HIS B 1 19 ? 24.75 8.055 16.219 1 52.97 19 HIS B C 1
ATOM 2596 O O . HIS B 1 19 ? 25.406 7.344 15.461 1 52.97 19 HIS B O 1
ATOM 2602 N N . GLU B 1 20 ? 24.344 7.672 17.344 1 48.97 20 GLU B N 1
ATOM 2603 C CA . GLU B 1 20 ? 24.688 6.355 17.859 1 48.97 20 GLU B CA 1
ATOM 2604 C C . GLU B 1 20 ? 24.109 5.242 17 1 48.97 20 GLU B C 1
ATOM 2606 O O . GLU B 1 20 ? 24.703 4.168 16.875 1 48.97 20 GLU B O 1
ATOM 2611 N N . SER B 1 21 ? 23.047 5.59 16.453 1 50.59 21 SER B N 1
ATOM 2612 C CA . SER B 1 21 ? 22.406 4.504 15.703 1 50.59 21 SER B CA 1
ATOM 2613 C C . SER B 1 21 ? 23.109 4.25 14.383 1 50.59 21 SER B C 1
ATOM 2615 O O . SER B 1 21 ? 22.906 3.213 13.75 1 50.59 21 SER B O 1
ATOM 2617 N N . ILE B 1 22 ? 23.812 5.219 13.914 1 52.06 22 ILE B N 1
ATOM 2618 C CA . ILE B 1 22 ? 24.484 5.027 12.633 1 52.06 22 ILE B CA 1
ATOM 2619 C C . ILE B 1 22 ? 25.953 4.672 12.875 1 52.06 22 ILE B C 1
ATOM 2621 O O . ILE B 1 22 ? 26.797 5.559 13.023 1 52.06 22 ILE B O 1
ATOM 2625 N N . ALA B 1 23 ? 26.281 3.746 13.734 1 45.28 23 ALA B N 1
ATOM 2626 C CA . ALA B 1 23 ? 27.672 3.34 13.922 1 45.28 23 ALA B CA 1
ATOM 2627 C C . ALA B 1 23 ? 28.328 2.996 12.594 1 45.28 23 ALA B C 1
ATOM 2629 O O . ALA B 1 23 ? 27.828 2.141 11.852 1 45.28 23 ALA B O 1
ATOM 2630 N N . CYS B 1 24 ? 28.844 4.016 11.977 1 46.56 24 CYS B N 1
ATOM 2631 C CA . CYS B 1 24 ? 29.625 3.707 10.789 1 46.56 24 CYS B CA 1
ATOM 2632 C C . CYS B 1 24 ? 30.875 2.912 11.156 1 46.56 24 CYS B C 1
ATOM 2634 O O . CYS B 1 24 ? 31.641 3.311 12.047 1 46.56 24 CYS B O 1
ATOM 2636 N N . SER B 1 25 ? 31.016 1.783 11.023 1 40.28 25 SER B N 1
ATOM 2637 C CA . SER B 1 25 ? 32.375 1.274 10.945 1 40.28 25 SER B CA 1
ATOM 2638 C C . SER B 1 25 ? 33.219 2.07 9.938 1 40.28 25 SER B C 1
ATOM 2640 O O . SER B 1 25 ? 32.719 2.41 8.859 1 40.28 25 SER B O 1
ATOM 2642 N N . ALA B 1 26 ? 34.406 2.766 10.32 1 37.12 26 ALA B N 1
ATOM 2643 C CA . ALA B 1 26 ? 35.438 3.645 9.797 1 37.12 26 ALA B CA 1
ATOM 2644 C C . ALA B 1 26 ? 35.688 3.389 8.312 1 37.12 26 ALA B C 1
ATOM 2646 O O . ALA B 1 26 ? 36.438 4.121 7.66 1 37.12 26 ALA B O 1
ATOM 2647 N N . PHE B 1 27 ? 35.688 2.229 7.711 1 41.66 27 PHE B N 1
ATOM 2648 C CA . PHE B 1 27 ? 36.594 2.02 6.59 1 41.66 27 PHE B CA 1
ATOM 2649 C C . PHE B 1 27 ? 35.969 2.506 5.285 1 41.66 27 PHE B C 1
ATOM 2651 O O . PHE B 1 27 ? 36.688 2.703 4.289 1 41.66 27 PHE B O 1
ATOM 2658 N N . SER B 1 28 ? 34.594 2.221 4.648 1 45.78 28 SER B N 1
ATOM 2659 C CA . SER B 1 28 ? 34.25 2.25 3.236 1 45.78 28 SER B CA 1
ATOM 2660 C C . SER B 1 28 ? 33.531 3.555 2.875 1 45.78 28 SER B C 1
ATOM 2662 O O . SER B 1 28 ? 33.125 4.312 3.758 1 45.78 28 SER B O 1
ATOM 2664 N N . SER B 1 29 ? 33.562 4.062 1.523 1 51.72 29 SER B N 1
ATOM 2665 C CA . SER B 1 29 ? 32.812 5.07 0.791 1 51.72 29 SER B CA 1
ATOM 2666 C C . SER B 1 29 ? 31.438 5.281 1.407 1 51.72 29 SER B C 1
ATOM 2668 O O . SER B 1 29 ? 30.906 6.398 1.407 1 51.72 29 SER B O 1
ATOM 2670 N N . ASN B 1 30 ? 30.984 4.348 2.199 1 60.69 30 ASN B N 1
ATOM 2671 C CA . ASN B 1 30 ? 29.688 4.367 2.883 1 60.69 30 ASN B CA 1
ATOM 2672 C C . ASN B 1 30 ? 29.75 5.191 4.164 1 60.69 30 ASN B C 1
ATOM 2674 O O . ASN B 1 30 ? 28.75 5.793 4.566 1 60.69 30 ASN B O 1
ATOM 2678 N N . CYS B 1 31 ? 30.984 5.41 4.543 1 62.91 31 CYS B N 1
ATOM 2679 C CA . CYS B 1 31 ? 31.141 6.152 5.789 1 62.91 31 CYS B CA 1
ATOM 2680 C C . CYS B 1 31 ? 31 7.648 5.555 1 62.91 31 CYS B C 1
ATOM 2682 O O . CYS B 1 31 ? 30.375 8.352 6.355 1 62.91 31 CYS B O 1
ATOM 2684 N N . ASN B 1 32 ? 31.641 8.047 4.402 1 71.56 32 ASN B N 1
ATOM 2685 C CA . ASN B 1 32 ? 31.531 9.469 4.109 1 71.56 32 ASN B CA 1
ATOM 2686 C C . ASN B 1 32 ? 30.094 9.875 3.848 1 71.56 32 ASN B C 1
ATOM 2688 O O . ASN B 1 32 ? 29.641 10.93 4.305 1 71.56 32 ASN B O 1
ATOM 2692 N N . LYS B 1 33 ? 29.375 9.094 3.174 1 74 33 LYS B N 1
ATOM 2693 C CA . LYS B 1 33 ? 27.969 9.367 2.91 1 74 33 LYS B CA 1
ATOM 2694 C C . LYS B 1 33 ? 27.172 9.398 4.203 1 74 33 LYS B C 1
ATOM 2696 O O . LYS B 1 33 ? 26.328 10.273 4.398 1 74 33 LYS B O 1
ATOM 2701 N N . MET B 1 34 ? 27.562 8.516 5.039 1 74.69 34 MET B N 1
ATOM 2702 C CA . MET B 1 34 ? 26.859 8.43 6.316 1 74.69 34 MET B CA 1
ATOM 2703 C C . MET B 1 34 ? 27.125 9.664 7.172 1 74.69 34 MET B C 1
ATOM 2705 O O . MET B 1 34 ? 26.203 10.172 7.832 1 74.69 34 MET B O 1
ATOM 2709 N N . LEU B 1 35 ? 28.312 10.125 7.039 1 77.56 35 LEU B N 1
ATOM 2710 C CA . LEU B 1 35 ? 28.672 11.312 7.816 1 77.56 35 LEU B CA 1
ATOM 2711 C C . LEU B 1 35 ? 27.906 12.539 7.316 1 77.56 35 LEU B C 1
ATOM 2713 O O . LEU B 1 35 ? 27.469 13.367 8.117 1 77.56 35 LEU B O 1
ATOM 2717 N N . LYS B 1 36 ? 27.766 12.641 6.004 1 81.5 36 LYS B N 1
ATOM 2718 C CA . LYS B 1 36 ? 27.031 13.758 5.422 1 81.5 36 LYS B CA 1
ATOM 2719 C C . LYS B 1 36 ? 25.562 13.727 5.844 1 81.5 36 LYS B C 1
ATOM 2721 O O . LYS B 1 36 ? 24.984 14.766 6.172 1 81.5 36 LYS B O 1
ATOM 2726 N N . VAL B 1 37 ? 25.047 12.594 5.891 1 81.25 37 VAL B N 1
ATOM 2727 C CA . VAL B 1 37 ? 23.656 12.422 6.285 1 81.25 37 VAL B CA 1
ATOM 2728 C C . VAL B 1 37 ? 23.484 12.797 7.758 1 81.25 37 VAL B C 1
ATOM 2730 O O . VAL B 1 37 ? 22.516 13.477 8.125 1 81.25 37 VAL B O 1
ATOM 2733 N N . LEU B 1 38 ? 24.406 12.43 8.516 1 81.56 38 LEU B N 1
ATOM 2734 C CA . LEU B 1 38 ? 24.344 12.727 9.938 1 81.56 38 LEU B CA 1
ATOM 2735 C C . LEU B 1 38 ? 24.422 14.227 10.18 1 81.56 38 LEU B C 1
ATOM 2737 O O . LEU B 1 38 ? 23.703 14.766 11.023 1 81.56 38 LEU B O 1
ATOM 2741 N N . ARG B 1 39 ? 25.344 14.836 9.461 1 85.25 39 ARG B N 1
ATOM 2742 C CA . ARG B 1 39 ? 25.469 16.281 9.578 1 85.25 39 ARG B CA 1
ATOM 2743 C C . ARG B 1 39 ? 24.188 16.984 9.156 1 85.25 39 ARG B C 1
ATOM 2745 O O . ARG B 1 39 ? 23.766 17.969 9.781 1 85.25 39 ARG B O 1
ATOM 2752 N N . TYR B 1 40 ? 23.688 16.484 8.172 1 86.81 40 TYR B N 1
ATOM 2753 C CA . TYR B 1 40 ? 22.438 17.031 7.68 1 86.81 40 TYR B CA 1
ATOM 2754 C C . TYR B 1 40 ? 21.328 16.891 8.727 1 86.81 40 TYR B C 1
ATOM 2756 O O . TYR B 1 40 ? 20.594 17.844 8.984 1 86.81 40 TYR B O 1
ATOM 2764 N N . LEU B 1 41 ? 21.188 15.836 9.32 1 85.62 41 LEU B N 1
ATOM 2765 C CA . LEU B 1 41 ? 20.172 15.594 10.352 1 85.62 41 LEU B CA 1
ATOM 2766 C C . LEU B 1 41 ? 20.406 16.5 11.555 1 85.62 41 LEU B C 1
ATOM 2768 O O . LEU B 1 41 ? 19.438 17 12.148 1 85.62 41 LEU B O 1
ATOM 2772 N N . ASP B 1 42 ? 21.625 16.703 11.883 1 88.62 42 ASP B N 1
ATOM 2773 C CA . ASP B 1 42 ? 21.969 17.609 12.969 1 88.62 42 ASP B CA 1
ATOM 2774 C C . ASP B 1 42 ? 21.562 19.047 12.641 1 88.62 42 ASP B C 1
ATOM 2776 O O . ASP B 1 42 ? 21.078 19.781 13.516 1 88.62 42 ASP B O 1
ATOM 2780 N N . ASP B 1 43 ? 21.844 19.344 11.453 1 91.69 43 ASP B N 1
ATOM 2781 C CA . ASP B 1 43 ? 21.453 20.688 11.008 1 91.69 43 ASP B CA 1
ATOM 2782 C C . ASP B 1 43 ? 19.938 20.875 11.117 1 91.69 43 ASP B C 1
ATOM 2784 O O . ASP B 1 43 ? 19.484 21.938 11.547 1 91.69 43 ASP B O 1
ATOM 2788 N N . ARG B 1 44 ? 19.172 19.891 10.734 1 92.19 44 ARG B N 1
ATOM 2789 C CA . ARG B 1 44 ? 17.719 19.969 10.812 1 92.19 44 ARG B CA 1
ATOM 2790 C C . ARG B 1 44 ? 17.266 20.156 12.258 1 92.19 44 ARG B C 1
ATOM 2792 O O . ARG B 1 44 ? 16.344 20.938 12.523 1 92.19 44 ARG B O 1
ATOM 2799 N N . ARG B 1 45 ? 17.906 19.453 13.156 1 92.31 45 ARG B N 1
ATOM 2800 C CA . ARG B 1 45 ? 17.578 19.578 14.57 1 92.31 45 ARG B CA 1
ATOM 2801 C C . ARG B 1 45 ? 17.859 20.984 15.078 1 92.31 45 ARG B C 1
ATOM 2803 O O . ARG B 1 45 ? 17.047 21.562 15.805 1 92.31 45 ARG B O 1
ATOM 2810 N N . LEU B 1 46 ? 18.969 21.484 14.695 1 94.19 46 LEU B N 1
ATOM 2811 C CA . LEU B 1 46 ? 19.375 22.828 15.141 1 94.19 46 LEU B CA 1
ATOM 2812 C C . LEU B 1 46 ? 18.406 23.891 14.602 1 94.19 46 LEU B C 1
ATOM 2814 O O . LEU B 1 46 ? 18.016 24.781 15.336 1 94.19 46 LEU B O 1
ATOM 2818 N N . VAL B 1 47 ? 18.094 23.75 13.352 1 95.69 47 VAL B N 1
ATOM 2819 C CA . VAL B 1 47 ? 17.188 24.703 12.727 1 95.69 47 VAL B CA 1
ATOM 2820 C C . VAL B 1 47 ? 15.836 24.688 13.438 1 95.69 47 VAL B C 1
ATOM 2822 O O . VAL B 1 47 ? 15.25 25.734 13.695 1 95.69 47 VAL B O 1
ATOM 2825 N N . HIS B 1 48 ? 15.32 23.531 13.766 1 95.88 48 HIS B N 1
ATOM 2826 C CA . HIS B 1 48 ? 14.07 23.375 14.5 1 95.88 48 HIS B CA 1
ATOM 2827 C C . HIS B 1 48 ? 14.172 24 15.891 1 95.88 48 HIS B C 1
ATOM 2829 O O . HIS B 1 48 ? 13.281 24.75 16.312 1 95.88 48 HIS B O 1
ATOM 2835 N N . LYS B 1 49 ? 15.242 23.781 16.578 1 96 49 LYS B N 1
ATOM 2836 C CA . LYS B 1 49 ? 15.469 24.344 17.906 1 96 49 LYS B CA 1
ATOM 2837 C C . LYS B 1 49 ? 15.492 25.875 17.844 1 96 49 LYS B C 1
ATOM 2839 O O . LYS B 1 49 ? 14.898 26.531 18.703 1 96 49 LYS B O 1
ATOM 2844 N N . ASN B 1 50 ? 16.188 26.344 16.875 1 97.31 50 ASN B N 1
ATOM 2845 C CA . ASN B 1 50 ? 16.266 27.797 16.703 1 97.31 50 ASN B CA 1
ATOM 2846 C C . ASN B 1 50 ? 14.898 28.406 16.438 1 97.31 50 ASN B C 1
ATOM 2848 O O . ASN B 1 50 ? 14.586 29.484 16.922 1 97.31 50 ASN B O 1
ATOM 2852 N N . ALA B 1 51 ? 14.141 27.703 15.648 1 97.94 51 ALA B N 1
ATOM 2853 C CA . ALA B 1 51 ? 12.797 28.188 15.344 1 97.94 51 ALA B CA 1
ATOM 2854 C C . ALA B 1 51 ? 11.938 28.266 16.594 1 97.94 51 ALA B C 1
ATOM 2856 O O . ALA B 1 51 ? 11.203 29.234 16.812 1 97.94 51 ALA B O 1
ATOM 2857 N N . ILE B 1 52 ? 12.016 27.234 17.406 1 97.81 52 ILE B N 1
ATOM 2858 C CA . ILE B 1 52 ? 11.281 27.203 18.672 1 97.81 52 ILE B CA 1
ATOM 2859 C C . ILE B 1 52 ? 11.695 28.391 19.531 1 97.81 52 ILE B C 1
ATOM 2861 O O . ILE B 1 52 ? 10.852 29.125 20.047 1 97.81 52 ILE B O 1
ATOM 2865 N N . SER B 1 53 ? 13.008 28.594 19.656 1 97.81 53 SER B N 1
ATOM 2866 C CA . SER B 1 53 ? 13.539 29.703 20.453 1 97.81 53 SER B CA 1
ATOM 2867 C C . SER B 1 53 ? 13.062 31.047 19.922 1 97.81 53 SER B C 1
ATOM 2869 O O . SER B 1 53 ? 12.695 31.938 20.688 1 97.81 53 SER B O 1
ATOM 2871 N N . PHE B 1 54 ? 13.102 31.109 18.656 1 98.06 54 PHE B N 1
ATOM 2872 C CA . PHE B 1 54 ? 12.648 32.344 18.031 1 98.06 54 PHE B CA 1
ATOM 2873 C C . PHE B 1 54 ? 11.195 32.625 18.391 1 98.06 54 PHE B C 1
ATOM 2875 O O . PHE B 1 54 ? 10.875 33.75 18.812 1 98.06 54 PHE B O 1
ATOM 2882 N N . CYS B 1 55 ? 10.305 31.672 18.25 1 98.31 55 CYS B N 1
ATOM 2883 C CA . CYS B 1 55 ? 8.891 31.828 18.547 1 98.31 55 CYS B CA 1
ATOM 2884 C C . CYS B 1 55 ? 8.695 32.219 20.016 1 98.31 55 CYS B C 1
ATOM 2886 O O . CYS B 1 55 ? 7.93 33.125 20.328 1 98.31 55 CYS B O 1
ATOM 2888 N N . GLN B 1 56 ? 9.383 31.547 20.859 1 97.88 56 GLN B N 1
ATOM 2889 C CA . GLN B 1 56 ? 9.266 31.812 22.281 1 97.88 56 GLN B CA 1
ATOM 2890 C C . GLN B 1 56 ? 9.727 33.219 22.625 1 97.88 56 GLN B C 1
ATOM 2892 O O . GLN B 1 56 ? 9.125 33.906 23.453 1 97.88 56 GLN B O 1
ATOM 2897 N N . ASN B 1 57 ? 10.836 33.625 21.984 1 98.12 57 ASN B N 1
ATOM 2898 C CA . ASN B 1 57 ? 11.336 35 22.203 1 98.12 57 ASN B CA 1
ATOM 2899 C C . ASN B 1 57 ? 10.32 36.031 21.781 1 98.12 57 ASN B C 1
ATOM 2901 O O . ASN B 1 57 ? 10.18 37.062 22.438 1 98.12 57 ASN B O 1
ATOM 2905 N N . ILE B 1 58 ? 9.688 35.781 20.719 1 97.94 58 ILE B N 1
ATOM 2906 C CA . ILE B 1 58 ? 8.656 36.719 20.25 1 97.94 58 ILE B CA 1
ATOM 2907 C C . ILE B 1 58 ? 7.5 36.75 21.234 1 97.94 58 ILE B C 1
ATOM 2909 O O . ILE B 1 58 ? 6.992 37.812 21.562 1 97.94 58 ILE B O 1
ATOM 2913 N N . LEU B 1 59 ? 7.062 35.594 21.734 1 97.12 59 LEU B N 1
ATOM 2914 C CA . LEU B 1 59 ? 5.953 35.5 22.672 1 97.12 59 LEU B CA 1
ATOM 2915 C C . LEU B 1 59 ? 6.281 36.25 23.953 1 97.12 59 LEU B C 1
ATOM 2917 O O . LEU B 1 59 ? 5.406 36.906 24.547 1 97.12 59 LEU B O 1
ATOM 2921 N N . LYS B 1 60 ? 7.531 36.219 24.375 1 96.69 60 LYS B N 1
ATOM 2922 C CA . LYS B 1 60 ? 7.973 36.906 25.594 1 96.69 60 LYS B CA 1
ATOM 2923 C C . LYS B 1 60 ? 7.789 38.406 25.484 1 96.69 60 LYS B C 1
ATOM 2925 O O . LYS B 1 60 ? 7.598 39.094 26.5 1 96.69 60 LYS B O 1
ATOM 2930 N N . LYS B 1 61 ? 7.797 38.875 24.297 1 95.62 61 LYS B N 1
ATOM 2931 C CA . LYS B 1 61 ? 7.719 40.312 24.062 1 95.62 61 LYS B CA 1
ATOM 2932 C C . LYS B 1 61 ? 6.27 40.781 23.906 1 95.62 61 LYS B C 1
ATOM 2934 O O . LYS B 1 61 ? 5.996 41.969 23.781 1 95.62 61 LYS B O 1
ATOM 2939 N N . LYS B 1 62 ? 5.387 39.844 23.906 1 94.94 62 LYS B N 1
ATOM 2940 C CA . LYS B 1 62 ? 3.975 40.156 23.703 1 94.94 62 LYS B CA 1
ATOM 2941 C C . LYS B 1 62 ? 3.18 39.969 24.984 1 94.94 62 LYS B C 1
ATOM 2943 O O . LYS B 1 62 ? 3.633 39.281 25.906 1 94.94 62 LYS B O 1
ATOM 2948 N N . ALA B 1 63 ? 2.049 40.625 25.078 1 93.19 63 ALA B N 1
ATOM 2949 C CA . ALA B 1 63 ? 1.181 40.5 26.234 1 93.19 63 ALA B CA 1
ATOM 2950 C C . ALA B 1 63 ? 0.29 39.281 26.156 1 93.19 63 ALA B C 1
ATOM 2952 O O . ALA B 1 63 ? -0.937 39.375 26.109 1 93.19 63 ALA B O 1
ATOM 2953 N N . VAL B 1 64 ? 0.903 38.094 26.156 1 96.38 64 VAL B N 1
ATOM 2954 C CA . VAL B 1 64 ? 0.18 36.844 26.094 1 96.38 64 VAL B CA 1
ATOM 2955 C C . VAL B 1 64 ? 0.72 35.875 27.141 1 96.38 64 VAL B C 1
ATOM 2957 O O . VAL B 1 64 ? 1.847 36.031 27.609 1 96.38 64 VAL B O 1
ATOM 2960 N N . ASP B 1 65 ? -0.114 34.969 27.578 1 96.75 65 ASP B N 1
ATOM 2961 C CA . ASP B 1 65 ? 0.298 33.781 28.328 1 96.75 65 ASP B CA 1
ATOM 2962 C C . ASP B 1 65 ? 0.39 32.562 27.438 1 96.75 65 ASP B C 1
ATOM 2964 O O . ASP B 1 65 ? -0.399 32.406 26.5 1 96.75 65 ASP B O 1
ATOM 2968 N N . TRP B 1 66 ? 1.374 31.812 27.672 1 95.44 66 TRP B N 1
ATOM 2969 C CA . TRP B 1 66 ? 1.428 30.609 26.844 1 95.44 66 TRP B CA 1
ATOM 2970 C C . TRP B 1 66 ? 2.041 29.453 27.625 1 95.44 66 TRP B C 1
ATOM 2972 O O . TRP B 1 66 ? 2.756 29.656 28.609 1 95.44 66 TRP B O 1
ATOM 2982 N N . LYS B 1 67 ? 1.675 28.25 27.281 1 95.56 67 LYS B N 1
ATOM 2983 C CA . LYS B 1 67 ? 2.277 27 27.734 1 95.56 67 LYS B CA 1
ATOM 2984 C C . LYS B 1 67 ? 2.842 26.219 26.547 1 95.56 67 LYS B C 1
ATOM 2986 O O . LYS B 1 67 ? 2.363 26.344 25.422 1 95.56 67 LYS B O 1
ATOM 2991 N N . THR B 1 68 ? 3.873 25.453 26.859 1 95.94 68 THR B N 1
ATOM 2992 C CA . THR B 1 68 ? 4.516 24.641 25.828 1 95.94 68 THR B CA 1
ATOM 2993 C C . THR B 1 68 ? 4.262 23.156 26.078 1 95.94 68 THR B C 1
ATOM 2995 O O . THR B 1 68 ? 4.32 22.703 27.219 1 95.94 68 THR B O 1
ATOM 2998 N N . VAL B 1 69 ? 3.912 22.484 25 1 95.19 69 VAL B N 1
ATOM 2999 C CA . VAL B 1 69 ? 3.736 21.047 25.078 1 95.19 69 VAL B CA 1
ATOM 3000 C C . VAL B 1 69 ? 4.316 20.375 23.828 1 95.19 69 VAL B C 1
ATOM 3002 O O . VAL B 1 69 ? 4.172 20.906 22.719 1 95.19 69 VAL B O 1
ATOM 3005 N N . PHE B 1 70 ? 4.977 19.25 24.031 1 93.5 70 PHE B N 1
ATOM 3006 C CA . PHE B 1 70 ? 5.387 18.453 22.891 1 93.5 70 PHE B CA 1
ATOM 3007 C C . PHE B 1 70 ? 4.227 17.609 22.375 1 93.5 70 PHE B C 1
ATOM 3009 O O . PHE B 1 70 ? 3.439 17.078 23.156 1 93.5 70 PHE B O 1
ATOM 3016 N N . ARG B 1 71 ? 4.223 17.422 21.094 1 88.12 71 ARG B N 1
ATOM 3017 C CA . ARG B 1 71 ? 3.086 16.734 20.469 1 88.12 71 ARG B CA 1
ATOM 3018 C C . ARG B 1 71 ? 2.926 15.328 21.031 1 88.12 71 ARG B C 1
ATOM 3020 O O . ARG B 1 71 ? 1.807 14.82 21.125 1 88.12 71 ARG B O 1
ATOM 3027 N N . ASN B 1 72 ? 4.039 14.664 21.375 1 86.88 72 ASN B N 1
ATOM 3028 C CA . ASN B 1 72 ? 3.98 13.297 21.875 1 86.88 72 ASN B CA 1
ATOM 3029 C C . ASN B 1 72 ? 3.406 13.234 23.281 1 86.88 72 ASN B C 1
ATOM 3031 O O . ASN B 1 72 ? 3.025 12.164 23.766 1 86.88 72 ASN B O 1
ATOM 3035 N N . ASP B 1 73 ? 3.273 14.375 23.891 1 87.62 73 ASP B N 1
ATOM 3036 C CA . ASP B 1 73 ? 2.809 14.43 25.281 1 87.62 73 ASP B CA 1
ATOM 3037 C C . ASP B 1 73 ? 1.339 14.844 25.344 1 87.62 73 ASP B C 1
ATOM 3039 O O . ASP B 1 73 ? 0.759 14.906 26.438 1 87.62 73 ASP B O 1
ATOM 3043 N N . LEU B 1 74 ? 0.797 15.086 24.234 1 87.94 74 LEU B N 1
ATOM 3044 C CA . LEU B 1 74 ? -0.609 15.469 24.203 1 87.94 74 LEU B CA 1
ATOM 3045 C C . LEU B 1 74 ? -1.512 14.258 24.391 1 87.94 74 LEU B C 1
ATOM 3047 O O . LEU B 1 74 ? -1.434 13.289 23.625 1 87.94 74 LEU B O 1
ATOM 3051 N N . SER B 1 75 ? -2.312 14.25 25.422 1 87.19 75 SER B N 1
ATOM 3052 C CA . SER B 1 75 ? -3.178 13.109 25.688 1 87.19 75 SER B CA 1
ATOM 3053 C C . SER B 1 75 ? -4.625 13.547 25.875 1 87.19 75 SER B C 1
ATOM 3055 O O . SER B 1 75 ? -5.535 12.711 25.875 1 87.19 75 SER B O 1
ATOM 3057 N N . GLN B 1 76 ? -4.77 14.836 26.031 1 89.44 76 GLN B N 1
ATOM 3058 C CA . GLN B 1 76 ? -6.117 15.336 26.266 1 89.44 76 GLN B CA 1
ATOM 3059 C C . GLN B 1 76 ? -6.484 16.422 25.25 1 89.44 76 GLN B C 1
ATOM 3061 O O . GLN B 1 76 ? -5.602 17.016 24.625 1 89.44 76 GLN B O 1
ATOM 3066 N N . SER B 1 77 ? -7.75 16.641 25.156 1 93.38 77 SER B N 1
ATOM 3067 C CA . SER B 1 77 ? -8.258 17.688 24.25 1 93.38 77 SER B CA 1
ATOM 3068 C C . SER B 1 77 ? -7.715 19.062 24.641 1 93.38 77 SER B C 1
ATOM 3070 O O . SER B 1 77 ? -7.578 19.359 25.828 1 93.38 77 SER B O 1
ATOM 3072 N N . ILE B 1 78 ? -7.441 19.844 23.719 1 94.19 78 ILE B N 1
ATOM 3073 C CA . ILE B 1 78 ? -6.965 21.203 23.938 1 94.19 78 ILE B CA 1
ATOM 3074 C C . ILE B 1 78 ? -8.148 22.109 24.25 1 94.19 78 ILE B C 1
ATOM 3076 O O . ILE B 1 78 ? -9.047 22.281 23.422 1 94.19 78 ILE B O 1
ATOM 3080 N N . ARG B 1 79 ? -8.102 22.672 25.406 1 91.56 79 ARG B N 1
ATOM 3081 C CA . ARG B 1 79 ? -9.156 23.594 25.844 1 91.56 79 ARG B CA 1
ATOM 3082 C C . ARG B 1 79 ? -8.562 24.781 26.594 1 91.56 79 ARG B C 1
ATOM 3084 O O . ARG B 1 79 ? -7.434 24.719 27.078 1 91.56 79 ARG B O 1
ATOM 3091 N N . GLY B 1 80 ? -9.312 25.828 26.672 1 92.06 80 GLY B N 1
ATOM 3092 C CA . GLY B 1 80 ? -8.969 26.953 27.531 1 92.06 80 GLY B CA 1
ATOM 3093 C C . GLY B 1 80 ? -7.895 27.844 26.938 1 92.06 80 GLY B C 1
ATOM 3094 O O . GLY B 1 80 ? -7.23 28.578 27.672 1 92.06 80 GLY B O 1
ATOM 3095 N N . VAL B 1 81 ? -7.645 27.672 25.719 1 96.19 81 VAL B N 1
ATOM 3096 C CA . VAL B 1 81 ? -6.688 28.562 25.062 1 96.19 81 VAL B CA 1
ATOM 3097 C C . VAL B 1 81 ? -7.367 29.297 23.906 1 96.19 81 VAL B C 1
ATOM 3099 O O . VAL B 1 81 ? -8.391 28.844 23.391 1 96.19 81 VAL B O 1
ATOM 3102 N N . ASP B 1 82 ? -6.77 30.422 23.578 1 96.56 82 ASP B N 1
ATOM 3103 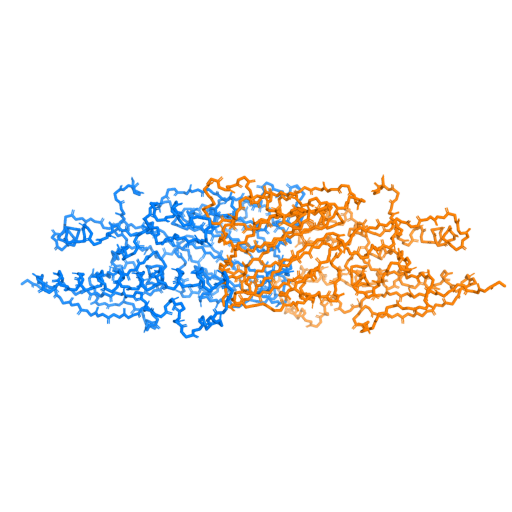C CA . ASP B 1 82 ? -7.344 31.25 22.531 1 96.56 82 ASP B CA 1
ATOM 3104 C C . ASP B 1 82 ? -6.727 30.938 21.172 1 96.56 82 ASP B C 1
ATOM 3106 O O . ASP B 1 82 ? -7.293 31.281 20.141 1 96.56 82 ASP B O 1
ATOM 3110 N N . LEU B 1 83 ? -5.566 30.312 21.234 1 97.75 83 LEU B N 1
ATOM 3111 C CA . LEU B 1 83 ? -4.816 30.016 20.016 1 97.75 83 LEU B CA 1
ATOM 3112 C C . LEU B 1 83 ? -3.814 28.891 20.25 1 97.75 83 LEU B C 1
ATOM 3114 O O . LEU B 1 83 ? -3.139 28.859 21.281 1 97.75 83 LEU B O 1
ATOM 3118 N N . VAL B 1 84 ? -3.781 27.969 19.344 1 98.19 84 VAL B N 1
ATOM 3119 C CA . VAL B 1 84 ? -2.725 26.969 19.312 1 98.19 84 VAL B CA 1
ATOM 3120 C C . VAL B 1 84 ? -1.691 27.328 18.25 1 98.19 84 VAL B C 1
ATOM 3122 O O . VAL B 1 84 ? -2.049 27.672 17.109 1 98.19 84 VAL B O 1
ATOM 3125 N N . ILE B 1 85 ? -0.445 27.375 18.609 1 98.44 85 ILE B N 1
ATOM 3126 C CA . ILE B 1 85 ? 0.667 27.547 17.672 1 98.44 85 ILE B CA 1
ATOM 3127 C C . ILE B 1 85 ? 1.444 26.234 17.547 1 98.44 85 ILE B C 1
ATOM 3129 O O . ILE B 1 85 ? 2.08 25.797 18.516 1 98.44 85 ILE B O 1
ATOM 3133 N N . SER B 1 86 ? 1.328 25.578 16.453 1 98.12 86 SER B N 1
ATOM 3134 C CA . SER B 1 86 ? 2.086 24.359 16.203 1 98.12 86 SER B CA 1
ATOM 3135 C C . SER B 1 86 ? 3.416 24.656 15.523 1 98.12 86 SER B C 1
ATOM 3137 O O . SER B 1 86 ? 3.441 25.266 14.445 1 98.12 86 SER B O 1
ATOM 3139 N N . VAL B 1 87 ? 4.547 24.297 16.109 1 98.25 87 VAL B N 1
ATOM 3140 C CA . VAL B 1 87 ? 5.879 24.547 15.562 1 98.25 87 VAL B CA 1
ATOM 3141 C C . VAL B 1 87 ? 6.504 23.234 15.094 1 98.25 87 VAL B C 1
ATOM 3143 O O . VAL B 1 87 ? 6.848 22.375 15.906 1 98.25 87 VAL B O 1
ATOM 3146 N N . GLY B 1 88 ? 6.703 23.062 13.906 1 96.56 88 GLY B N 1
ATOM 3147 C CA . GLY B 1 88 ? 7.172 21.875 13.211 1 96.56 88 GLY B CA 1
ATOM 3148 C C . GLY B 1 88 ? 6.855 21.906 11.727 1 96.56 88 GLY B C 1
ATOM 3149 O O . GLY B 1 88 ? 7.531 22.578 10.953 1 96.56 88 GLY B O 1
ATOM 3150 N N . GLY B 1 89 ? 6 21.141 11.289 1 95.12 89 GLY B N 1
ATOM 3151 C CA . GLY B 1 89 ? 5.453 21.078 9.945 1 95.12 89 GLY B CA 1
ATOM 3152 C C . GLY B 1 89 ? 4.004 20.625 9.906 1 95.12 89 GLY B C 1
ATOM 3153 O O . GLY B 1 89 ? 3.287 20.75 10.906 1 95.12 89 GLY B O 1
ATOM 3154 N N . ASP B 1 90 ? 3.578 20.156 8.812 1 94.44 90 ASP B N 1
ATOM 3155 C CA . ASP B 1 90 ? 2.201 19.703 8.641 1 94.44 90 ASP B CA 1
ATOM 3156 C C . ASP B 1 90 ? 1.879 18.547 9.586 1 94.44 90 ASP B C 1
ATOM 3158 O O . ASP B 1 90 ? 0.778 18.484 10.141 1 94.44 90 ASP B O 1
ATOM 3162 N N . GLY B 1 91 ? 2.857 17.688 9.766 1 93.62 91 GLY B N 1
ATOM 3163 C CA . GLY B 1 91 ? 2.641 16.547 10.648 1 93.62 91 GLY B CA 1
ATOM 3164 C C . GLY B 1 91 ? 2.324 16.969 12.078 1 93.62 91 GLY B C 1
ATOM 3165 O O . GLY B 1 91 ? 1.486 16.344 12.734 1 93.62 91 GLY B O 1
ATOM 3166 N N . THR B 1 92 ? 3.002 17.938 12.539 1 94.88 92 THR B N 1
ATOM 3167 C CA . THR B 1 92 ? 2.762 18.453 13.883 1 94.88 92 THR B CA 1
ATOM 3168 C C . THR B 1 92 ? 1.375 19.078 13.992 1 94.88 92 THR B C 1
ATOM 3170 O O . THR B 1 92 ? 0.648 18.828 14.953 1 94.88 92 THR B O 1
ATOM 3173 N N . LEU B 1 93 ? 1.07 19.859 13.023 1 96.31 93 LEU B N 1
ATOM 3174 C CA . LEU B 1 93 ? -0.26 20.453 12.984 1 96.31 93 LEU B CA 1
ATOM 3175 C C . LEU B 1 93 ? -1.338 19.391 12.906 1 96.31 93 LEU B C 1
ATOM 3177 O O . LEU B 1 93 ? -2.369 19.484 13.57 1 96.31 93 LEU B O 1
ATOM 3181 N N . LEU B 1 94 ? -1.073 18.438 12.109 1 95.38 94 LEU B N 1
ATOM 3182 C CA . LEU B 1 94 ? -1.991 17.312 11.961 1 95.38 94 LEU B CA 1
ATOM 3183 C C . LEU B 1 94 ? -2.232 16.625 13.297 1 95.38 94 LEU B C 1
ATOM 3185 O O . LEU B 1 94 ? -3.375 16.312 13.648 1 95.38 94 LEU B O 1
ATOM 3189 N N . ARG B 1 95 ? -1.22 16.438 14.023 1 93.19 95 ARG B N 1
ATOM 3190 C CA . ARG B 1 95 ? -1.344 15.812 15.344 1 93.19 95 ARG B CA 1
ATOM 3191 C C . ARG B 1 95 ? -2.133 16.703 16.297 1 93.19 95 ARG B C 1
ATOM 3193 O O . ARG B 1 95 ? -2.967 16.219 17.062 1 93.19 95 ARG B O 1
ATOM 3200 N N . ALA B 1 96 ? -1.857 17.922 16.25 1 93.88 96 ALA B N 1
ATOM 3201 C CA . ALA B 1 96 ? -2.611 18.875 17.062 1 93.88 96 ALA B CA 1
ATOM 3202 C C . ALA B 1 96 ? -4.105 18.781 16.766 1 93.88 96 ALA B C 1
ATOM 3204 O O . ALA B 1 96 ? -4.93 18.812 17.688 1 93.88 96 ALA B O 1
ATOM 3205 N N . SER B 1 97 ? -4.41 18.641 15.578 1 96.25 97 SER B N 1
ATOM 3206 C CA . SER B 1 97 ? -5.793 18.703 15.109 1 96.25 97 SER B CA 1
ATOM 3207 C C . SER B 1 97 ? -6.633 17.594 15.75 1 96.25 97 SER B C 1
ATOM 3209 O O . SER B 1 97 ? -7.84 17.766 15.938 1 96.25 97 SER B O 1
ATOM 3211 N N . HIS B 1 98 ? -6.023 16.5 16.094 1 95.81 98 HIS B N 1
ATOM 3212 C CA . HIS B 1 98 ? -6.738 15.383 16.672 1 95.81 98 HIS B CA 1
ATOM 3213 C C . HIS B 1 98 ? -7.254 15.719 18.078 1 95.81 98 HIS B C 1
ATOM 3215 O O . HIS B 1 98 ? -8.125 15.031 18.609 1 95.81 98 HIS B O 1
ATOM 3221 N N . PHE B 1 99 ? -6.695 16.828 18.641 1 95.44 99 PHE B N 1
ATOM 3222 C CA . PHE B 1 99 ? -7.051 17.172 20.016 1 95.44 99 PHE B CA 1
ATOM 3223 C C . PHE B 1 99 ? -7.812 18.5 20.047 1 95.44 99 PHE B C 1
ATOM 3225 O O . PHE B 1 99 ? -8.031 19.062 21.125 1 95.44 99 PHE B O 1
ATOM 3232 N N . MET B 1 100 ? -8.141 18.953 18.922 1 95.62 100 MET B N 1
ATOM 3233 C CA . MET B 1 100 ? -8.789 20.25 18.828 1 95.62 100 MET B CA 1
ATOM 3234 C C . MET B 1 100 ? -10.211 20.109 18.297 1 95.62 100 MET B C 1
ATOM 3236 O O . MET B 1 100 ? -10.523 19.172 17.578 1 95.62 100 MET B O 1
ATOM 3240 N N . ASP B 1 101 ? -11.016 21 18.703 1 91.62 101 ASP B N 1
ATOM 3241 C CA . ASP B 1 101 ? -12.344 21.141 18.094 1 91.62 101 ASP B CA 1
ATOM 3242 C C . ASP B 1 101 ? -12.469 22.453 17.328 1 91.62 101 ASP B C 1
ATOM 3244 O O . ASP B 1 101 ? -11.461 23.016 16.891 1 91.62 101 ASP B O 1
ATOM 3248 N N . ASP B 1 102 ? -13.727 22.875 17.109 1 93.44 102 ASP B N 1
ATOM 3249 C CA . ASP B 1 102 ? -13.93 24.016 16.219 1 93.44 102 ASP B CA 1
ATOM 3250 C C . ASP B 1 102 ? -13.891 25.328 16.984 1 93.44 102 ASP B C 1
ATOM 3252 O O . ASP B 1 102 ? -14.203 26.391 16.438 1 93.44 102 ASP B O 1
ATOM 3256 N N . SER B 1 103 ? -13.438 25.312 18.219 1 93.31 103 SER B N 1
ATOM 3257 C CA . SER B 1 103 ? -13.508 26.516 19.031 1 93.31 103 SER B CA 1
ATOM 3258 C C . SER B 1 103 ? -12.188 27.266 19.016 1 93.31 103 SER B C 1
ATOM 3260 O O . SER B 1 103 ? -12.164 28.5 19.094 1 93.31 103 SER B O 1
ATOM 3262 N N . VAL B 1 104 ? -11.102 26.531 18.969 1 95.62 104 VAL B N 1
ATOM 3263 C CA . VAL B 1 104 ? -9.773 27.125 19.094 1 95.62 104 VAL B CA 1
ATOM 3264 C C . VAL B 1 104 ? -9.07 27.094 17.75 1 95.62 104 VAL B C 1
ATOM 3266 O O . VAL B 1 104 ? -8.977 26.047 17.109 1 95.62 104 VAL B O 1
ATOM 3269 N N . PRO B 1 105 ? -8.562 28.25 17.234 1 97.75 105 PRO B N 1
ATOM 3270 C CA . PRO B 1 105 ? -7.82 28.25 15.977 1 97.75 105 PRO B CA 1
ATOM 3271 C C . PRO B 1 105 ? -6.367 27.812 16.141 1 97.75 105 PRO B C 1
ATOM 3273 O O . PRO B 1 105 ? -5.84 27.828 17.266 1 97.75 105 PRO B O 1
ATOM 3276 N N . VAL B 1 106 ? -5.781 27.406 15.039 1 98.31 106 VAL B N 1
ATOM 3277 C CA . VAL B 1 106 ? -4.395 26.953 15.062 1 98.31 106 VAL B CA 1
ATOM 3278 C C . VAL B 1 106 ? -3.588 27.719 14.016 1 98.31 106 VAL B C 1
ATOM 3280 O O . VAL B 1 106 ? -4.07 27.953 12.906 1 98.31 106 VAL B O 1
ATOM 3283 N N . LEU B 1 107 ? -2.447 28.188 14.391 1 98.44 107 LEU B N 1
ATOM 3284 C CA . LEU B 1 107 ? -1.423 28.734 13.508 1 98.44 107 LEU B CA 1
ATOM 3285 C C . LEU B 1 107 ? -0.238 27.781 13.391 1 98.44 107 LEU B C 1
ATOM 3287 O O . LEU B 1 107 ? 0.441 27.5 14.383 1 98.44 107 LEU B O 1
ATOM 3291 N N . GLY B 1 108 ? -0.012 27.25 12.188 1 98.31 108 GLY B N 1
ATOM 3292 C CA . GLY B 1 108 ? 1.15 26.406 11.945 1 98.31 108 GLY B CA 1
ATOM 3293 C C . GLY B 1 108 ? 2.398 27.188 11.602 1 98.31 108 GLY B C 1
ATOM 3294 O O . GLY B 1 108 ? 2.346 28.125 10.812 1 98.31 108 GLY B O 1
ATOM 3295 N N . VAL B 1 109 ? 3.518 26.859 12.219 1 98.5 109 VAL B N 1
ATOM 3296 C CA . VAL B 1 109 ? 4.832 27.406 11.914 1 98.5 109 VAL B CA 1
ATOM 3297 C C . VAL B 1 109 ? 5.73 26.328 11.328 1 98.5 109 VAL B C 1
ATOM 3299 O O . VAL B 1 109 ? 6.055 25.344 12 1 98.5 109 VAL B O 1
ATOM 3302 N N . ASN B 1 110 ? 6.082 26.453 10.117 1 98.12 110 ASN B N 1
ATOM 3303 C CA . ASN B 1 110 ? 7.078 25.578 9.516 1 98.12 110 ASN B CA 1
ATOM 3304 C C . ASN B 1 110 ? 8.477 25.875 10.047 1 98.12 110 ASN B C 1
ATOM 3306 O O . ASN B 1 110 ? 9.125 26.828 9.617 1 98.12 110 ASN B O 1
ATOM 3310 N N . SER B 1 111 ? 8.961 25.016 10.922 1 97.94 111 SER B N 1
ATOM 3311 C CA . SER B 1 111 ? 10.203 25.297 11.633 1 97.94 111 SER B CA 1
ATOM 3312 C C . SER B 1 111 ? 11.422 24.906 10.805 1 97.94 111 SER B C 1
ATOM 3314 O O . SER B 1 111 ? 12.547 25.297 11.117 1 97.94 111 SER B O 1
ATOM 3316 N N . ASP B 1 112 ? 11.195 24.094 9.781 1 96.44 112 ASP B N 1
ATOM 3317 C CA . ASP B 1 112 ? 12.289 23.562 8.984 1 96.44 112 ASP B CA 1
ATOM 3318 C C . ASP B 1 112 ? 11.883 23.422 7.52 1 96.44 112 ASP B C 1
ATOM 3320 O O . ASP B 1 112 ? 11.828 22.312 6.984 1 96.44 112 ASP B O 1
ATOM 3324 N N . PRO B 1 113 ? 11.711 24.594 6.883 1 95.94 113 PRO B N 1
ATOM 3325 C CA . PRO B 1 113 ? 11.242 24.547 5.496 1 95.94 113 PRO B CA 1
ATOM 3326 C C . PRO B 1 113 ? 12.289 23.969 4.547 1 95.94 113 PRO B C 1
ATOM 3328 O O . PRO B 1 113 ? 13.492 24.203 4.723 1 95.94 113 PRO B O 1
ATOM 3331 N N . THR B 1 114 ? 11.875 23.266 3.584 1 93.94 114 THR B N 1
ATOM 3332 C CA . THR B 1 114 ? 12.742 22.703 2.549 1 93.94 114 THR B CA 1
ATOM 3333 C C . THR B 1 114 ? 13.484 23.828 1.816 1 93.94 114 THR B C 1
ATOM 3335 O O . THR B 1 114 ? 12.898 24.859 1.492 1 93.94 114 THR B O 1
ATOM 3338 N N . GLN B 1 115 ? 14.719 23.594 1.641 1 93.25 115 GLN B N 1
ATOM 3339 C CA . GLN B 1 115 ? 15.555 24.453 0.809 1 93.25 115 GLN B CA 1
ATOM 3340 C C . GLN B 1 115 ? 15.859 23.797 -0.533 1 93.25 115 GLN B C 1
ATOM 3342 O O . GLN B 1 115 ? 16.625 22.828 -0.595 1 93.25 115 GLN B O 1
ATOM 3347 N N . GLN B 1 116 ? 15.398 24.328 -1.57 1 90.31 116 GLN B N 1
ATOM 3348 C CA . GLN B 1 116 ? 15.516 23.703 -2.881 1 90.31 116 GLN B CA 1
ATOM 3349 C C . GLN B 1 116 ? 16.969 23.516 -3.283 1 90.31 116 GLN B C 1
ATOM 3351 O O . GLN B 1 116 ? 17.328 22.531 -3.908 1 90.31 116 GLN B O 1
ATOM 3356 N N . GLU B 1 117 ? 17.781 24.484 -2.949 1 93.25 117 GLU B N 1
ATOM 3357 C CA . GLU B 1 117 ? 19.188 24.422 -3.279 1 93.25 117 GLU B CA 1
ATOM 3358 C C . GLU B 1 117 ? 19.859 23.188 -2.641 1 93.25 117 GLU B C 1
ATOM 3360 O O . GLU B 1 117 ? 20.688 22.531 -3.264 1 93.25 117 GLU B O 1
ATOM 3365 N N . GLU B 1 118 ? 19.469 22.938 -1.433 1 91.69 118 GLU B N 1
ATOM 3366 C CA . GLU B 1 118 ? 20 21.766 -0.734 1 91.69 118 GLU B CA 1
ATOM 3367 C C . GLU B 1 118 ? 19.547 20.469 -1.401 1 91.69 118 GLU B C 1
ATOM 3369 O O . GLU B 1 118 ? 20.328 19.531 -1.527 1 91.69 118 GLU B O 1
ATOM 3374 N N . VAL B 1 119 ? 18.297 20.391 -1.812 1 88.94 119 VAL B N 1
ATOM 3375 C CA . VAL B 1 119 ? 17.75 19.203 -2.477 1 88.94 119 VAL B CA 1
ATOM 3376 C C . VAL B 1 119 ? 18.531 18.938 -3.764 1 88.94 119 VAL B C 1
ATOM 3378 O O . VAL B 1 119 ? 18.922 17.797 -4.031 1 88.94 119 VAL B O 1
ATOM 3381 N N . GLU B 1 120 ? 18.828 19.969 -4.5 1 89.12 120 GLU B N 1
ATOM 3382 C CA . GLU B 1 120 ? 19.562 19.844 -5.758 1 89.12 120 GLU B CA 1
ATOM 3383 C C . GLU B 1 120 ? 21 19.438 -5.512 1 89.12 120 GLU B C 1
ATOM 3385 O O . GLU B 1 120 ? 21.547 18.594 -6.234 1 89.12 120 GLU B O 1
ATOM 3390 N N . GLU B 1 121 ? 21.531 20 -4.535 1 89.81 121 GLU B N 1
ATOM 3391 C CA . GLU B 1 121 ? 22.938 19.75 -4.219 1 89.81 121 GLU B CA 1
ATOM 3392 C C . GLU B 1 121 ? 23.172 18.297 -3.803 1 89.81 121 GLU B C 1
ATOM 3394 O O . GLU B 1 121 ? 24.172 17.688 -4.188 1 89.81 121 GLU B O 1
ATOM 3399 N N . PHE B 1 122 ? 22.234 17.688 -3.094 1 87.94 122 PHE B N 1
ATOM 3400 C CA . PHE B 1 122 ? 22.484 16.406 -2.463 1 87.94 122 PHE B CA 1
ATOM 3401 C C . PHE B 1 122 ? 21.719 15.289 -3.164 1 87.94 122 PHE B C 1
ATOM 3403 O O . PHE B 1 122 ? 21.734 14.141 -2.715 1 87.94 122 PHE B O 1
ATOM 3410 N N . CYS B 1 123 ? 21.094 15.57 -4.238 1 82.69 123 CYS B N 1
ATOM 3411 C CA . CYS B 1 123 ? 20.156 14.648 -4.883 1 82.69 123 CYS B CA 1
ATOM 3412 C C . CYS B 1 123 ? 20.859 13.359 -5.277 1 82.69 123 CYS B C 1
ATOM 3414 O O . CYS B 1 123 ? 20.234 12.297 -5.348 1 82.69 123 CYS B O 1
ATOM 3416 N N . GLU B 1 124 ? 22.188 13.383 -5.5 1 82.25 124 GLU B N 1
ATOM 3417 C CA . GLU B 1 124 ? 22.922 12.188 -5.906 1 82.25 124 GLU B CA 1
ATOM 3418 C C . GLU B 1 124 ? 23.406 11.398 -4.691 1 82.25 124 GLU B C 1
ATOM 3420 O O . GLU B 1 124 ? 23.969 10.312 -4.832 1 82.25 124 GLU B O 1
ATOM 3425 N N . GLU B 1 125 ? 23.141 11.961 -3.562 1 82.44 125 GLU B N 1
ATOM 3426 C CA . GLU B 1 125 ? 23.656 11.312 -2.361 1 82.44 125 GLU B CA 1
ATOM 3427 C C . GLU B 1 125 ? 22.516 10.852 -1.451 1 82.44 125 GLU B C 1
ATOM 3429 O O . GLU B 1 125 ? 22.484 9.688 -1.036 1 82.44 125 GLU B O 1
ATOM 3434 N N . PHE B 1 126 ? 21.656 11.789 -1.114 1 84.12 126 PHE B N 1
ATOM 3435 C CA . PHE B 1 126 ? 20.516 11.453 -0.27 1 84.12 126 PHE B CA 1
ATOM 3436 C C . PHE B 1 126 ? 19.391 12.469 -0.45 1 84.12 126 PHE B C 1
ATOM 3438 O O . PHE B 1 126 ? 19.578 13.484 -1.121 1 84.12 126 PHE B O 1
ATOM 3445 N N . ASP B 1 127 ? 18.25 12.18 0.121 1 85.75 127 ASP B N 1
ATOM 3446 C CA . ASP B 1 127 ? 17.094 13.062 0.059 1 85.75 127 ASP B CA 1
ATOM 3447 C C . ASP B 1 127 ? 17.188 14.172 1.109 1 85.75 127 ASP B C 1
ATOM 3449 O O . ASP B 1 127 ? 17.016 13.914 2.303 1 85.75 127 ASP B O 1
ATOM 3453 N N . ALA B 1 128 ? 17.359 15.352 0.615 1 88.56 128 ALA B N 1
ATOM 3454 C CA . ALA B 1 128 ? 17.547 16.469 1.535 1 88.56 128 ALA B CA 1
ATOM 3455 C C . ALA B 1 128 ? 16.266 17.281 1.696 1 88.56 128 ALA B C 1
ATOM 3457 O O . ALA B 1 128 ? 16.281 18.422 2.158 1 88.56 128 ALA B O 1
ATOM 3458 N N . THR B 1 129 ? 15.156 16.672 1.311 1 89.06 129 THR B N 1
ATOM 3459 C CA . THR B 1 129 ? 13.875 17.359 1.481 1 89.06 129 THR B CA 1
ATOM 3460 C C . THR B 1 129 ? 13.547 17.516 2.961 1 89.06 129 THR B C 1
ATOM 3462 O O . THR B 1 129 ? 13.734 16.594 3.754 1 89.06 129 THR B O 1
ATOM 3465 N N . ARG B 1 130 ? 13.102 18.734 3.299 1 92.06 130 ARG B N 1
ATOM 3466 C CA . ARG B 1 130 ? 12.656 19.031 4.656 1 92.06 130 ARG B CA 1
ATOM 3467 C C . ARG B 1 130 ? 11.141 19.172 4.719 1 92.06 130 ARG B C 1
ATOM 3469 O O . ARG B 1 130 ? 10.414 18.328 4.168 1 92.06 130 ARG B O 1
ATOM 3476 N N . SER B 1 131 ? 10.617 20.141 5.441 1 92.94 131 SER B N 1
ATOM 3477 C CA . SER B 1 131 ? 9.164 20.266 5.586 1 92.94 131 SER B CA 1
ATOM 3478 C C . SER B 1 131 ? 8.578 21.156 4.492 1 92.94 131 SER B C 1
ATOM 3480 O O . SER B 1 131 ? 9.133 22.203 4.172 1 92.94 131 SER B O 1
ATOM 3482 N N . THR B 1 132 ? 7.484 20.734 3.939 1 90.75 132 THR B N 1
ATOM 3483 C CA . THR B 1 132 ? 6.77 21.531 2.955 1 90.75 132 THR B CA 1
ATOM 3484 C C . THR B 1 132 ? 5.93 22.609 3.645 1 90.75 132 THR B C 1
ATOM 3486 O O . THR B 1 132 ? 5.969 23.781 3.252 1 90.75 132 THR B O 1
ATOM 3489 N N . GLY B 1 133 ? 5.211 22.25 4.586 1 93.94 133 GLY B N 1
ATOM 3490 C CA . GLY B 1 133 ? 4.43 23.203 5.352 1 93.94 133 GLY B CA 1
ATOM 3491 C C . GLY B 1 133 ? 3.182 23.672 4.625 1 93.94 133 GLY B C 1
ATOM 3492 O O . GLY B 1 133 ? 2.912 24.875 4.551 1 93.94 133 GLY B O 1
ATOM 3493 N N . TYR B 1 134 ? 2.4 22.812 4.121 1 92.81 134 TYR B N 1
ATOM 3494 C CA . TYR B 1 134 ? 1.205 23.125 3.352 1 92.81 134 TYR B CA 1
ATOM 3495 C C . TYR B 1 134 ? 0.192 23.875 4.207 1 92.81 134 TYR B C 1
ATOM 3497 O O . TYR B 1 134 ? -0.453 24.828 3.734 1 92.81 134 TYR B O 1
ATOM 3505 N N . LEU B 1 135 ? 0.082 23.531 5.434 1 95.62 135 LEU B N 1
ATOM 3506 C CA . LEU B 1 135 ? -0.926 24.109 6.312 1 95.62 135 LEU B CA 1
ATOM 3507 C C . LEU B 1 135 ? -0.305 25.141 7.242 1 95.62 135 LEU B C 1
ATOM 3509 O O . LEU B 1 135 ? -0.978 25.672 8.133 1 95.62 135 LEU B O 1
ATOM 3513 N N . CYS B 1 136 ? 0.945 25.391 7.035 1 97.06 136 CYS B N 1
ATOM 3514 C CA . CYS B 1 136 ? 1.655 26.328 7.898 1 97.06 136 CYS B CA 1
ATOM 3515 C C . CYS B 1 136 ? 1.694 27.719 7.277 1 97.06 136 CYS B C 1
ATOM 3517 O O . CYS B 1 136 ? 2.41 27.938 6.301 1 97.06 136 CYS B O 1
ATOM 3519 N N . ALA B 1 137 ? 1.039 28.594 7.855 1 97.38 137 ALA B N 1
ATOM 3520 C CA . ALA B 1 137 ? 1.014 29.953 7.332 1 97.38 137 ALA B CA 1
ATOM 3521 C C . ALA B 1 137 ? 2.291 30.703 7.695 1 97.38 137 ALA B C 1
ATOM 3523 O O . ALA B 1 137 ? 2.631 31.703 7.066 1 97.38 137 ALA B O 1
ATOM 3524 N N . ALA B 1 138 ? 2.992 30.188 8.703 1 97.75 138 ALA B N 1
ATOM 3525 C CA . ALA B 1 138 ? 4.133 30.953 9.203 1 97.75 138 ALA B CA 1
ATOM 3526 C C . ALA B 1 138 ? 5.422 30.141 9.094 1 97.75 138 ALA B C 1
ATOM 3528 O O . ALA B 1 138 ? 5.391 28.906 9.062 1 97.75 138 ALA B O 1
ATOM 3529 N N . THR B 1 139 ? 6.465 30.797 8.922 1 97.44 139 THR B N 1
ATOM 3530 C CA . THR B 1 139 ? 7.832 30.406 9.25 1 97.44 139 THR B CA 1
ATOM 3531 C C . THR B 1 139 ? 8.453 31.391 10.234 1 97.44 139 THR B C 1
ATOM 3533 O O . THR B 1 139 ? 7.789 32.344 10.688 1 97.44 139 THR B O 1
ATOM 3536 N N . THR B 1 140 ? 9.719 31.219 10.516 1 97 140 THR B N 1
ATOM 3537 C CA . THR B 1 140 ? 10.359 32.188 11.391 1 97 140 THR B CA 1
ATOM 3538 C C . THR B 1 140 ? 10.43 33.562 10.719 1 97 140 THR B C 1
ATOM 3540 O O . THR B 1 140 ? 10.57 34.594 11.391 1 97 140 THR B O 1
ATOM 3543 N N . ASN B 1 141 ? 10.211 33.625 9.453 1 96.81 141 ASN B N 1
ATOM 3544 C CA . ASN B 1 141 ? 10.367 34.844 8.695 1 96.81 141 ASN B CA 1
ATOM 3545 C C . ASN B 1 141 ? 9.164 35.75 8.859 1 96.81 141 ASN B C 1
ATOM 3547 O O . ASN B 1 141 ? 9.281 36.969 8.742 1 96.81 141 ASN B O 1
ATOM 3551 N N . ASN B 1 142 ? 8.008 35.25 9.117 1 96.88 142 ASN B N 1
ATOM 3552 C CA . ASN B 1 142 ? 6.816 36.094 9.141 1 96.88 142 ASN B CA 1
ATOM 3553 C C . ASN B 1 142 ? 5.973 35.844 10.391 1 96.88 142 ASN B C 1
ATOM 3555 O O . ASN B 1 142 ? 4.875 36.375 10.523 1 96.88 142 ASN B O 1
ATOM 3559 N N . PHE B 1 143 ? 6.496 35.062 11.297 1 98.25 143 PHE B N 1
ATOM 3560 C CA . PHE B 1 143 ? 5.762 34.625 12.484 1 98.25 143 PHE B CA 1
ATOM 3561 C C . PHE B 1 143 ? 5.289 35.844 13.289 1 98.25 143 PHE B C 1
ATOM 3563 O O . PHE B 1 143 ? 4.113 35.938 13.648 1 98.25 143 PHE B O 1
ATOM 3570 N N . GLU B 1 144 ? 6.172 36.719 13.547 1 98.12 144 GLU B N 1
ATOM 3571 C CA . GLU B 1 144 ? 5.84 37.844 14.406 1 98.12 144 GLU B CA 1
ATOM 3572 C C . GLU B 1 144 ? 4.715 38.688 13.805 1 98.12 144 GLU B C 1
ATOM 3574 O O . GLU B 1 144 ? 3.75 39.031 14.492 1 98.12 144 GLU B O 1
ATOM 3579 N N . ARG B 1 145 ? 4.887 38.969 12.578 1 97.31 145 ARG B N 1
ATOM 3580 C CA . ARG B 1 145 ? 3.875 39.75 11.891 1 97.31 145 ARG B CA 1
ATOM 3581 C C . ARG B 1 145 ? 2.518 39.062 11.922 1 97.31 145 ARG B C 1
ATOM 3583 O O . ARG B 1 145 ? 1.501 39.688 12.227 1 97.31 145 ARG B O 1
ATOM 3590 N N . LEU B 1 146 ? 2.453 37.812 11.617 1 97.38 146 LEU B N 1
ATOM 3591 C CA . LEU B 1 146 ? 1.203 37.062 11.594 1 97.38 146 LEU B CA 1
ATOM 3592 C C . LEU B 1 146 ? 0.593 36.969 12.984 1 97.38 146 LEU B C 1
ATOM 3594 O O . LEU B 1 146 ? -0.623 37.094 13.148 1 97.38 146 LEU B O 1
ATOM 3598 N N . LEU B 1 147 ? 1.435 36.781 13.969 1 97.62 147 LEU B N 1
ATOM 3599 C CA . LEU B 1 147 ? 0.963 36.719 15.352 1 97.62 147 LEU B CA 1
ATOM 3600 C C . LEU B 1 147 ? 0.333 38.062 15.75 1 97.62 147 LEU B C 1
ATOM 3602 O O . LEU B 1 147 ? -0.737 38.094 16.359 1 97.62 147 LEU B O 1
ATOM 3606 N N . ASP B 1 148 ? 0.99 39.125 15.359 1 97.38 148 ASP B N 1
ATOM 3607 C CA . ASP B 1 148 ? 0.44 40.469 15.633 1 97.38 148 ASP B CA 1
ATOM 3608 C C . ASP B 1 148 ? -0.938 40.625 15 1 97.38 148 ASP B C 1
ATOM 3610 O O . ASP B 1 148 ? -1.874 41.094 15.648 1 97.38 148 ASP B O 1
ATOM 3614 N N . ASP B 1 149 ? -0.99 40.25 13.781 1 96.88 149 ASP B N 1
ATOM 3615 C CA . ASP B 1 149 ? -2.262 40.375 13.07 1 96.88 149 ASP B CA 1
ATOM 3616 C C . ASP B 1 149 ? -3.355 39.562 13.781 1 96.88 149 ASP B C 1
ATOM 3618 O O . ASP B 1 149 ? -4.492 40.031 13.898 1 96.88 149 ASP B O 1
ATOM 3622 N N . ILE B 1 150 ? -3.033 38.406 14.297 1 96.81 150 ILE B N 1
ATOM 3623 C CA . ILE B 1 150 ? -3.99 37.531 14.969 1 96.81 150 ILE B CA 1
ATOM 3624 C C . ILE B 1 150 ? -4.383 38.156 16.312 1 96.81 150 ILE B C 1
ATOM 3626 O O . ILE B 1 150 ? -5.57 38.25 16.641 1 96.81 150 ILE B O 1
ATOM 3630 N N . LEU B 1 151 ? -3.396 38.625 17.062 1 95.5 151 LEU B N 1
ATOM 3631 C CA . LEU B 1 151 ? -3.637 39.156 18.391 1 95.5 151 LEU B CA 1
ATOM 3632 C C . LEU B 1 151 ? -4.445 40.469 18.328 1 95.5 151 LEU B C 1
ATOM 3634 O O . LEU B 1 151 ? -5.215 40.75 19.25 1 95.5 151 LEU B O 1
ATOM 3638 N N . GLU B 1 152 ? -4.297 41.156 17.203 1 94.94 152 GLU B N 1
ATOM 3639 C CA . GLU B 1 152 ? -4.992 42.438 17.031 1 94.94 152 GLU B CA 1
ATOM 3640 C C . GLU B 1 152 ? -6.293 42.25 16.25 1 94.94 152 GLU B C 1
ATOM 3642 O O . GLU B 1 152 ? -6.922 43.219 15.844 1 94.94 152 GLU B O 1
ATOM 3647 N N . ASN B 1 153 ? -6.652 41.031 15.914 1 94.5 153 ASN B N 1
ATOM 3648 C CA . ASN B 1 153 ? -7.887 40.688 15.227 1 94.5 153 ASN B CA 1
ATOM 3649 C C . ASN B 1 153 ? -7.918 41.219 13.812 1 94.5 153 ASN B C 1
ATOM 3651 O O . ASN B 1 153 ? -8.961 41.688 13.336 1 94.5 153 ASN B O 1
ATOM 3655 N N . ARG B 1 154 ? -6.742 41.25 13.188 1 95.12 154 ARG B N 1
ATOM 3656 C CA . ARG B 1 154 ? -6.633 41.688 11.805 1 95.12 154 ARG B CA 1
ATOM 3657 C C . ARG B 1 154 ? -6.609 40.531 10.836 1 95.12 154 ARG B C 1
ATOM 3659 O O . ARG B 1 154 ? -6.484 40.719 9.625 1 95.12 154 ARG B O 1
ATOM 3666 N N . SER B 1 155 ? -6.621 39.375 11.352 1 94.5 155 SER B N 1
ATOM 3667 C CA . SER B 1 155 ? -6.656 38.156 10.547 1 94.5 155 SER B CA 1
ATOM 3668 C C . SER B 1 155 ? -7.695 37.188 11.086 1 94.5 155 SER B C 1
ATOM 3670 O O . SER B 1 155 ? -7.867 37.062 12.297 1 94.5 155 SER B O 1
ATOM 3672 N N . GLU B 1 156 ? -8.406 36.531 10.148 1 95.31 156 GLU B N 1
ATOM 3673 C CA . GLU B 1 156 ? -9.398 35.531 10.523 1 95.31 156 GLU B CA 1
ATOM 3674 C C . GLU B 1 156 ? -8.984 34.125 10.031 1 95.31 156 GLU B C 1
ATOM 3676 O O . GLU B 1 156 ? -8.5 34 8.906 1 95.31 156 GLU B O 1
ATOM 3681 N N . PRO B 1 157 ? -9.125 33.156 10.898 1 97.06 157 PRO B N 1
ATOM 3682 C CA . PRO B 1 157 ? -8.82 31.797 10.438 1 97.06 157 PRO B CA 1
ATOM 3683 C C . PRO B 1 157 ? -9.859 31.25 9.461 1 97.06 157 PRO B C 1
ATOM 3685 O O . PRO B 1 157 ? -10.992 31.75 9.422 1 97.06 157 PRO B O 1
ATOM 3688 N N . SER B 1 158 ? -9.5 30.328 8.648 1 97 158 SER B N 1
ATOM 3689 C CA . SER B 1 158 ? -10.391 29.594 7.758 1 97 158 SER B CA 1
ATOM 3690 C C . SER B 1 158 ? -10.93 28.328 8.43 1 97 158 SER B C 1
ATOM 3692 O O . SER B 1 158 ? -10.258 27.734 9.281 1 97 158 SER B O 1
ATOM 3694 N N . GLU B 1 159 ? -12.125 27.938 8.031 1 97.06 159 GLU B N 1
ATOM 3695 C CA . GLU B 1 159 ? -12.711 26.688 8.523 1 97.06 159 GLU B CA 1
ATOM 3696 C C . GLU B 1 159 ? -12.422 25.531 7.578 1 97.06 159 GLU B C 1
ATOM 3698 O O . GLU B 1 159 ? -13.039 25.422 6.516 1 97.06 159 GLU B O 1
ATOM 3703 N N . VAL B 1 160 ? -11.523 24.688 7.965 1 97.69 160 VAL B N 1
ATOM 3704 C CA . VAL B 1 160 ? -11.102 23.547 7.148 1 97.69 160 VAL B CA 1
ATOM 3705 C C . VAL B 1 160 ? -11.891 22.312 7.535 1 97.69 160 VAL B C 1
ATOM 3707 O O . VAL B 1 160 ? -12.016 21.984 8.719 1 97.69 160 VAL B O 1
ATOM 3710 N N . SER B 1 161 ? -12.438 21.656 6.531 1 97.94 161 SER B N 1
ATOM 3711 C CA . SER B 1 161 ? -13.281 20.484 6.762 1 97.94 161 SER B CA 1
ATOM 3712 C C . SER B 1 161 ? -12.461 19.312 7.277 1 97.94 161 SER B C 1
ATOM 3714 O O . SER B 1 161 ? -11.289 19.156 6.922 1 97.94 161 SER B O 1
ATOM 3716 N N . ARG B 1 162 ? -13.109 18.5 8.109 1 98.31 162 ARG B N 1
ATOM 3717 C CA . ARG B 1 162 ? -12.57 17.219 8.578 1 98.31 162 ARG B CA 1
ATOM 3718 C C . ARG B 1 162 ? -13.531 16.078 8.273 1 98.31 162 ARG B C 1
ATOM 3720 O O . ARG B 1 162 ? -14.609 16.297 7.711 1 98.31 162 ARG B O 1
ATOM 3727 N N . MET B 1 163 ? -13.094 14.875 8.531 1 98.56 163 MET B N 1
ATOM 3728 C CA . MET B 1 163 ? -13.875 13.688 8.195 1 98.56 163 MET B CA 1
ATOM 3729 C C . MET B 1 163 ? -14.32 12.961 9.461 1 98.56 163 MET B C 1
ATOM 3731 O O . MET B 1 163 ? -13.5 12.656 10.328 1 98.56 163 MET B O 1
ATOM 3735 N N . ALA B 1 164 ? -15.625 12.773 9.57 1 98.44 164 ALA B N 1
ATOM 3736 C CA . ALA B 1 164 ? -16.172 11.945 10.641 1 98.44 164 ALA B CA 1
ATOM 3737 C C . ALA B 1 164 ? -16.156 10.469 10.258 1 98.44 164 ALA B C 1
ATOM 3739 O O . ALA B 1 164 ? -16.453 10.117 9.109 1 98.44 164 ALA B O 1
ATOM 3740 N N . ILE B 1 165 ? -15.82 9.602 11.172 1 98.69 165 ILE B N 1
ATOM 3741 C CA . ILE B 1 165 ? -15.711 8.164 10.953 1 98.69 165 ILE B CA 1
ATOM 3742 C C . ILE B 1 165 ? -16.562 7.418 11.984 1 98.69 165 ILE B C 1
ATOM 3744 O O . ILE B 1 165 ? -16.484 7.703 13.18 1 98.69 165 ILE B O 1
ATOM 3748 N N . SER B 1 166 ? -17.359 6.52 11.562 1 98.5 166 SER B N 1
ATOM 3749 C CA . SER B 1 166 ? -18.094 5.629 12.461 1 98.5 166 SER B CA 1
ATOM 3750 C C . SER B 1 166 ? -17.812 4.168 12.141 1 98.5 166 SER B C 1
ATOM 3752 O O . SER B 1 166 ? -17.578 3.814 10.984 1 98.5 166 SER B O 1
ATOM 3754 N N . VAL B 1 167 ? -17.766 3.352 13.086 1 98.44 167 VAL B N 1
ATOM 3755 C CA . VAL B 1 167 ? -17.656 1.903 12.953 1 98.44 167 VAL B CA 1
ATOM 3756 C C . VAL B 1 167 ? -18.844 1.228 13.633 1 98.44 167 VAL B C 1
ATOM 3758 O O . VAL B 1 167 ? -19.094 1.451 14.82 1 98.44 167 VAL B O 1
ATOM 3761 N N . ASN B 1 168 ? -19.578 0.431 12.875 1 97.5 168 ASN B N 1
ATOM 3762 C CA . ASN B 1 168 ? -20.797 -0.203 13.375 1 97.5 168 ASN B CA 1
ATOM 3763 C C . ASN B 1 168 ? -21.734 0.812 14.031 1 97.5 168 ASN B C 1
ATOM 3765 O O . ASN B 1 168 ? -22.203 0.593 15.141 1 97.5 168 ASN B O 1
ATOM 3769 N N . SER B 1 169 ? -21.781 1.947 13.406 1 95.75 169 SER B N 1
ATOM 3770 C CA . SER B 1 169 ? -22.703 3.023 13.75 1 95.75 169 SER B CA 1
ATOM 3771 C C . SER B 1 169 ? -22.25 3.762 15 1 95.75 169 SER B C 1
ATOM 3773 O O . SER B 1 169 ? -23.047 4.492 15.617 1 95.75 169 SER B O 1
ATOM 3775 N N . LYS B 1 170 ? -21.094 3.471 15.469 1 97.5 170 LYS B N 1
ATOM 3776 C CA . LYS B 1 170 ? -20.516 4.219 16.578 1 97.5 170 LYS B CA 1
ATOM 3777 C C . LYS B 1 170 ? -19.438 5.18 16.094 1 97.5 170 LYS B C 1
ATOM 3779 O O . LYS B 1 170 ? -18.453 4.762 15.484 1 97.5 170 LYS B O 1
ATOM 3784 N N . LEU B 1 171 ? -19.609 6.402 16.422 1 96.94 171 LEU B N 1
ATOM 3785 C CA . LEU B 1 171 ? -18.672 7.441 16.016 1 96.94 171 LEU B CA 1
ATOM 3786 C C . LEU B 1 171 ? -17.328 7.285 16.734 1 96.94 171 LEU B C 1
ATOM 3788 O O . LEU B 1 171 ? -17.297 7.07 17.938 1 96.94 171 LEU B O 1
ATOM 3792 N N . ILE B 1 172 ? -16.25 7.348 15.961 1 95.75 172 ILE B N 1
ATOM 3793 C CA . ILE B 1 172 ? -14.898 7.406 16.531 1 95.75 172 ILE B CA 1
ATOM 3794 C C . ILE B 1 172 ? -14.586 8.836 16.969 1 95.75 172 ILE B C 1
ATOM 3796 O O . ILE B 1 172 ? -15.047 9.797 16.344 1 95.75 172 ILE B O 1
ATOM 3800 N N . SER B 1 173 ? -13.828 9 17.969 1 92.06 173 SER B N 1
ATOM 3801 C CA . SER B 1 173 ? -13.594 10.305 18.594 1 92.06 173 SER B CA 1
ATOM 3802 C C . SER B 1 173 ? -12.68 11.164 17.719 1 92.06 173 SER B C 1
ATOM 3804 O O . SER B 1 173 ? -12.742 12.391 17.766 1 92.06 173 SER B O 1
ATOM 3806 N N . THR B 1 174 ? -11.906 10.617 16.906 1 95 174 THR B N 1
ATOM 3807 C CA . THR B 1 174 ? -10.93 11.359 16.109 1 95 174 THR B CA 1
ATOM 3808 C C . THR B 1 174 ? -11.523 11.75 14.766 1 95 174 THR B C 1
ATOM 3810 O O . THR B 1 174 ? -12.062 10.898 14.047 1 95 174 THR B O 1
ATOM 3813 N N . PHE B 1 175 ? -11.453 13.023 14.445 1 97.56 175 PHE B N 1
ATOM 3814 C CA . PHE B 1 175 ? -11.797 13.523 13.117 1 97.56 175 PHE B CA 1
ATOM 3815 C C . PHE B 1 175 ? -10.555 13.641 12.242 1 97.56 175 PHE B C 1
ATOM 3817 O O . PHE B 1 175 ? -9.57 14.25 12.641 1 97.56 175 PHE B O 1
ATOM 3824 N N . ALA B 1 176 ? -10.578 13.016 11.102 1 98.38 176 ALA B N 1
ATOM 3825 C CA . ALA B 1 176 ? -9.422 13.062 10.211 1 98.38 176 ALA B CA 1
ATOM 3826 C C . ALA B 1 176 ? -9.32 14.406 9.508 1 98.38 176 ALA B C 1
ATOM 3828 O O . ALA B 1 176 ? -10.305 14.906 8.953 1 98.38 176 ALA B O 1
ATOM 3829 N N . LEU B 1 177 ? -8.164 14.961 9.531 1 98.31 177 LEU B N 1
ATOM 3830 C CA . LEU B 1 177 ? -7.922 16.219 8.828 1 98.31 177 LEU B CA 1
ATOM 3831 C C . LEU B 1 177 ? -7.434 15.953 7.406 1 98.31 177 LEU B C 1
ATOM 3833 O O . LEU B 1 177 ? -7.762 16.703 6.484 1 98.31 177 LEU B O 1
ATOM 3837 N N . ASN B 1 178 ? -6.602 14.922 7.223 1 98.12 178 ASN B N 1
ATOM 3838 C CA . ASN B 1 178 ? -6.051 14.578 5.914 1 98.12 178 ASN B CA 1
ATOM 3839 C C . ASN B 1 178 ? -6.809 13.422 5.273 1 98.12 178 ASN B C 1
ATOM 3841 O O . ASN B 1 178 ? -7.582 13.625 4.336 1 98.12 178 ASN B O 1
ATOM 3845 N N . ASP B 1 179 ? -6.602 12.273 5.766 1 98.62 179 ASP B N 1
ATOM 3846 C CA . ASP B 1 179 ? -7.164 11.102 5.102 1 98.62 179 ASP B CA 1
ATOM 3847 C C . ASP B 1 179 ? -7.297 9.93 6.07 1 98.62 179 ASP B C 1
ATOM 3849 O O . ASP B 1 179 ? -6.781 9.977 7.188 1 98.62 179 ASP B O 1
ATOM 3853 N N . IL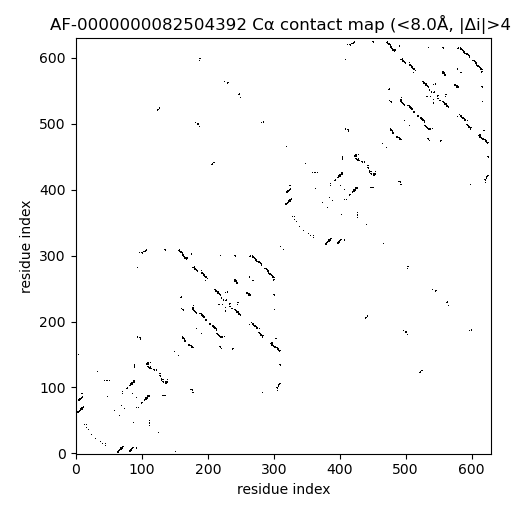E B 1 180 ? -8.031 8.938 5.672 1 98.81 180 ILE B N 1
ATOM 3854 C CA . ILE B 1 180 ? -7.977 7.621 6.293 1 98.81 180 ILE B CA 1
ATOM 3855 C C . ILE B 1 180 ? -7.559 6.578 5.258 1 98.81 180 ILE B C 1
ATOM 3857 O O . ILE B 1 180 ? -7.773 6.766 4.059 1 98.81 180 ILE B O 1
ATOM 3861 N N . LEU B 1 181 ? -6.938 5.543 5.699 1 98.88 181 LEU B N 1
ATOM 3862 C CA . LEU B 1 181 ? -6.672 4.332 4.93 1 98.88 181 LEU B CA 1
ATOM 3863 C C . LEU B 1 181 ? -7.301 3.115 5.598 1 98.88 181 LEU B C 1
ATOM 3865 O O . LEU B 1 181 ? -6.992 2.805 6.75 1 98.88 181 LEU B O 1
ATOM 3869 N N . VAL B 1 182 ? -8.234 2.5 4.961 1 98.94 182 VAL B N 1
ATOM 3870 C CA . VAL B 1 182 ? -8.797 1.224 5.391 1 98.94 182 VAL B CA 1
ATOM 3871 C C . VAL B 1 182 ? -8.094 0.079 4.668 1 98.94 182 VAL B C 1
ATOM 3873 O O . VAL B 1 182 ? -8.195 -0.046 3.443 1 98.94 182 VAL B O 1
ATOM 3876 N N . ALA B 1 183 ? -7.398 -0.751 5.414 1 98.88 183 ALA B N 1
ATOM 3877 C CA . ALA B 1 183 ? -6.586 -1.761 4.742 1 98.88 183 ALA B CA 1
ATOM 3878 C C . ALA B 1 183 ? -6.219 -2.895 5.691 1 98.88 183 ALA B C 1
ATOM 3880 O O . ALA B 1 183 ? -6.309 -2.742 6.914 1 98.88 183 ALA B O 1
ATOM 3881 N N . HIS B 1 184 ? -5.859 -4.012 5.141 1 98.69 184 HIS B N 1
ATOM 3882 C CA . HIS B 1 184 ? -5.176 -5.043 5.914 1 98.69 184 HIS B CA 1
ATOM 3883 C C . HIS B 1 184 ? -3.881 -4.516 6.52 1 98.69 184 HIS B C 1
ATOM 3885 O O . HIS B 1 184 ? -3.16 -3.748 5.875 1 98.69 184 HIS B O 1
ATOM 3891 N N . PRO B 1 185 ? -3.562 -4.934 7.754 1 98.19 185 PRO B N 1
ATOM 3892 C CA . PRO B 1 185 ? -2.355 -4.406 8.391 1 98.19 185 PRO B CA 1
ATOM 3893 C C . PRO B 1 185 ? -1.076 -4.805 7.66 1 98.19 185 PRO B C 1
ATOM 3895 O O . PRO B 1 185 ? -0.055 -4.121 7.777 1 98.19 185 PRO B O 1
ATOM 3898 N N . CYS B 1 186 ? -1.062 -5.852 6.922 1 98.19 186 CYS B N 1
ATOM 3899 C CA . CYS B 1 186 ? 0.061 -6.242 6.074 1 98.19 186 CYS B CA 1
ATOM 3900 C C . CYS B 1 186 ? -0.075 -5.652 4.68 1 98.19 186 CYS B C 1
ATOM 3902 O O . CYS B 1 186 ? -1.044 -5.934 3.971 1 98.19 186 CYS B O 1
ATOM 3904 N N . PRO B 1 187 ? 0.922 -4.863 4.254 1 98.31 187 PRO B N 1
ATOM 3905 C CA . PRO B 1 187 ? 0.801 -4.188 2.963 1 98.31 187 PRO B CA 1
ATOM 3906 C C . PRO B 1 187 ? 0.829 -5.156 1.783 1 98.31 187 PRO B C 1
ATOM 3908 O O . PRO B 1 187 ? 0.514 -4.77 0.655 1 98.31 187 PRO B O 1
ATOM 3911 N N . ALA B 1 188 ? 1.187 -6.379 1.993 1 97.94 188 ALA B N 1
ATOM 3912 C CA . ALA B 1 188 ? 1.274 -7.363 0.919 1 97.94 188 ALA B CA 1
ATOM 3913 C C . ALA B 1 188 ? 0.043 -8.266 0.897 1 97.94 188 ALA B C 1
ATOM 3915 O O . ALA B 1 188 ? 0.003 -9.258 0.166 1 97.94 188 ALA B O 1
ATOM 3916 N N . THR B 1 189 ? -0.879 -8.016 1.71 1 97.25 189 THR B N 1
ATOM 3917 C CA . THR B 1 189 ? -2.1 -8.812 1.782 1 97.25 189 THR B CA 1
ATOM 3918 C C . THR B 1 189 ? -3.271 -8.062 1.153 1 97.25 189 THR B C 1
ATOM 3920 O O . THR B 1 189 ? -3.404 -6.848 1.328 1 97.25 189 THR B O 1
ATOM 3923 N N . VAL B 1 190 ? -4.109 -8.781 0.525 1 96 190 VAL B N 1
ATOM 3924 C CA . VAL B 1 190 ? -5.277 -8.219 -0.147 1 96 190 VAL B CA 1
ATOM 3925 C C . VAL B 1 190 ? -6.305 -7.77 0.889 1 96 190 VAL B C 1
ATOM 3927 O O . VAL B 1 190 ? -6.559 -8.477 1.867 1 96 190 VAL B O 1
ATOM 3930 N N . SER B 1 191 ? -6.832 -6.602 0.681 1 97.56 191 SER B N 1
ATOM 3931 C CA . SER B 1 191 ? -7.992 -6.113 1.415 1 97.56 191 SER B CA 1
ATOM 3932 C C . SER B 1 191 ? -9.281 -6.395 0.653 1 97.56 191 SER B C 1
ATOM 3934 O O . SER B 1 191 ? -9.352 -6.188 -0.56 1 97.56 191 SER B O 1
ATOM 3936 N N . ARG B 1 192 ? -10.281 -6.906 1.35 1 95.12 192 ARG B N 1
ATOM 3937 C CA . ARG B 1 192 ? -11.586 -7.184 0.759 1 95.12 192 ARG B CA 1
ATOM 3938 C C . ARG B 1 192 ? -12.68 -6.359 1.433 1 95.12 192 ARG B C 1
ATOM 3940 O O . ARG B 1 192 ? -12.844 -6.414 2.652 1 95.12 192 ARG B O 1
ATOM 3947 N N . PHE B 1 193 ? -13.391 -5.637 0.646 1 96.19 193 PHE B N 1
ATOM 3948 C CA . PHE B 1 193 ? -14.445 -4.777 1.167 1 96.19 193 PHE B CA 1
ATOM 3949 C C . PHE B 1 193 ? -15.414 -4.379 0.062 1 96.19 193 PHE B C 1
ATOM 3951 O O . PHE B 1 193 ? -15.148 -4.617 -1.119 1 96.19 193 PHE B O 1
ATOM 3958 N N . SER B 1 194 ? -16.516 -3.887 0.415 1 94.75 194 SER B N 1
ATOM 3959 C CA . SER B 1 194 ? -17.453 -3.221 -0.489 1 94.75 194 SER B CA 1
ATOM 3960 C C . SER B 1 194 ? -17.781 -1.811 -0.005 1 94.75 194 SER B C 1
ATOM 3962 O O . SER B 1 194 ? -17.562 -1.484 1.163 1 94.75 194 SER B O 1
ATOM 3964 N N . PHE B 1 195 ? -18.156 -0.986 -0.913 1 96.44 195 PHE B N 1
ATOM 3965 C CA . PHE B 1 195 ? -18.609 0.331 -0.478 1 96.44 195 PHE B CA 1
ATOM 3966 C C . PHE B 1 195 ? -19.656 0.892 -1.438 1 96.44 195 PHE B C 1
ATOM 3968 O O . PHE B 1 195 ? -19.812 0.396 -2.557 1 96.44 195 PHE B O 1
ATOM 3975 N N . ARG B 1 196 ? -20.359 1.812 -0.986 1 95.75 196 ARG B N 1
ATOM 3976 C CA . ARG B 1 196 ? -21.328 2.586 -1.764 1 95.75 196 ARG B CA 1
ATOM 3977 C C . ARG B 1 196 ? -21.438 4.012 -1.232 1 95.75 196 ARG B C 1
ATOM 3979 O O . ARG B 1 196 ? -21.078 4.281 -0.084 1 95.75 196 ARG B O 1
ATOM 3986 N N . ILE B 1 197 ? -21.844 4.855 -2.025 1 97 197 ILE B N 1
ATOM 3987 C CA . ILE B 1 197 ? -22.125 6.238 -1.654 1 97 197 ILE B CA 1
ATOM 3988 C C . ILE B 1 197 ? -23.641 6.426 -1.49 1 97 197 ILE B C 1
ATOM 3990 O O . ILE B 1 197 ? -24.422 5.953 -2.316 1 97 197 ILE B O 1
ATOM 3994 N N . ARG B 1 198 ? -24.016 7.059 -0.434 1 95.81 198 ARG B N 1
ATOM 3995 C CA . ARG B 1 198 ? -25.422 7.258 -0.137 1 95.81 198 ARG B CA 1
ATOM 3996 C C . ARG B 1 198 ? -25.75 8.742 -0.011 1 95.81 198 ARG B C 1
ATOM 3998 O O . ARG B 1 198 ? -24.891 9.547 0.337 1 95.81 198 ARG B O 1
ATOM 4005 N N . LYS B 1 199 ? -26.969 9.016 -0.327 1 93.81 199 LYS B N 1
ATOM 4006 C CA . LYS B 1 199 ? -27.562 10.328 -0.103 1 93.81 199 LYS B CA 1
ATOM 4007 C C . LYS B 1 199 ? -28.984 10.203 0.444 1 93.81 199 LYS B C 1
ATOM 4009 O O . LYS B 1 199 ? -29.812 9.484 -0.12 1 93.81 199 LYS B O 1
ATOM 4014 N N . ASP B 1 200 ? -29.297 10.898 1.479 1 88.38 200 ASP B N 1
ATOM 4015 C CA . ASP B 1 200 ? -30.625 10.914 2.084 1 88.38 200 ASP B CA 1
ATOM 4016 C C . ASP B 1 200 ? -31.141 9.492 2.305 1 88.38 200 ASP B C 1
ATOM 4018 O O . ASP B 1 200 ? -32.281 9.188 1.979 1 88.38 200 ASP B O 1
ATOM 4022 N N . GLY B 1 201 ? -30.281 8.617 2.674 1 80.88 201 GLY B N 1
ATOM 4023 C CA . GLY B 1 201 ? -30.688 7.254 3.01 1 80.88 201 GLY B CA 1
ATOM 4024 C C . GLY B 1 201 ? -30.734 6.336 1.806 1 80.88 201 GLY B C 1
ATOM 4025 O O . GLY B 1 201 ? -30.891 5.121 1.951 1 80.88 201 GLY B O 1
ATOM 4026 N N . ALA B 1 202 ? -30.578 6.926 0.636 1 86.5 202 ALA B N 1
ATOM 4027 C CA . ALA B 1 202 ? -30.641 6.129 -0.585 1 86.5 202 ALA B CA 1
ATOM 4028 C C . ALA B 1 202 ? -29.266 5.953 -1.211 1 86.5 202 ALA B C 1
ATOM 4030 O O . ALA B 1 202 ? -28.422 6.852 -1.142 1 86.5 202 ALA B O 1
ATOM 4031 N N . SER B 1 203 ? -29.125 4.812 -1.801 1 85.88 203 SER B N 1
ATOM 4032 C CA . SER B 1 203 ? -27.859 4.57 -2.494 1 85.88 203 SER B CA 1
ATOM 4033 C C . SER B 1 203 ? -27.797 5.344 -3.807 1 85.88 203 SER B C 1
ATOM 4035 O O . SER B 1 203 ? -28.734 5.32 -4.598 1 85.88 203 SER B O 1
ATOM 4037 N N . ARG B 1 204 ? -26.75 6.023 -3.994 1 84.81 204 ARG B N 1
ATOM 4038 C CA . ARG B 1 204 ? -26.516 6.785 -5.219 1 84.81 204 ARG B CA 1
ATOM 4039 C C . ARG B 1 204 ? -25.75 5.957 -6.242 1 84.81 204 ARG B C 1
ATOM 4041 O O . ARG B 1 204 ? -25.844 6.219 -7.445 1 84.81 204 ARG B O 1
ATOM 4048 N N . THR B 1 205 ? -25.031 4.977 -5.699 1 84.19 205 THR B N 1
ATOM 4049 C CA . THR B 1 205 ? -24.234 4.125 -6.566 1 84.19 205 THR B CA 1
ATOM 4050 C C . THR B 1 205 ? -24.516 2.65 -6.289 1 84.19 205 THR B C 1
ATOM 4052 O O . THR B 1 205 ? -25.078 2.307 -5.25 1 84.19 205 THR B O 1
ATOM 4055 N N . SER B 1 206 ? -24.188 1.91 -7.254 1 85.81 206 SER B N 1
ATOM 4056 C CA . SER B 1 206 ? -24.234 0.47 -7.02 1 85.81 206 SER B CA 1
ATOM 4057 C C . SER B 1 206 ? -23.188 0.051 -5.98 1 85.81 206 SER B C 1
ATOM 4059 O O . SER B 1 206 ? -22.25 0.798 -5.695 1 85.81 206 SER B O 1
ATOM 4061 N N . LEU B 1 207 ? -23.469 -1.024 -5.395 1 90.81 207 LEU B N 1
ATOM 4062 C CA . LEU B 1 207 ? -22.484 -1.605 -4.488 1 90.81 207 LEU B CA 1
ATOM 4063 C C . LEU B 1 207 ? -21.234 -2.012 -5.246 1 90.81 207 LEU B C 1
ATOM 4065 O O . LEU B 1 207 ? -21.312 -2.688 -6.273 1 90.81 207 LEU B O 1
ATOM 4069 N N . LEU B 1 208 ? -20.156 -1.53 -4.832 1 92.75 208 LEU B N 1
ATOM 4070 C CA . LEU B 1 208 ? -18.875 -1.893 -5.43 1 92.75 208 LEU B CA 1
ATOM 4071 C C . LEU B 1 208 ? -18.109 -2.867 -4.535 1 92.75 208 LEU B C 1
ATOM 4073 O O . LEU B 1 208 ? -17.797 -2.551 -3.387 1 92.75 208 LEU B O 1
ATOM 4077 N N . ASN B 1 209 ? -17.875 -4.035 -5.023 1 91.56 209 ASN B N 1
ATOM 4078 C CA . ASN B 1 209 ? -17.031 -5.02 -4.348 1 91.56 209 ASN B CA 1
ATOM 4079 C C . ASN B 1 209 ? -15.57 -4.906 -4.781 1 91.56 209 ASN B C 1
ATOM 4081 O O . ASN B 1 209 ? -15.273 -4.91 -5.973 1 91.56 209 ASN B O 1
ATOM 4085 N N . CYS B 1 210 ? -14.711 -4.844 -3.762 1 93.62 210 CYS B N 1
ATOM 4086 C CA . CYS B 1 210 ? -13.336 -4.523 -4.113 1 93.62 210 CYS B CA 1
ATOM 4087 C C . CYS B 1 210 ? -12.367 -5.512 -3.471 1 93.62 210 CYS B C 1
ATOM 4089 O O . CYS B 1 210 ? -12.523 -5.875 -2.305 1 93.62 210 CYS B O 1
ATOM 4091 N N . LYS B 1 211 ? -11.445 -6.004 -4.227 1 94.81 211 LYS B N 1
ATOM 4092 C CA . LYS B 1 211 ? -10.172 -6.574 -3.801 1 94.81 211 LYS B CA 1
ATOM 4093 C C . LYS B 1 211 ? -9.008 -5.648 -4.152 1 94.81 211 LYS B C 1
ATOM 4095 O O . LYS B 1 211 ? -8.844 -5.27 -5.312 1 94.81 211 LYS B O 1
ATOM 4100 N N . SER B 1 212 ? -8.266 -5.23 -3.158 1 97.38 212 SER B N 1
ATOM 4101 C CA . SER B 1 212 ? -7.246 -4.215 -3.393 1 97.38 212 SER B CA 1
ATOM 4102 C C . SER B 1 212 ? -6.238 -4.164 -2.246 1 97.38 212 SER B C 1
ATOM 4104 O O . SER B 1 212 ? -6.25 -5.027 -1.365 1 97.38 212 SER B O 1
ATOM 4106 N N . SER B 1 213 ? -5.316 -3.162 -2.344 1 98 213 SER B N 1
ATOM 4107 C CA . SER B 1 213 ? -4.391 -2.941 -1.236 1 98 213 SER B CA 1
ATOM 4108 C C . SER B 1 213 ? -4.992 -2 -0.197 1 98 213 SER B C 1
ATOM 4110 O O . SER B 1 213 ? -4.316 -1.605 0.755 1 98 213 SER B O 1
ATOM 4112 N N . GLY B 1 214 ? -6.254 -1.618 -0.375 1 98.44 214 GLY B N 1
ATOM 4113 C CA . GLY B 1 214 ? -6.941 -0.774 0.588 1 98.44 214 GLY B CA 1
ATOM 4114 C C . GLY B 1 214 ? -7.746 0.338 -0.06 1 98.44 214 GLY B C 1
ATOM 4115 O O . GLY B 1 214 ? -7.77 0.46 -1.286 1 98.44 214 GLY B O 1
ATOM 4116 N N . LEU B 1 215 ? -8.414 1.072 0.772 1 98.81 215 LEU B N 1
ATOM 4117 C CA . LEU B 1 215 ? -9.219 2.219 0.366 1 98.81 215 LEU B CA 1
ATOM 4118 C C . LEU B 1 215 ? -8.766 3.484 1.082 1 98.81 215 LEU B C 1
ATOM 4120 O O . LEU B 1 215 ? -8.719 3.525 2.314 1 98.81 215 LEU B O 1
ATOM 4124 N N . ARG B 1 216 ? -8.383 4.473 0.285 1 98.81 216 ARG B N 1
ATOM 4125 C CA . ARG B 1 216 ? -8.039 5.773 0.842 1 98.81 216 ARG B CA 1
ATOM 4126 C C . ARG B 1 216 ? -9.164 6.777 0.633 1 98.81 216 ARG B C 1
ATOM 4128 O O . ARG B 1 216 ? -9.758 6.836 -0.447 1 98.81 216 ARG B O 1
ATOM 4135 N N . VAL B 1 217 ? -9.508 7.5 1.658 1 98.88 217 VAL B N 1
ATOM 4136 C CA . VAL B 1 217 ? -10.469 8.602 1.569 1 98.88 217 VAL B CA 1
ATOM 4137 C C . VAL B 1 217 ? -9.859 9.859 2.184 1 98.88 217 VAL B C 1
ATOM 4139 O O . VAL B 1 217 ? -9.336 9.828 3.299 1 98.88 217 VAL B O 1
ATOM 4142 N N . SER B 1 218 ? -9.906 10.914 1.489 1 98.81 218 SER B N 1
ATOM 4143 C CA . SER B 1 218 ? -9.211 12.117 1.958 1 98.81 218 SER B CA 1
ATOM 4144 C C . SER B 1 218 ? -10.148 13.32 1.973 1 98.81 218 SER B C 1
ATOM 4146 O O . SER B 1 218 ? -11.133 13.359 1.228 1 98.81 218 SER B O 1
ATOM 4148 N N . THR B 1 219 ? -9.906 14.242 2.859 1 98.69 219 THR B N 1
ATOM 4149 C CA . THR B 1 219 ? -10.5 15.57 2.83 1 98.69 219 THR B CA 1
ATOM 4150 C C . THR B 1 219 ? -9.82 16.453 1.779 1 98.69 219 THR B C 1
ATOM 4152 O O . THR B 1 219 ? -8.875 16 1.116 1 98.69 219 THR B O 1
ATOM 4155 N N . ALA B 1 220 ? -10.32 17.703 1.66 1 98.06 220 ALA B N 1
ATOM 4156 C CA . ALA B 1 220 ? -9.68 18.656 0.761 1 98.06 220 ALA B CA 1
ATOM 4157 C C . ALA B 1 220 ? -8.258 18.969 1.212 1 98.06 220 ALA B C 1
ATOM 4159 O O . ALA B 1 220 ? -7.336 19.031 0.392 1 98.06 220 ALA B O 1
ATOM 4160 N N . ALA B 1 221 ? -8.047 19.141 2.502 1 97.31 221 ALA B N 1
ATOM 4161 C CA . ALA B 1 221 ? -6.711 19.406 3.035 1 97.31 221 ALA B CA 1
ATOM 4162 C C . ALA B 1 221 ? -5.758 18.266 2.725 1 97.31 221 ALA B C 1
ATOM 4164 O O . ALA B 1 221 ? -4.613 18.484 2.32 1 97.31 221 ALA B O 1
ATOM 4165 N N . GLY B 1 222 ? -6.281 17.031 2.795 1 97.69 222 GLY B N 1
ATOM 4166 C CA . GLY B 1 222 ? -5.465 15.852 2.57 1 97.69 222 GLY B CA 1
ATOM 4167 C C . GLY B 1 222 ? -5.262 15.539 1.102 1 97.69 222 GLY B C 1
ATOM 4168 O O . GLY B 1 222 ? -4.477 14.648 0.754 1 97.69 222 GLY B O 1
ATOM 4169 N N . SER B 1 223 ? -5.914 16.25 0.177 1 97.81 223 SER B N 1
ATOM 4170 C CA . SER B 1 223 ? -5.863 15.945 -1.249 1 97.81 223 SER B CA 1
ATOM 4171 C C . SER B 1 223 ? -4.473 16.203 -1.821 1 97.81 223 SER B C 1
ATOM 4173 O O . SER B 1 223 ? -4.133 15.688 -2.889 1 97.81 223 SER B O 1
ATOM 4175 N N . THR B 1 224 ? -3.602 16.953 -1.094 1 94.19 224 THR B N 1
ATOM 4176 C CA . THR B 1 224 ? -2.256 17.266 -1.564 1 94.19 224 THR B CA 1
ATOM 4177 C C . THR B 1 224 ? -1.231 16.344 -0.919 1 94.19 224 THR B C 1
ATOM 4179 O O . THR B 1 224 ? -0.03 16.469 -1.165 1 94.19 224 THR B O 1
ATOM 4182 N N . ALA B 1 225 ? -1.698 15.43 -0.103 1 95.44 225 ALA B N 1
ATOM 4183 C CA . ALA B 1 225 ? -0.815 14.523 0.631 1 95.44 225 ALA B CA 1
ATOM 4184 C C . ALA B 1 225 ? -0.85 13.117 0.038 1 95.44 225 ALA B C 1
ATOM 4186 O O . ALA B 1 225 ? -0.587 12.938 -1.153 1 95.44 225 ALA B O 1
ATOM 4187 N N . ALA B 1 226 ? -1.178 12.102 0.827 1 96.62 226 ALA B N 1
ATOM 4188 C CA . ALA B 1 226 ? -1.161 10.703 0.382 1 96.62 226 ALA B CA 1
ATOM 4189 C C . ALA B 1 226 ? -2.098 10.5 -0.805 1 96.62 226 ALA B C 1
ATOM 4191 O O . ALA B 1 226 ? -1.818 9.688 -1.69 1 96.62 226 ALA B O 1
ATOM 4192 N N . MET B 1 227 ? -3.193 11.211 -0.859 1 97.88 227 MET B N 1
ATOM 4193 C CA . MET B 1 227 ? -4.137 11.094 -1.966 1 97.88 227 MET B CA 1
ATOM 4194 C C . MET B 1 227 ? -3.479 11.469 -3.289 1 97.88 227 MET B C 1
ATOM 4196 O O . MET B 1 227 ? -3.629 10.758 -4.285 1 97.88 227 MET B O 1
ATOM 4200 N N . LEU B 1 228 ? -2.787 12.539 -3.234 1 96.56 228 LEU B N 1
ATOM 4201 C CA . LEU B 1 228 ? -2.104 12.961 -4.449 1 96.56 228 LEU B CA 1
ATOM 4202 C C . LEU B 1 228 ? -1.065 11.93 -4.879 1 96.56 228 LEU B C 1
ATOM 4204 O O . LEU B 1 228 ? -0.949 11.609 -6.062 1 96.56 228 LEU B O 1
ATOM 4208 N N . SER B 1 229 ? -0.32 11.406 -3.967 1 95.62 229 SER B N 1
ATOM 4209 C CA . SER B 1 229 ? 0.68 10.383 -4.246 1 95.62 229 SER B CA 1
ATOM 4210 C C . SER B 1 229 ? 0.041 9.141 -4.859 1 95.62 229 SER B C 1
ATOM 4212 O O . SER B 1 229 ? 0.671 8.438 -5.656 1 95.62 229 SER B O 1
ATOM 4214 N N . ALA B 1 230 ? -1.188 8.852 -4.477 1 95.56 230 ALA B N 1
ATOM 4215 C CA . ALA B 1 230 ? -1.908 7.668 -4.938 1 95.56 230 ALA B CA 1
ATOM 4216 C C . ALA B 1 230 ? -2.484 7.887 -6.336 1 95.56 230 ALA B C 1
ATOM 4218 O O . ALA B 1 230 ? -3.059 6.969 -6.926 1 95.56 230 ALA B O 1
ATOM 4219 N N . GLY B 1 231 ? -2.348 9.039 -6.836 1 94 231 GLY B N 1
ATOM 4220 C CA . GLY B 1 231 ? -2.85 9.32 -8.172 1 94 231 GLY B CA 1
ATOM 4221 C C . GLY B 1 231 ? -4.125 10.141 -8.164 1 94 231 GLY B C 1
ATOM 4222 O O . GLY B 1 231 ? -4.75 10.328 -9.211 1 94 231 GLY B O 1
ATOM 4223 N N . GLY B 1 232 ? -4.539 10.625 -7.02 1 97.31 232 GLY B N 1
ATOM 4224 C CA . GLY B 1 232 ? -5.684 11.523 -6.938 1 97.31 232 GLY B CA 1
ATOM 4225 C C . GLY B 1 232 ? -5.371 12.93 -7.406 1 97.31 232 GLY B C 1
ATOM 4226 O O . GLY B 1 232 ? -4.379 13.148 -8.109 1 97.31 232 GLY B O 1
ATOM 4227 N N . PHE B 1 233 ? -6.344 13.836 -7.09 1 97.5 233 PHE B N 1
ATOM 4228 C CA . PHE B 1 233 ? -6.141 15.219 -7.516 1 97.5 233 PHE B CA 1
ATOM 4229 C C . PHE B 1 233 ? -6.289 16.172 -6.34 1 97.5 233 PHE B C 1
ATOM 4231 O O . PHE B 1 233 ? -6.934 15.844 -5.34 1 97.5 233 PHE B O 1
ATOM 4238 N N . THR B 1 234 ? -5.664 17.281 -6.477 1 97.06 234 THR B N 1
ATOM 4239 C CA . THR B 1 234 ? -5.746 18.344 -5.473 1 97.06 234 THR B CA 1
ATOM 4240 C C . THR B 1 234 ? -7.133 18.969 -5.469 1 97.06 234 THR B C 1
ATOM 4242 O O . THR B 1 234 ? -7.703 19.234 -6.527 1 97.06 234 THR B O 1
ATOM 4245 N N . MET B 1 235 ? -7.641 19.234 -4.32 1 97.62 235 MET B N 1
ATOM 4246 C CA . MET B 1 235 ? -8.922 19.922 -4.156 1 97.62 235 MET B CA 1
ATOM 4247 C C . MET B 1 235 ? -8.734 21.297 -3.541 1 97.62 235 MET B C 1
ATOM 4249 O O . MET B 1 235 ? -7.766 21.531 -2.822 1 97.62 235 MET B O 1
ATOM 4253 N N . PRO B 1 236 ? -9.711 22.203 -3.855 1 96.44 236 PRO B N 1
ATOM 4254 C CA . PRO B 1 236 ? -9.648 23.469 -3.102 1 96.44 236 PRO B CA 1
ATOM 4255 C C . PRO B 1 236 ? -9.695 23.25 -1.591 1 96.44 236 PRO B C 1
ATOM 4257 O O . PRO B 1 236 ? -10.547 22.5 -1.096 1 96.44 236 PRO B O 1
ATOM 4260 N N . ILE B 1 237 ? -8.867 23.828 -0.887 1 96.31 237 ILE B N 1
ATOM 4261 C CA . ILE B 1 237 ? -8.594 23.516 0.51 1 96.31 237 ILE B CA 1
ATOM 4262 C C . ILE B 1 237 ? -9.867 23.688 1.338 1 96.31 237 ILE B C 1
ATOM 4264 O O . ILE B 1 237 ? -10.039 23.016 2.357 1 96.31 237 ILE B O 1
ATOM 4268 N N . LEU B 1 238 ? -10.82 24.547 0.901 1 96.81 238 LEU B N 1
ATOM 4269 C CA . LEU B 1 238 ? -12.016 24.797 1.702 1 96.81 238 LEU B CA 1
ATOM 4270 C C . LEU B 1 238 ? -13.18 23.922 1.236 1 96.81 238 LEU B C 1
ATOM 4272 O O . LEU B 1 238 ? -14.281 24.016 1.776 1 96.81 238 LEU B O 1
ATOM 4276 N N . SER B 1 239 ? -12.914 23.125 0.26 1 97.88 239 SER B N 1
ATOM 4277 C CA . SER B 1 239 ? -13.945 22.188 -0.173 1 97.88 239 SER B CA 1
ATOM 4278 C C . SER B 1 239 ? -14.398 21.281 0.974 1 97.88 239 SER B C 1
ATOM 4280 O O . SER B 1 239 ? -13.578 20.859 1.794 1 97.88 239 SER B O 1
ATOM 4282 N N . LYS B 1 240 ? -15.68 20.938 0.962 1 97.94 240 LYS B N 1
ATOM 4283 C CA . LYS B 1 240 ? -16.234 20.062 1.98 1 97.94 240 LYS B CA 1
ATOM 4284 C C . LYS B 1 240 ? -16.438 18.641 1.433 1 97.94 240 LYS B C 1
ATOM 4286 O O . LYS B 1 240 ? -17.016 17.797 2.104 1 97.94 240 LYS B O 1
ATOM 4291 N N . GLU B 1 241 ? -15.984 18.453 0.257 1 98.25 241 GLU B N 1
ATOM 4292 C CA . GLU B 1 241 ? -16.109 17.141 -0.368 1 98.25 241 GLU B CA 1
ATOM 4293 C C . GLU B 1 241 ? -14.969 16.219 0.065 1 98.25 241 GLU B C 1
ATOM 4295 O O . GLU B 1 241 ? -13.914 16.672 0.497 1 98.25 241 GLU B O 1
ATOM 4300 N N . LEU B 1 242 ? -15.281 14.961 -0.01 1 98.75 242 LEU B N 1
ATOM 4301 C CA . LEU B 1 242 ? -14.242 13.953 0.157 1 98.75 242 LEU B CA 1
ATOM 4302 C C . LEU B 1 242 ? -13.852 13.344 -1.187 1 98.75 242 LEU B C 1
ATOM 4304 O O . LEU B 1 242 ? -14.641 13.359 -2.131 1 98.75 242 LEU B O 1
ATOM 4308 N N . GLN B 1 243 ? -12.648 12.961 -1.301 1 98.75 243 GLN B N 1
ATOM 4309 C CA . GLN B 1 243 ? -12.133 12.195 -2.428 1 98.75 243 GLN B CA 1
ATOM 4310 C C . GLN B 1 243 ? -11.75 10.781 -1.998 1 98.75 243 GLN B C 1
ATOM 4312 O O . GLN B 1 243 ? -11.164 10.586 -0.933 1 98.75 243 GLN B O 1
ATOM 4317 N N . TYR B 1 244 ? -12.156 9.758 -2.754 1 98.62 244 TYR B N 1
ATOM 4318 C CA . TYR B 1 244 ? -11.758 8.398 -2.42 1 98.62 244 TYR B CA 1
ATOM 4319 C C . TYR B 1 244 ? -10.992 7.754 -3.57 1 98.62 244 TYR B C 1
ATOM 4321 O O . TYR B 1 244 ? -11.141 8.156 -4.727 1 98.62 244 TYR B O 1
ATOM 4329 N N . MET B 1 245 ? -10.164 6.801 -3.24 1 98.06 245 MET B N 1
ATOM 4330 C CA . MET B 1 245 ? -9.375 6.027 -4.195 1 98.06 245 MET B CA 1
ATOM 4331 C C . MET B 1 245 ? -9.172 4.602 -3.701 1 98.06 245 MET B C 1
ATOM 4333 O O . MET B 1 245 ? -8.664 4.387 -2.598 1 98.06 245 MET B O 1
ATOM 4337 N N . VAL B 1 246 ? -9.648 3.629 -4.477 1 98.19 246 VAL B N 1
ATOM 4338 C CA . VAL B 1 246 ? -9.297 2.234 -4.223 1 98.19 246 VAL B CA 1
ATOM 4339 C C . VAL B 1 246 ? -7.855 1.977 -4.652 1 98.19 246 VAL B C 1
ATOM 4341 O O . VAL B 1 246 ? -7.504 2.168 -5.816 1 98.19 246 VAL B O 1
ATOM 4344 N N . ARG B 1 247 ? -7.008 1.563 -3.709 1 97.81 247 ARG B N 1
ATOM 4345 C CA . ARG B 1 247 ? -5.586 1.386 -3.977 1 97.81 247 ARG B CA 1
ATOM 4346 C C . ARG B 1 247 ? -5.324 0.07 -4.703 1 97.81 247 ARG B C 1
ATOM 4348 O O . ARG B 1 247 ? -5.691 -1 -4.211 1 97.81 247 ARG B O 1
ATOM 4355 N N . GLU B 1 248 ? -4.699 0.112 -5.898 1 97.06 248 GLU B N 1
ATOM 4356 C CA . GLU B 1 248 ? -4.273 -1.064 -6.648 1 97.06 248 GLU B CA 1
ATOM 4357 C C . GLU B 1 248 ? -5.41 -2.078 -6.773 1 97.06 248 GLU B C 1
ATOM 4359 O O . GLU B 1 248 ? -5.262 -3.234 -6.375 1 97.06 248 GLU B O 1
ATOM 4364 N N . PRO B 1 249 ? -6.543 -1.656 -7.324 1 96.69 249 PRO B N 1
ATOM 4365 C CA . PRO B 1 249 ? -7.684 -2.568 -7.441 1 96.69 249 PRO B CA 1
ATOM 4366 C C . PRO B 1 249 ? -7.367 -3.793 -8.297 1 96.69 249 PRO B C 1
ATOM 4368 O O . PRO B 1 249 ? -6.77 -3.666 -9.367 1 96.69 249 PRO B O 1
ATOM 4371 N N . ILE B 1 250 ? -7.723 -4.922 -7.848 1 93.56 250 ILE B N 1
ATOM 4372 C CA . ILE B 1 250 ? -7.5 -6.172 -8.562 1 93.56 250 ILE B CA 1
ATOM 4373 C C . ILE B 1 250 ? -8.672 -6.445 -9.5 1 93.56 250 ILE B C 1
ATOM 4375 O O . ILE B 1 250 ? -9.797 -6.68 -9.055 1 93.56 250 ILE B O 1
ATOM 4379 N N . SER B 1 251 ? -8.477 -6.398 -10.773 1 85.5 251 SER B N 1
ATOM 4380 C CA . SER B 1 251 ? -9.422 -6.73 -11.836 1 85.5 251 SER B CA 1
ATOM 4381 C C . SER B 1 251 ? -10.773 -6.051 -11.609 1 85.5 251 SER B C 1
ATOM 4383 O O . SER B 1 251 ? -11.805 -6.723 -11.531 1 85.5 251 SER B O 1
ATOM 4385 N N . PRO B 1 252 ? -10.766 -4.789 -11.594 1 81.88 252 PRO B N 1
ATOM 4386 C CA . PRO B 1 252 ? -12.031 -4.113 -11.328 1 81.88 252 PRO B CA 1
ATOM 4387 C C . PRO B 1 252 ? -13.031 -4.254 -12.477 1 81.88 252 PRO B C 1
ATOM 4389 O O . PRO B 1 252 ? -14.227 -4.008 -12.297 1 81.88 252 PRO B O 1
ATOM 4392 N N . GLY B 1 253 ? -12.516 -4.59 -13.625 1 80.5 253 GLY B N 1
ATOM 4393 C CA . GLY B 1 253 ? -13.398 -4.801 -14.758 1 80.5 253 GLY B CA 1
ATOM 4394 C C . GLY B 1 253 ? -14.211 -3.572 -15.117 1 80.5 253 GLY B C 1
ATOM 4395 O O . GLY B 1 253 ? -13.656 -2.492 -15.328 1 80.5 253 GLY B O 1
ATOM 4396 N N . THR B 1 254 ? -15.547 -3.688 -15.086 1 77.5 254 THR B N 1
ATOM 4397 C CA . THR B 1 254 ? -16.453 -2.623 -15.492 1 77.5 254 THR B CA 1
ATOM 4398 C C . THR B 1 254 ? -16.531 -1.538 -14.422 1 77.5 254 THR B C 1
ATOM 4400 O O . THR B 1 254 ? -17.016 -0.434 -14.68 1 77.5 254 THR B O 1
ATOM 4403 N N . SER B 1 255 ? -16.047 -1.873 -13.297 1 83.25 255 SER B N 1
ATOM 4404 C CA . SER B 1 255 ? -16.109 -0.913 -12.203 1 83.25 255 SER B CA 1
ATOM 4405 C C . SER B 1 255 ? -14.852 -0.069 -12.117 1 83.25 255 SER B C 1
ATOM 4407 O O . SER B 1 255 ? -14.648 0.666 -11.148 1 83.25 255 SER B O 1
ATOM 4409 N N . ALA B 1 256 ? -13.992 -0.176 -13.109 1 86.69 256 ALA B N 1
ATOM 4410 C CA . ALA B 1 256 ? -12.703 0.512 -13.078 1 86.69 256 ALA B CA 1
ATOM 4411 C C . ALA B 1 256 ? -12.891 2.014 -12.891 1 86.69 256 ALA B C 1
ATOM 4413 O O . ALA B 1 256 ? -12.133 2.648 -12.148 1 86.69 256 ALA B O 1
ATOM 4414 N N . HIS B 1 257 ? -13.898 2.549 -13.453 1 89.69 257 HIS B N 1
ATOM 4415 C CA . HIS B 1 257 ? -14.117 3.988 -13.391 1 89.69 257 HIS B CA 1
ATOM 4416 C C . HIS B 1 257 ? -14.602 4.414 -12.008 1 89.69 257 HIS B C 1
ATOM 4418 O O . HIS B 1 257 ? -14.578 5.602 -11.68 1 89.69 257 HIS B O 1
ATOM 4424 N N . SER B 1 258 ? -15.062 3.441 -11.227 1 93.88 258 SER B N 1
ATOM 4425 C CA . SER B 1 258 ? -15.617 3.758 -9.922 1 93.88 258 SER B CA 1
ATOM 4426 C C . SER B 1 258 ? -14.578 3.57 -8.82 1 93.88 258 SER B C 1
ATOM 4428 O O . SER B 1 258 ? -14.898 3.693 -7.633 1 93.88 258 SER B O 1
ATOM 4430 N N . MET B 1 259 ? -13.352 3.283 -9.211 1 96.12 259 MET B N 1
ATOM 4431 C CA . MET B 1 259 ? -12.312 3.033 -8.219 1 96.12 259 MET B CA 1
ATOM 4432 C C . MET B 1 259 ? -11.742 4.344 -7.684 1 96.12 259 MET B C 1
ATOM 4434 O O . MET B 1 259 ? -10.898 4.344 -6.781 1 96.12 259 MET B O 1
ATOM 4438 N N . HIS B 1 260 ? -12.172 5.465 -8.242 1 97.38 260 HIS B N 1
ATOM 4439 C CA . HIS B 1 260 ? -11.797 6.816 -7.84 1 97.38 260 HIS B CA 1
ATOM 4440 C C . HIS B 1 260 ? -12.961 7.785 -8.008 1 97.38 260 HIS B C 1
ATOM 4442 O O . HIS B 1 260 ? -13.688 7.723 -9.008 1 97.38 260 HIS B O 1
ATOM 4448 N N . GLY B 1 261 ? -13.156 8.594 -7.004 1 97.19 261 GLY B N 1
ATOM 4449 C CA . GLY B 1 261 ? -14.266 9.531 -7.117 1 97.19 261 GLY B CA 1
ATOM 4450 C C . GLY B 1 261 ? -14.391 10.461 -5.926 1 97.19 261 GLY B C 1
ATOM 4451 O O . GLY B 1 261 ? -13.453 10.602 -5.145 1 97.19 261 GLY B O 1
ATOM 4452 N N . LEU B 1 262 ? -15.578 11.148 -5.891 1 97.94 262 LEU B N 1
ATOM 4453 C CA . LEU B 1 262 ? -15.852 12.125 -4.848 1 97.94 262 LEU B CA 1
ATOM 4454 C C . LEU B 1 262 ? -17.047 11.703 -4 1 97.94 262 LEU B C 1
ATOM 4456 O O . LEU B 1 262 ? -17.906 10.945 -4.461 1 97.94 262 LEU B O 1
ATOM 4460 N N . VAL B 1 263 ? -17.016 12.031 -2.82 1 97.88 263 VAL B N 1
ATOM 4461 C CA . VAL B 1 263 ? -18.172 11.992 -1.92 1 97.88 263 VAL B CA 1
ATOM 4462 C C . VAL B 1 263 ? -18.594 13.422 -1.571 1 97.88 263 VAL B C 1
ATOM 4464 O O . VAL B 1 263 ? -17.875 14.141 -0.882 1 97.88 263 VAL B O 1
ATOM 4467 N N . LYS B 1 264 ? -19.75 13.828 -1.954 1 97.06 264 LYS B N 1
ATOM 4468 C CA . LYS B 1 264 ? -20.219 15.195 -1.737 1 97.06 264 LYS B CA 1
ATOM 4469 C C . LYS B 1 264 ? -20.578 15.422 -0.271 1 97.06 264 LYS B C 1
ATOM 4471 O O . LYS B 1 264 ? -20.719 14.469 0.498 1 97.06 264 LYS B O 1
ATOM 4476 N N . PHE B 1 265 ? -20.766 16.672 0.088 1 96.19 265 PHE B N 1
ATOM 4477 C CA . PHE B 1 265 ? -21 17.062 1.471 1 96.19 265 PHE B CA 1
ATOM 4478 C C . PHE B 1 265 ? -22.266 16.406 2.008 1 96.19 265 PHE B C 1
ATOM 4480 O O . PHE B 1 265 ? -22.312 16 3.17 1 96.19 265 PHE B O 1
ATOM 4487 N N . GLU B 1 266 ? -23.297 16.25 1.182 1 95.19 266 GLU B N 1
ATOM 4488 C CA . GLU B 1 266 ? -24.594 15.703 1.611 1 95.19 266 GLU B CA 1
ATOM 4489 C C . GLU B 1 266 ? -24.609 14.18 1.512 1 95.19 266 GLU B C 1
ATOM 4491 O O . GLU B 1 266 ? -25.594 13.539 1.867 1 95.19 266 GLU B O 1
ATOM 4496 N N . GLU B 1 267 ? -23.484 13.695 1.084 1 96.88 267 GLU B N 1
ATOM 4497 C CA . GLU B 1 267 ? -23.391 12.25 0.886 1 96.88 267 GLU B CA 1
ATOM 4498 C C . GLU B 1 267 ? -22.578 11.586 1.986 1 96.88 267 GLU B C 1
ATOM 4500 O O . GLU B 1 267 ? -21.859 12.266 2.727 1 96.88 267 GLU B O 1
ATOM 4505 N N . THR B 1 268 ? -22.75 10.297 2.102 1 97.25 268 THR B N 1
ATOM 4506 C CA . THR B 1 268 ? -21.953 9.461 2.988 1 97.25 268 THR B CA 1
ATOM 4507 C C . THR B 1 268 ? -21.406 8.25 2.24 1 97.25 268 THR B C 1
ATOM 4509 O O . THR B 1 268 ? -21.969 7.84 1.218 1 97.25 268 THR B O 1
ATOM 4512 N N . MET B 1 269 ? -20.328 7.785 2.688 1 98 269 MET B N 1
ATOM 4513 C CA . MET B 1 269 ? -19.781 6.539 2.176 1 98 269 MET B CA 1
ATOM 4514 C C . MET B 1 269 ? -19.922 5.418 3.199 1 98 269 MET B C 1
ATOM 4516 O O . MET B 1 269 ? -19.531 5.57 4.359 1 98 269 MET B O 1
ATOM 4520 N N . ASP B 1 270 ? -20.422 4.309 2.775 1 97.44 270 ASP B N 1
ATOM 4521 C CA . ASP B 1 270 ? -20.578 3.123 3.613 1 97.44 270 ASP B CA 1
ATOM 4522 C C . ASP B 1 270 ? -19.688 1.988 3.133 1 97.44 270 ASP B C 1
ATOM 4524 O O . ASP B 1 270 ? -19.781 1.546 1.987 1 97.44 270 ASP B O 1
ATOM 4528 N N . ILE B 1 271 ? -18.891 1.518 3.998 1 98.06 271 ILE B N 1
ATOM 4529 C CA . ILE B 1 271 ? -17.938 0.458 3.68 1 98.06 271 ILE B CA 1
ATOM 4530 C C . ILE B 1 271 ? -18.234 -0.778 4.523 1 98.06 271 ILE B C 1
ATOM 4532 O O . ILE B 1 271 ? -18.516 -0.667 5.719 1 98.06 271 ILE B O 1
ATOM 4536 N N . THR B 1 272 ? -18.25 -1.883 3.957 1 96 272 THR B N 1
ATOM 4537 C CA . THR B 1 272 ? -18.281 -3.146 4.684 1 96 272 THR B CA 1
ATOM 4538 C C . THR B 1 272 ? -16.984 -3.916 4.5 1 96 272 THR B C 1
ATOM 4540 O O . THR B 1 272 ? -16.516 -4.109 3.373 1 96 272 THR B O 1
ATOM 4543 N N . TRP B 1 273 ? -16.406 -4.324 5.613 1 96.25 273 TRP B N 1
ATOM 4544 C CA . TRP B 1 273 ? -15.117 -5.012 5.605 1 96.25 273 TRP B CA 1
ATOM 4545 C C . TRP B 1 273 ? -15.312 -6.523 5.609 1 96.25 273 TRP B C 1
ATOM 4547 O O . TRP B 1 273 ? -16.094 -7.055 6.406 1 96.25 273 TRP B O 1
ATOM 4557 N N . PHE B 1 274 ? -14.531 -7.227 4.773 1 92.19 274 PHE B N 1
ATOM 4558 C CA . PHE B 1 274 ? -14.75 -8.664 4.648 1 92.19 274 PHE B CA 1
ATOM 4559 C C . PHE B 1 274 ? -13.492 -9.438 5.016 1 92.19 274 PHE B C 1
ATOM 4561 O O . PHE B 1 274 ? -13.5 -10.672 5.008 1 92.19 274 PHE B O 1
ATOM 4568 N N . GLY B 1 275 ? -12.398 -8.812 5.336 1 91.19 275 GLY B N 1
ATOM 4569 C CA . GLY B 1 275 ? -11.211 -9.5 5.832 1 91.19 275 GLY B CA 1
ATOM 4570 C C . GLY B 1 275 ? -11.328 -9.922 7.285 1 91.19 275 GLY B C 1
ATOM 4571 O O . GLY B 1 275 ? -12.125 -9.359 8.039 1 91.19 275 GLY B O 1
ATOM 4572 N N . ARG B 1 276 ? -10.477 -10.914 7.637 1 91.44 276 ARG B N 1
ATOM 4573 C CA . ARG B 1 276 ? -10.445 -11.312 9.039 1 91.44 276 ARG B CA 1
ATOM 4574 C C . ARG B 1 276 ? -9.93 -10.18 9.914 1 91.44 276 ARG B C 1
ATOM 4576 O O . ARG B 1 276 ? -10.5 -9.891 10.977 1 91.44 276 ARG B O 1
ATOM 4583 N N . GLU B 1 277 ? -8.883 -9.602 9.445 1 96.56 277 GLU B N 1
ATOM 4584 C CA . GLU B 1 277 ? -8.281 -8.469 10.141 1 96.56 277 GLU B CA 1
ATOM 4585 C C . GLU B 1 277 ? -8.188 -7.25 9.234 1 96.56 277 GLU B C 1
ATOM 4587 O O . GLU B 1 277 ? -7.965 -7.383 8.023 1 96.56 277 GLU B O 1
ATOM 4592 N N . GLY B 1 278 ? -8.414 -6.07 9.789 1 98.38 278 GLY B N 1
ATOM 4593 C CA . GLY B 1 278 ? -8.25 -4.793 9.109 1 98.38 278 GLY B CA 1
ATOM 4594 C C . GLY B 1 278 ? -7.977 -3.641 10.055 1 98.38 278 GLY B C 1
ATOM 4595 O O . GLY B 1 278 ? -8.102 -3.787 11.273 1 98.38 278 GLY B O 1
ATOM 4596 N N . ASN B 1 279 ? -7.543 -2.574 9.523 1 98.88 279 ASN B N 1
ATOM 4597 C CA . ASN B 1 279 ? -7.309 -1.355 10.289 1 98.88 279 ASN B CA 1
ATOM 4598 C C . ASN B 1 279 ? -7.793 -0.119 9.539 1 98.88 279 ASN B C 1
ATOM 4600 O O . ASN B 1 279 ? -7.742 -0.078 8.305 1 98.88 279 ASN B O 1
ATOM 4604 N N . ILE B 1 280 ? -8.273 0.795 10.266 1 98.88 280 ILE B N 1
ATOM 4605 C CA . ILE B 1 280 ? -8.461 2.166 9.805 1 98.88 280 ILE B CA 1
ATOM 4606 C C . ILE B 1 280 ? -7.32 3.043 10.312 1 98.88 280 ILE B C 1
ATOM 4608 O O . ILE B 1 280 ? -7.18 3.258 11.516 1 98.88 280 ILE B O 1
ATOM 4612 N N . TYR B 1 281 ? -6.512 3.467 9.438 1 98.81 281 TYR B N 1
ATOM 4613 C CA . TYR B 1 281 ? -5.441 4.398 9.766 1 98.81 281 TYR B CA 1
ATOM 4614 C C . TYR B 1 281 ? -5.887 5.84 9.562 1 98.81 281 TYR B C 1
ATOM 4616 O O . TYR B 1 281 ? -6.332 6.211 8.477 1 98.81 281 TYR B O 1
ATOM 4624 N N . ILE B 1 282 ? -5.77 6.652 10.57 1 98.38 282 ILE B N 1
ATOM 4625 C CA . ILE B 1 282 ? -6.281 8.016 10.531 1 98.38 282 ILE B CA 1
ATOM 4626 C C . ILE B 1 282 ? -5.117 9.008 10.5 1 98.38 282 ILE B C 1
ATOM 4628 O O . ILE B 1 282 ? -4.352 9.102 11.461 1 98.38 282 ILE B O 1
ATOM 4632 N N . ASP B 1 283 ? -5.02 9.727 9.406 1 97.75 283 ASP B N 1
ATOM 4633 C CA . ASP B 1 283 ? -3.998 10.758 9.219 1 97.75 283 ASP B CA 1
ATOM 4634 C C . ASP B 1 283 ? -2.602 10.195 9.484 1 97.75 283 ASP B C 1
ATOM 4636 O O . ASP B 1 283 ? -1.809 10.805 10.203 1 97.75 283 ASP B O 1
ATOM 4640 N N . GLY B 1 284 ? -2.371 9.039 8.938 1 95.88 284 GLY B N 1
ATOM 4641 C CA . GLY B 1 284 ? -1.085 8.383 9.133 1 95.88 284 GLY B CA 1
ATOM 4642 C C . GLY B 1 284 ? -1.181 7.117 9.961 1 95.88 284 GLY B C 1
ATOM 4643 O O . GLY B 1 284 ? -2.236 6.484 10.016 1 95.88 284 GLY B O 1
ATOM 4644 N N . SER B 1 285 ? -0.052 6.711 10.617 1 95.44 285 SER B N 1
ATOM 4645 C CA . SER B 1 285 ? 0.013 5.379 11.203 1 95.44 285 SER B CA 1
ATOM 4646 C C . SER B 1 285 ? -0.109 5.441 12.727 1 95.44 285 SER B C 1
ATOM 4648 O O . SER B 1 285 ? -0.098 4.406 13.398 1 95.44 285 SER B O 1
ATOM 4650 N N . HIS B 1 286 ? -0.299 6.617 13.289 1 91.62 286 HIS B N 1
ATOM 4651 C CA . HIS B 1 286 ? -0.257 6.75 14.734 1 91.62 286 HIS B CA 1
ATOM 4652 C C . HIS B 1 286 ? -1.61 6.422 15.359 1 91.62 286 HIS B C 1
ATOM 4654 O O . HIS B 1 286 ? -1.676 5.805 16.422 1 91.62 286 HIS B O 1
ATOM 4660 N N . VAL B 1 287 ? -2.682 6.914 14.758 1 94.94 287 VAL B N 1
ATOM 4661 C CA . VAL B 1 287 ? -4.031 6.625 15.242 1 94.94 287 VAL B CA 1
ATOM 4662 C C . VAL B 1 287 ? -4.652 5.512 14.398 1 94.94 287 VAL B C 1
ATOM 4664 O O . VAL B 1 287 ? -4.875 5.688 13.195 1 94.94 287 VAL B O 1
ATOM 4667 N N . VAL B 1 288 ? -4.91 4.398 15.07 1 97.69 288 VAL B N 1
ATOM 4668 C CA . VAL B 1 288 ? -5.363 3.209 14.359 1 97.69 288 VAL B CA 1
ATOM 4669 C C . VAL B 1 288 ? -6.598 2.633 15.055 1 97.69 288 VAL B C 1
ATOM 4671 O O . VAL B 1 288 ? -6.648 2.564 16.281 1 97.69 288 VAL B O 1
ATOM 4674 N N . HIS B 1 289 ? -7.598 2.32 14.32 1 98.25 289 HIS B N 1
ATOM 4675 C CA . HIS B 1 289 ? -8.766 1.594 14.797 1 98.25 289 HIS B CA 1
ATOM 4676 C C . HIS B 1 289 ? -8.891 0.237 14.117 1 98.25 289 HIS B C 1
ATOM 4678 O O . HIS B 1 289 ? -9.047 0.164 12.898 1 98.25 289 HIS B O 1
ATOM 4684 N N . SER B 1 290 ? -8.906 -0.833 14.883 1 98.25 290 SER B N 1
ATOM 4685 C CA . SER B 1 290 ? -8.977 -2.178 14.32 1 98.25 290 SER B CA 1
ATOM 4686 C C . SER B 1 290 ? -10.414 -2.539 13.938 1 98.25 290 SER B C 1
ATOM 4688 O O . SER B 1 290 ? -11.359 -2.172 14.633 1 98.25 290 SER B O 1
ATOM 4690 N N . ILE B 1 291 ? -10.523 -3.234 12.844 1 97.75 291 ILE B N 1
ATOM 4691 C CA . ILE B 1 291 ? -11.82 -3.74 12.391 1 97.75 291 ILE B CA 1
ATOM 4692 C C . ILE B 1 291 ? -11.695 -5.223 12.047 1 97.75 291 ILE B C 1
ATOM 4694 O O . ILE B 1 291 ? -10.594 -5.742 11.875 1 97.75 291 ILE B O 1
ATOM 4698 N N . GLN B 1 292 ? -12.766 -5.887 12 1 96 292 GLN B N 1
ATOM 4699 C CA . GLN B 1 292 ? -12.828 -7.309 11.68 1 96 292 GLN B CA 1
ATOM 4700 C C . GLN B 1 292 ? -13.938 -7.602 10.68 1 96 292 GLN B C 1
ATOM 4702 O O . GLN B 1 292 ? -14.734 -6.719 10.352 1 96 292 GLN B O 1
ATOM 4707 N N . HIS B 1 293 ? -13.984 -8.812 10.273 1 92.62 293 HIS B N 1
ATOM 4708 C CA . HIS B 1 293 ? -14.953 -9.25 9.273 1 92.62 293 HIS B CA 1
ATOM 4709 C C . HIS B 1 293 ? -16.375 -8.828 9.648 1 92.62 293 HIS B C 1
ATOM 4711 O O . HIS B 1 293 ? -16.812 -9.062 10.781 1 92.62 293 HIS B O 1
ATOM 4717 N N . GLY B 1 294 ? -17.062 -8.188 8.68 1 91.38 294 GLY B N 1
ATOM 4718 C CA . GLY B 1 294 ? -18.453 -7.836 8.883 1 91.38 294 GLY B CA 1
ATOM 4719 C C . GLY B 1 294 ? -18.641 -6.422 9.398 1 91.38 294 GLY B C 1
ATOM 4720 O O . GLY B 1 294 ? -19.75 -5.887 9.352 1 91.38 294 GLY B O 1
ATOM 4721 N N . ASP B 1 295 ? -17.578 -5.82 9.93 1 96 295 ASP B N 1
ATOM 4722 C CA . ASP B 1 295 ? -17.688 -4.457 10.438 1 96 295 ASP B CA 1
ATOM 4723 C C . ASP B 1 295 ? -18.078 -3.484 9.328 1 96 295 ASP B C 1
ATOM 4725 O O . ASP B 1 295 ? -17.688 -3.664 8.172 1 96 295 ASP B O 1
ATOM 4729 N N . THR B 1 296 ? -18.844 -2.504 9.68 1 97.56 296 THR B N 1
ATOM 4730 C CA . THR B 1 296 ? -19.25 -1.45 8.758 1 97.56 296 THR B CA 1
ATOM 4731 C C . THR B 1 296 ? -18.625 -0.119 9.141 1 97.56 296 THR B C 1
ATOM 4733 O O . THR B 1 296 ? -18.5 0.201 10.328 1 97.56 296 THR B O 1
ATOM 4736 N N . ILE B 1 297 ? -18.172 0.607 8.195 1 98.69 297 ILE B N 1
ATOM 4737 C CA . ILE B 1 297 ? -17.531 1.9 8.391 1 98.69 297 ILE B CA 1
ATOM 4738 C C . ILE B 1 297 ? -18.328 2.99 7.68 1 98.69 297 ILE B C 1
ATOM 4740 O O . ILE B 1 297 ? -18.672 2.848 6.504 1 98.69 297 ILE B O 1
ATOM 4744 N N . GLY B 1 298 ? -18.656 4.004 8.344 1 98.38 298 GLY B N 1
ATOM 4745 C CA . GLY B 1 298 ? -19.297 5.17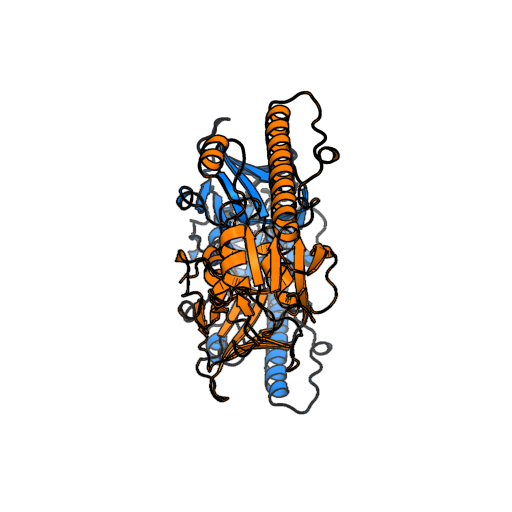2 7.77 1 98.38 298 GLY B CA 1
ATOM 4746 C C . GLY B 1 298 ? -18.406 6.395 7.73 1 98.38 298 GLY B C 1
ATOM 4747 O O . GLY B 1 298 ? -17.734 6.711 8.719 1 98.38 298 GLY B O 1
ATOM 4748 N N . LEU B 1 299 ? -18.344 7.062 6.605 1 98.62 299 LEU B N 1
ATOM 4749 C CA . LEU B 1 299 ? -17.531 8.258 6.43 1 98.62 299 LEU B CA 1
ATOM 4750 C C . LEU B 1 299 ? -18.391 9.43 5.941 1 98.62 299 LEU B C 1
ATOM 4752 O O . LEU B 1 299 ? -19.266 9.25 5.09 1 98.62 299 LEU B O 1
ATOM 4756 N N . SER B 1 300 ? -18.141 10.602 6.465 1 97.5 300 SER B N 1
ATOM 4757 C CA . SER B 1 300 ? -18.812 11.812 6.004 1 97.5 300 SER B CA 1
ATOM 4758 C C . SER B 1 300 ? -18 13.055 6.344 1 97.5 300 SER B C 1
ATOM 4760 O O . SER B 1 300 ? -17.125 13.016 7.207 1 97.5 300 SER B O 1
ATOM 4762 N N . SER B 1 301 ? -18.312 14.109 5.703 1 96.75 301 SER B N 1
ATOM 4763 C CA . SER B 1 301 ? -17.656 15.383 5.98 1 96.75 301 SER B CA 1
ATOM 4764 C C . SER B 1 301 ? -18.406 16.156 7.062 1 96.75 301 SER B C 1
ATOM 4766 O O . SER B 1 301 ? -18.078 17.312 7.336 1 96.75 301 SER B O 1
ATOM 4768 N N . LYS B 1 302 ? -19.375 15.578 7.609 1 95.44 302 LYS B N 1
ATOM 4769 C CA . LYS B 1 302 ? -20.141 16.234 8.672 1 95.44 302 LYS B CA 1
ATOM 4770 C C . LYS B 1 302 ? -19.422 16.125 10.008 1 95.44 302 LYS B C 1
ATOM 4772 O O . LYS B 1 302 ? -19.922 15.469 10.93 1 95.44 302 LYS B O 1
ATOM 4777 N N . ALA B 1 303 ? -18.312 16.703 10.188 1 96.69 303 ALA B N 1
ATOM 4778 C CA . ALA B 1 303 ? -17.469 16.781 11.383 1 96.69 303 ALA B CA 1
ATOM 4779 C C . ALA B 1 303 ? -17.203 18.25 11.75 1 96.69 303 ALA B C 1
ATOM 4781 O O . ALA B 1 303 ? -17.297 19.125 10.898 1 96.69 303 ALA B O 1
ATOM 4782 N N . PRO B 1 304 ? -16.938 18.5 13.055 1 96.06 304 PRO B N 1
ATOM 4783 C CA . PRO B 1 304 ? -16.5 19.844 13.391 1 96.06 304 PRO B CA 1
ATOM 4784 C C . PRO B 1 304 ? -15.281 20.297 12.586 1 96.06 304 PRO B C 1
ATOM 4786 O O . PRO B 1 304 ? -14.305 19.547 12.469 1 96.06 304 PRO B O 1
ATOM 4789 N N . THR B 1 305 ? -15.375 21.453 11.992 1 97.56 305 THR B N 1
ATOM 4790 C CA . THR B 1 305 ? -14.266 22 11.203 1 97.56 305 THR B CA 1
ATOM 4791 C C . THR B 1 305 ? -13.094 22.375 12.109 1 97.56 305 THR B C 1
ATOM 4793 O O . THR B 1 305 ? -13.242 22.422 13.328 1 97.56 305 THR B O 1
ATOM 4796 N N . LEU B 1 306 ? -12.008 22.562 11.531 1 98.12 306 LEU B N 1
ATOM 4797 C CA . LEU B 1 306 ? -10.836 23.109 12.211 1 98.12 306 LEU B CA 1
ATOM 4798 C C . LEU B 1 306 ? -10.555 24.531 11.742 1 98.12 306 LEU B C 1
ATOM 4800 O O . LEU B 1 306 ? -10.508 24.797 10.547 1 98.12 306 LEU B O 1
ATOM 4804 N N . LYS B 1 307 ? -10.43 25.438 12.703 1 98 307 LYS B N 1
ATOM 4805 C CA . LYS B 1 307 ? -10.047 26.797 12.367 1 98 307 LYS B CA 1
ATOM 4806 C C . LYS B 1 307 ? -8.531 26.922 12.18 1 98 307 LYS B C 1
ATOM 4808 O O . LYS B 1 307 ? -7.773 26.75 13.141 1 98 307 LYS B O 1
ATOM 4813 N N . VAL B 1 308 ? -8.109 27.219 10.969 1 98.19 308 VAL B N 1
ATOM 4814 C CA . VAL B 1 308 ? -6.688 27.219 10.633 1 98.19 308 VAL B CA 1
ATOM 4815 C C . VAL B 1 308 ? -6.316 28.547 9.977 1 98.19 308 VAL B C 1
ATOM 4817 O O . VAL B 1 308 ? -7.02 29.016 9.078 1 98.19 308 VAL B O 1
ATOM 4820 N N . TYR B 1 309 ? -5.312 29.203 10.477 1 97.81 309 TYR B N 1
ATOM 4821 C CA . TYR B 1 309 ? -4.719 30.297 9.711 1 97.81 309 TYR B CA 1
ATOM 4822 C C . TYR B 1 309 ? -3.904 29.766 8.539 1 97.81 309 TYR B C 1
ATOM 4824 O O . TYR B 1 309 ? -2.84 29.172 8.734 1 97.81 309 TYR B O 1
ATOM 4832 N N . LEU B 1 310 ? -4.383 29.953 7.336 1 96.38 310 LEU B N 1
ATOM 4833 C CA . LEU B 1 310 ? -3.779 29.391 6.137 1 96.38 310 LEU B CA 1
ATOM 4834 C C . LEU B 1 310 ? -2.865 30.406 5.453 1 96.38 310 LEU B C 1
ATOM 4836 O O . LEU B 1 310 ? -3.041 31.609 5.613 1 96.38 310 LEU B O 1
ATOM 4840 N N . PRO B 1 311 ? -1.896 29.812 4.742 1 90.25 311 PRO B N 1
ATOM 4841 C CA . PRO B 1 311 ? -1.083 30.734 3.943 1 90.25 311 PRO B CA 1
ATOM 4842 C C . PRO B 1 311 ? -1.902 31.484 2.904 1 90.25 311 PRO B C 1
ATOM 4844 O O . PRO B 1 311 ? -2.926 30.984 2.43 1 90.25 311 PRO B O 1
ATOM 4847 N N . SER B 1 312 ? -1.436 32.656 2.529 1 78.44 312 SER B N 1
ATOM 4848 C CA . SER B 1 312 ? -2.152 33.5 1.588 1 78.44 312 SER B CA 1
ATOM 4849 C C . SER B 1 312 ? -2.309 32.812 0.233 1 78.44 312 SER B C 1
ATOM 4851 O O . SER B 1 312 ? -3.328 32.969 -0.439 1 78.44 312 SER B O 1
ATOM 4853 N N . HIS B 1 313 ? -1.269 32.062 -0.148 1 71.38 313 HIS B N 1
ATOM 4854 C CA . HIS B 1 313 ? -1.312 31.438 -1.47 1 71.38 313 HIS B CA 1
ATOM 4855 C C . HIS B 1 313 ? -2.264 30.25 -1.491 1 71.38 313 HIS B C 1
ATOM 4857 O O . HIS B 1 313 ? -2.637 29.766 -2.562 1 71.38 313 HIS B O 1
ATOM 4863 N N . SER B 1 314 ? -2.639 29.703 -0.376 1 70.94 314 SER B N 1
ATOM 4864 C CA . SER B 1 314 ? -3.51 28.547 -0.296 1 70.94 314 SER B CA 1
ATOM 4865 C C . SER B 1 314 ? -4.973 28.922 -0.485 1 70.94 314 SER B C 1
ATOM 4867 O O . SER B 1 314 ? -5.832 28.062 -0.665 1 70.94 314 SER B O 1
ATOM 4869 N N . LEU B 1 315 ? -5.215 30.172 -0.426 1 54.75 315 LEU B N 1
ATOM 4870 C CA . LEU B 1 315 ? -6.582 30.672 -0.553 1 54.75 315 LEU B CA 1
ATOM 4871 C C . LEU B 1 315 ? -6.84 31.188 -1.963 1 54.75 315 LEU B C 1
ATOM 4873 O O . LEU B 1 315 ? -5.941 31.734 -2.602 1 54.75 315 LEU B O 1
#

Solvent-accessible surface area (backbone atoms only — not comparable to full-atom values): 32465 Å² total; per-residue (Å²): 128,88,60,51,33,33,36,38,34,28,52,67,82,78,80,53,87,56,72,76,75,60,70,63,69,84,82,53,83,64,34,61,55,48,50,53,52,49,51,49,53,51,50,52,51,49,44,34,51,49,34,54,50,50,52,52,55,54,47,70,75,42,83,53,45,71,47,78,45,44,58,91,71,62,85,62,70,65,71,93,44,63,33,35,36,25,41,30,30,44,68,41,39,53,57,50,48,57,31,48,52,63,82,42,37,36,41,22,25,23,30,43,60,51,47,66,69,53,28,66,71,30,45,82,76,47,80,51,74,56,31,84,24,82,57,23,46,23,33,82,87,44,36,66,62,53,49,49,32,47,78,67,66,72,53,77,61,43,68,31,38,16,32,30,38,23,49,73,86,38,74,51,89,55,49,29,50,27,28,38,38,41,24,28,59,46,59,55,36,77,20,38,35,34,37,33,40,30,42,92,90,36,71,76,46,69,62,42,71,44,44,17,58,21,39,37,39,23,28,16,60,12,13,74,44,70,42,32,27,66,68,52,63,75,45,62,46,68,38,52,37,32,40,39,36,50,36,40,43,52,81,51,68,91,46,51,75,70,39,48,50,74,40,50,58,79,26,36,38,42,33,39,34,62,30,76,56,32,30,37,24,41,60,37,66,83,45,69,45,79,44,36,54,71,38,34,36,38,39,33,39,82,35,74,32,38,29,32,35,62,29,74,84,72,102,127,87,59,50,32,34,36,39,36,29,52,68,81,76,80,53,85,56,72,75,76,59,69,62,69,86,82,53,84,63,32,61,54,48,49,53,51,50,51,49,52,49,50,51,50,50,43,34,52,50,34,53,50,49,53,52,55,54,48,70,75,42,82,52,45,69,50,78,44,44,59,91,71,63,83,62,68,65,71,93,43,64,33,34,36,24,42,30,32,44,67,42,38,52,57,51,48,57,31,47,51,63,82,42,36,35,40,22,25,22,31,44,61,50,47,67,68,52,29,66,70,30,46,84,75,48,78,49,74,55,34,83,23,84,56,23,47,22,33,83,86,45,36,66,60,52,50,50,32,47,78,68,64,70,53,78,61,42,68,31,40,18,31,30,39,22,49,72,87,40,73,52,90,56,50,28,49,29,28,38,37,40,24,25,59,45,58,56,36,75,20,37,34,32,36,35,40,30,40,91,91,35,72,75,47,69,60,42,70,44,45,19,60,21,38,37,39,22,27,16,59,13,13,75,43,70,42,31,26,65,66,52,62,73,45,62,44,66,38,52,37,33,40,39,36,49,36,40,42,52,81,50,68,92,47,52,76,69,38,48,52,73,41,50,58,79,25,34,38,44,32,39,33,62,31,77,57,32,31,38,25,41,59,37,66,83,45,70,46,78,47,37,53,71,40,33,36,39,40,32,40,82,37,74,33,36,28,33,35,62,30,75,85,71,102

Secondary structure (DSSP, 8-state):
--PEEEEEEE--STTSPPGGGS---TTSTHHHHHHHHHHHHHHHHHHHHHHHHHHHHHHHTSSEEEEEEEGGG--S---S-SEEEEEE-HHHHHHHHTT--SSS-EEEEESSB--HHHHHHHTTT-----B--TT--B-TTTHHHHHHHHHTT----EEE--BEEEETTEE-SPPBSSEEEEE-SSTTS-EEEEEEEEETTEESSPPEEEEESEEEEE-TGGGGTHHHHTT-----TT---EEEEEES-S--GGGGGGSEEEE-TTEEEEEEE-SSEEEEEETTTTEEEEEETT-EEEEES-S--EEEE--GGG-/--PEEEEEEE--GGGSPPGGGS---TTSTHHHHHHHHHHHHHHHHHHHHHHHHHHHHHHHTSSEEEEEEEGGG--S---S-SEEEEEE-HHHHHHHHTT--SSS-EEEEESSB--HHHHHHHTTT-----B--TT--B-TTTHHHHHHHHHTT----EEE--BEEEETTEEPSPPBSSEEEEE-SSTTS-EEEEEEEEETTEESSPPEEEEESEEEEE-TGGGGTHHHHTT-----TT---EEEEEES-S--GGGGGGSEEEE-TTEEEEEEE-SSEEEEEETTTTEEEEEETT-EEEEES-S--EEEE--GGG-

InterPro domains:
  IPR002504 NAD kinase [PF01513] (55-110)
  IPR016064 NAD kinase/diacylglycerol kinase-like domain superfamily [SSF111331] (61-310)
  IPR017437 ATP-NAD kinase, PpnK-type, C-terminal [G3DSA:2.60.200.30] (172-301)
  IPR017438 Inorganic polyphosphate/ATP-NAD kinase, N-terminal [G3DSA:3.40.50.10330] (46-171)

Radius of gyration: 27.71 Å; Cα contacts (8 Å, |Δi|>4): 1445; chains: 2; bounding box: 70×93×56 Å

Nearest PDB structures (foldseek):
  8kgc-assembly1_A  TM=6.609E-01  e=6.020E-18  Homo sapiens
  5eji-assembly1_A  TM=7.922E-01  e=2.592E-15  Listeria monocytogenes
  5ejh-assembly1_A  TM=7.867E-01  e=4.474E-15  Listeria monocytogenes
  2i2b-assembly1_A  TM=8.051E-01  e=4.764E-14  Listeria monocytogenes
  3v8r-assembly1_A  TM=7.613E-01  e=2.933E-14  Listeria monocytogenes

Sequence (630 aa):
MVRKRLLLLLKPFDVYPSHESIACSAFSSNCNKMLKVLRYLDDRRLVHKNAISFCQNILKKKAVDWKTVFRNDLSQSIRGVDLVISVGGDGTLLRASHFMDDSVPVLGVNSDPTQQEEVEEFCEEFDATRSTGYLCAATTNNFERLLDDILENRSEPSEVSRMAISVNSKLISTFALNDILVAHPCPATVSRFSFRIRKDGASRTSLLNCKSSGLRVSTAAGSTAAMLSAGGFTMPILSKELQYMVREPISPGTSAHSMHGLVKFEETMDITWFGREGNIYIDGSHVVHSIQHGDTIGLSSKAPTLKVYLPSHSLMVRKRLLLLLKPFDVYPSHESIACSAFSSNCNKMLKVLRYLDDRRLVHKNAISFCQNILKKKAVDWKTVFRNDLSQSIRGVDLVISVGGDGTLLRASHFMDDSVPVLGVNSDPTQQEEVEEFCEEFDATRSTGYLCAATTNNFERLLDDILENRSEPSEVSRMAISVNSKLISTFALNDILVAHPCPATVSRFSFRIRKDGASRTSLLNCKSSGLRVSTAAGSTAAMLSAGGFTMPILSKELQYMVREPISPGTSAHSMHGLVKFEETMDITWFGREGNIYIDGSHVVHSIQHGDTIGLSSKAPTLKVYLPSHSL

pLDDT: mean 91.61, std 11.71, range [37.12, 98.94]

Organism: NCBI:txid158383

Foldseek 3Di:
DDAFEEEEEEEDLPPFDDPVVCPPPPDDVVVVLVVVVNVLSVVQSVLLVVQVVLLVVLVVVDRHHYYYDYLVPDDAADDDGQEYEYRDAPLRVQSNQQRYFARHAYAYEHSGQADVVVQVVCVVRDGSHGHPRQQHQHYSVCVNVVVVCVVVVVDFFAWFFWKWKAKQNHTDSGTFRFKKKKAFPDQPDWWWKWKFKDAPRHTPDDIQTWIASTKMKTGLCNCPPVVVVQVGHHDQRRALKMKMAGHGTDCSDPCVVVRIDIHHQRMKMKMATAAQWIWMGGNDNPDIDIDGGGMMMMMHRPGGTHGGHGHPVSD/DDAFEEEEEEEDLPPFDDPVVCPDDPDDVVVVLVVVVNVLSVVQSVLLVVQVVLLVVLVVVDRHHYDYDYLVPDDAADDDGQEYEYRDAPLRVQSNQQRYFARHAYAYEHSGQADVVVQVVCVVRDGSHGHPRQQHQHYSVCSNVVVVCVVVVVDFFAWFFWKWKAKQNHTDSGTFRFKKKKAFPDQVDWWWKWKFKDAPRHTPDDIQTWIASTKMKTGLCNCPPVVVVQVGHHDQRRALKMKMAGHGTDCSDPCVVVRIDIHHQRMKMKMATAAQWIWMGGNDNPDIDIDGGGMMMMMHRPGGTHGGHGHPVSD